Protein AF-0000000081779252 (afdb_homodimer)

Structure (mmCIF, N/CA/C/O backbone):
data_AF-0000000081779252-model_v1
#
loop_
_entity.id
_entity.type
_entity.pdbx_description
1 polymer 'ADP-ribosyl cyclase/cyclic ADP-ribose hydrolase 2-like'
#
loop_
_atom_site.group_PDB
_atom_site.id
_atom_site.type_symbol
_atom_site.label_atom_id
_atom_site.label_alt_id
_atom_site.label_comp_id
_atom_site.label_asym_id
_atom_site.label_entity_id
_atom_site.label_seq_id
_atom_site.pdbx_PDB_ins_code
_atom_site.Cartn_x
_atom_site.Cartn_y
_atom_site.Cartn_z
_atom_site.occupancy
_atom_site.B_iso_or_equiv
_atom_site.auth_seq_id
_atom_site.auth_comp_id
_atom_site.auth_asym_id
_atom_site.auth_atom_id
_atom_site.pdbx_PDB_model_num
ATOM 1 N N . MET A 1 1 ? 38.812 -9.805 -70.312 1 28.81 1 MET A N 1
ATOM 2 C CA . MET A 1 1 ? 37.594 -9.094 -69.875 1 28.81 1 MET A CA 1
ATOM 3 C C . MET A 1 1 ? 36.781 -9.953 -68.938 1 28.81 1 MET A C 1
ATOM 5 O O . MET A 1 1 ? 35.656 -9.578 -68.562 1 28.81 1 MET A O 1
ATOM 9 N N . LEU A 1 2 ? 37.031 -11.25 -68.812 1 37.03 2 LEU A N 1
ATOM 10 C CA . LEU A 1 2 ? 36.375 -12.312 -68.062 1 37.03 2 LEU A CA 1
ATOM 11 C C . LEU A 1 2 ? 36.5 -12.102 -66.562 1 37.03 2 LEU A C 1
ATOM 13 O O . LEU A 1 2 ? 35.844 -12.789 -65.75 1 37.03 2 LEU A O 1
ATOM 17 N N . SER A 1 3 ? 37.594 -11.438 -66.125 1 37.38 3 SER A N 1
ATOM 18 C CA . SER A 1 3 ? 38.062 -11.578 -64.75 1 37.38 3 SER A CA 1
ATOM 19 C C . SER A 1 3 ? 37.156 -10.836 -63.75 1 37.38 3 SER A C 1
ATOM 21 O O . SER A 1 3 ? 37.344 -10.898 -62.531 1 37.38 3 SER A O 1
ATOM 23 N N . GLN A 1 4 ? 36.531 -9.695 -64.125 1 42.28 4 GLN A N 1
ATOM 24 C CA . GLN A 1 4 ? 35.969 -8.75 -63.188 1 42.28 4 GLN A CA 1
ATOM 25 C C . GLN A 1 4 ? 34.719 -9.305 -62.531 1 42.28 4 GLN A C 1
ATOM 27 O O . GLN A 1 4 ? 34.156 -8.688 -61.625 1 42.28 4 GLN A O 1
ATOM 32 N N . SER A 1 5 ? 33.969 -10.18 -63.156 1 35.75 5 SER A N 1
ATOM 33 C CA . SER A 1 5 ? 32.594 -10.5 -62.75 1 35.75 5 SER A CA 1
ATOM 34 C C . SER A 1 5 ? 32.594 -11.32 -61.469 1 35.75 5 SER A C 1
ATOM 36 O O . SER A 1 5 ? 31.531 -11.602 -60.906 1 35.75 5 SER A O 1
ATOM 38 N N . ALA A 1 6 ? 33.594 -12.125 -61.156 1 41.97 6 ALA A N 1
ATOM 39 C CA . ALA A 1 6 ? 33.5 -13.055 -60.062 1 41.97 6 ALA A CA 1
ATOM 40 C C . ALA A 1 6 ? 33.5 -12.32 -58.719 1 41.97 6 ALA A C 1
ATOM 42 O O . ALA A 1 6 ? 33.156 -12.898 -57.688 1 41.97 6 ALA A O 1
ATOM 43 N N . LEU A 1 7 ? 34.125 -11.109 -58.625 1 37.84 7 LEU A N 1
ATOM 44 C CA . LEU A 1 7 ? 34.344 -10.461 -57.344 1 37.84 7 LEU A CA 1
ATOM 45 C C . LEU A 1 7 ? 33.031 -9.938 -56.781 1 37.84 7 LEU A C 1
ATOM 47 O O . LEU A 1 7 ? 32.938 -9.758 -55.562 1 37.84 7 LEU A O 1
ATOM 51 N N . SER A 1 8 ? 32.062 -9.508 -57.594 1 34.03 8 SER A N 1
ATOM 52 C CA . SER A 1 8 ? 30.984 -8.727 -57.031 1 34.03 8 SER A CA 1
ATOM 53 C C . SER A 1 8 ? 30.047 -9.602 -56.188 1 34.03 8 SER A C 1
ATOM 55 O O . SER A 1 8 ? 29.047 -9.125 -55.656 1 34.03 8 SER A O 1
ATOM 57 N N . MET A 1 9 ? 30.047 -10.914 -56.406 1 30 9 MET A N 1
ATOM 58 C CA . MET A 1 9 ? 29 -11.695 -55.75 1 30 9 MET A CA 1
ATOM 59 C C . MET A 1 9 ? 29.266 -11.781 -54.25 1 30 9 MET A C 1
ATOM 61 O O . MET A 1 9 ? 28.625 -12.562 -53.531 1 30 9 MET A O 1
ATOM 65 N N . LEU A 1 10 ? 30.5 -11.383 -53.781 1 34.12 10 LEU A N 1
ATOM 66 C CA . LEU A 1 10 ? 30.609 -11.508 -52.312 1 34.12 10 LEU A CA 1
ATOM 67 C C . LEU A 1 10 ? 29.609 -10.609 -51.594 1 34.12 10 LEU A C 1
ATOM 69 O O . LEU A 1 10 ? 29.891 -9.438 -51.375 1 34.12 10 LEU A O 1
ATOM 73 N N . LEU A 1 11 ? 28.453 -10.328 -52.125 1 31.31 11 LEU A N 1
ATOM 74 C CA . LEU A 1 11 ? 27.484 -9.547 -51.344 1 31.31 11 LEU A CA 1
ATOM 75 C C . LEU A 1 11 ? 27.438 -10.008 -49.906 1 31.31 11 LEU A C 1
ATOM 77 O O . LEU A 1 11 ? 27.406 -11.203 -49.625 1 31.31 11 LEU A O 1
ATOM 81 N N . ASP A 1 12 ? 27.797 -9.07 -48.938 1 29.91 12 ASP A N 1
ATOM 82 C CA . ASP A 1 12 ? 27.812 -9.008 -47.5 1 29.91 12 ASP A CA 1
ATOM 83 C C . ASP A 1 12 ? 26.531 -9.586 -46.906 1 29.91 12 ASP A C 1
ATOM 85 O O . ASP A 1 12 ? 25.453 -9.031 -47.125 1 29.91 12 ASP A O 1
ATOM 89 N N . LEU A 1 13 ? 26.328 -10.867 -46.812 1 31.41 13 LEU A N 1
ATOM 90 C CA . LEU A 1 13 ? 25.406 -11.422 -45.812 1 31.41 13 LEU A CA 1
ATOM 91 C C . LEU A 1 13 ? 25.625 -10.766 -44.469 1 31.41 13 LEU A C 1
ATOM 93 O O . LEU A 1 13 ? 26.562 -11.117 -43.75 1 31.41 13 LEU A O 1
ATOM 97 N N . LEU A 1 14 ? 25.641 -9.477 -44.344 1 32.25 14 LEU A N 1
ATOM 98 C CA . LEU A 1 14 ? 25.469 -8.961 -43 1 32.25 14 LEU A CA 1
ATOM 99 C C . LEU A 1 14 ? 24.375 -9.727 -42.25 1 32.25 14 LEU A C 1
ATOM 101 O O . LEU A 1 14 ? 23.188 -9.594 -42.562 1 32.25 14 LEU A O 1
ATOM 105 N N . VAL A 1 15 ? 24.609 -10.914 -41.875 1 33.28 15 VAL A N 1
ATOM 106 C CA . VAL A 1 15 ? 23.859 -11.508 -40.781 1 33.28 15 VAL A CA 1
ATOM 107 C C . VAL A 1 15 ? 23.578 -10.445 -39.719 1 33.28 15 VAL A C 1
ATOM 109 O O . VAL A 1 15 ? 24.516 -9.93 -39.094 1 33.28 15 VAL A O 1
ATOM 112 N N . SER A 1 16 ? 22.75 -9.484 -39.906 1 32.66 16 SER A N 1
ATOM 113 C CA . SER A 1 16 ? 22.172 -8.828 -38.75 1 32.66 16 SER A CA 1
ATOM 114 C C . SER A 1 16 ? 22.078 -9.789 -37.562 1 32.66 16 SER A C 1
ATOM 116 O O . SER A 1 16 ? 21.297 -10.734 -37.594 1 32.66 16 SER A O 1
ATOM 118 N N . ILE A 1 17 ? 23.156 -10.227 -37 1 36.62 17 ILE A N 1
ATOM 119 C CA . ILE A 1 17 ? 23.109 -10.719 -35.625 1 36.62 17 ILE A CA 1
ATOM 120 C C . ILE A 1 17 ? 21.984 -10.023 -34.875 1 36.62 17 ILE A C 1
ATOM 122 O O . ILE A 1 17 ? 22.016 -8.805 -34.688 1 36.62 17 ILE A O 1
ATOM 126 N N . SER A 1 18 ? 20.781 -10.258 -35.188 1 36.34 18 SER A N 1
ATOM 127 C CA . SER A 1 18 ? 19.641 -9.93 -34.344 1 36.34 18 SER A CA 1
ATOM 128 C C . SER A 1 18 ? 20.031 -9.891 -32.844 1 36.34 18 SER A C 1
ATOM 130 O O . SER A 1 18 ? 20.281 -10.938 -32.25 1 36.34 18 SER A O 1
ATOM 132 N N . LEU A 1 19 ? 21 -9.203 -32.406 1 40.78 19 LEU A N 1
ATOM 133 C CA . LEU A 1 19 ? 21.109 -8.852 -31 1 40.78 19 LEU A CA 1
ATOM 134 C C . LEU A 1 19 ? 19.75 -8.938 -30.312 1 40.78 19 LEU A C 1
ATOM 136 O O . LEU A 1 19 ? 18.766 -8.398 -30.812 1 40.78 19 LEU A O 1
ATOM 140 N N . GLY A 1 20 ? 19.469 -10.047 -29.656 1 47.38 20 GLY A N 1
ATOM 141 C CA . GLY A 1 20 ? 18.344 -10.516 -28.844 1 47.38 20 GLY A CA 1
ATOM 142 C C . GLY A 1 20 ? 17.609 -9.391 -28.141 1 47.38 20 GLY A C 1
ATOM 143 O O . GLY A 1 20 ? 17.844 -9.141 -26.953 1 47.38 20 GLY A O 1
ATOM 144 N N . GLN A 1 21 ? 17.406 -8.391 -28.75 1 58.53 21 GLN A N 1
ATOM 145 C CA . GLN A 1 21 ? 16.656 -7.281 -28.156 1 58.53 21 GLN A CA 1
ATOM 146 C C . GLN A 1 21 ? 15.305 -7.75 -27.625 1 58.53 21 GLN A C 1
ATOM 148 O O . GLN A 1 21 ? 14.516 -8.336 -28.375 1 58.53 21 GLN A O 1
ATOM 153 N N . HIS A 1 22 ? 15.383 -8.031 -26.391 1 65.06 22 HIS A N 1
ATOM 154 C CA . HIS A 1 22 ? 14.102 -8.352 -25.766 1 65.06 22 HIS A CA 1
ATOM 155 C C . HIS A 1 22 ? 13.109 -7.199 -25.922 1 65.06 22 HIS A C 1
ATOM 157 O O . HIS A 1 22 ? 13.516 -6.059 -26.172 1 65.06 22 HIS A O 1
ATOM 163 N N . THR A 1 23 ? 11.891 -7.512 -26.031 1 68.38 23 THR A N 1
ATOM 164 C CA . THR A 1 23 ? 10.82 -6.574 -26.375 1 68.38 23 THR A CA 1
ATOM 165 C C . THR A 1 23 ? 10.312 -5.867 -25.125 1 68.38 23 THR A C 1
ATOM 167 O O . THR A 1 23 ? 9.625 -4.848 -25.203 1 68.38 23 THR A O 1
ATOM 170 N N . GLY A 1 24 ? 10.781 -6.348 -24.047 1 76.06 24 GLY A N 1
ATOM 171 C CA . GLY A 1 24 ? 10.203 -5.73 -22.859 1 76.06 24 GLY A CA 1
ATOM 172 C C . GLY A 1 24 ? 11.086 -4.648 -22.266 1 76.06 24 GLY A C 1
ATOM 173 O O . GLY A 1 24 ? 12.211 -4.438 -22.719 1 76.06 24 GLY A O 1
ATOM 174 N N . LYS A 1 25 ? 10.539 -3.908 -21.281 1 86.69 25 LYS A N 1
ATOM 175 C CA . LYS A 1 25 ? 11.289 -2.898 -20.547 1 86.69 25 LYS A CA 1
ATOM 176 C C . LYS A 1 25 ? 12.453 -3.527 -19.781 1 86.69 25 LYS A C 1
ATOM 178 O O . LYS A 1 25 ? 12.414 -4.715 -19.453 1 86.69 25 LYS A O 1
ATOM 183 N N . GLY A 1 26 ? 13.523 -2.842 -19.625 1 94.19 26 GLY A N 1
ATOM 184 C CA . GLY A 1 26 ? 14.633 -3.309 -18.812 1 94.19 26 GLY A CA 1
ATOM 185 C C . GLY A 1 26 ? 14.281 -3.428 -17.344 1 94.19 26 GLY A C 1
ATOM 186 O O . GLY A 1 26 ? 13.164 -3.092 -16.938 1 94.19 26 GLY A O 1
ATOM 187 N N . SER A 1 27 ? 15.234 -3.949 -16.609 1 96.75 27 SER A N 1
ATOM 188 C CA . SER A 1 27 ? 15.047 -4.066 -15.172 1 96.75 27 SER A CA 1
ATOM 189 C C . SER A 1 27 ? 14.727 -2.715 -14.539 1 96.75 27 SER A C 1
ATOM 191 O O . SER A 1 27 ? 15.203 -1.679 -15.016 1 96.75 27 SER A O 1
ATOM 193 N N . THR A 1 28 ? 13.898 -2.727 -13.539 1 96.75 28 THR A N 1
ATOM 194 C CA . THR A 1 28 ? 13.562 -1.513 -12.805 1 96.75 28 THR A CA 1
ATOM 195 C C . THR A 1 28 ? 14.82 -0.836 -12.273 1 96.75 28 THR A C 1
ATOM 197 O O . THR A 1 28 ? 15.672 -1.486 -11.656 1 96.75 28 THR A O 1
ATOM 200 N N . LEU A 1 29 ? 14.938 0.462 -12.562 1 95.88 29 LEU A N 1
ATOM 201 C CA . LEU A 1 29 ? 16.078 1.207 -12.039 1 95.88 29 LEU A CA 1
ATOM 202 C C . LEU A 1 29 ? 16.062 1.228 -10.516 1 95.88 29 LEU A C 1
ATOM 204 O O . LEU A 1 29 ? 14.984 1.264 -9.898 1 95.88 29 LEU A O 1
ATOM 208 N N . ASN A 1 30 ? 17.266 1.217 -9.891 1 97.19 30 ASN A N 1
ATOM 209 C CA . ASN A 1 30 ? 17.422 1.214 -8.445 1 97.19 30 ASN A CA 1
ATOM 210 C C . ASN A 1 30 ? 16.797 -0.03 -7.812 1 97.19 30 ASN A C 1
ATOM 212 O O . ASN A 1 30 ? 16.25 0.033 -6.711 1 97.19 30 ASN A O 1
ATOM 216 N N . LEU A 1 31 ? 16.891 -1.114 -8.508 1 98.31 31 LEU A N 1
ATOM 217 C CA . LEU A 1 31 ? 16.266 -2.377 -8.133 1 98.31 31 LEU A CA 1
ATOM 218 C C . LEU A 1 31 ? 16.703 -2.814 -6.742 1 98.31 31 LEU A C 1
ATOM 220 O O . LEU A 1 31 ? 15.883 -3.215 -5.918 1 98.31 31 LEU A O 1
ATOM 224 N N . LYS A 1 32 ? 17.938 -2.705 -6.477 1 98.5 32 LYS A N 1
ATOM 225 C CA . LYS A 1 32 ? 18.469 -3.16 -5.195 1 98.5 32 LYS A CA 1
ATOM 226 C C . LYS A 1 32 ? 17.875 -2.363 -4.039 1 98.5 32 LYS A C 1
ATOM 228 O O . LYS A 1 32 ? 17.406 -2.943 -3.053 1 98.5 32 LYS A O 1
ATOM 233 N N . GLU A 1 33 ? 17.953 -1.078 -4.168 1 98.5 33 GLU A N 1
ATOM 234 C CA . GLU A 1 33 ? 17.438 -0.215 -3.109 1 98.5 33 GLU A CA 1
ATOM 235 C C . GLU A 1 33 ? 15.953 -0.485 -2.854 1 98.5 33 GLU A C 1
ATOM 237 O O . GLU A 1 33 ? 15.516 -0.51 -1.702 1 98.5 33 GLU A O 1
ATOM 242 N N . ILE A 1 34 ? 15.227 -0.746 -3.877 1 98.56 34 ILE A N 1
ATOM 243 C CA . ILE A 1 34 ? 13.789 -0.978 -3.748 1 98.56 34 ILE A CA 1
ATOM 244 C C . ILE A 1 34 ? 13.547 -2.328 -3.078 1 98.56 34 ILE A C 1
ATOM 246 O O . ILE A 1 34 ? 12.797 -2.416 -2.102 1 98.56 34 ILE A O 1
ATOM 250 N N . VAL A 1 35 ? 14.203 -3.342 -3.539 1 98.81 35 VAL A N 1
ATOM 251 C CA . VAL A 1 35 ? 13.977 -4.688 -3.027 1 98.81 35 VAL A CA 1
ATOM 252 C C . VAL A 1 35 ? 14.398 -4.762 -1.562 1 98.81 35 VAL A C 1
ATOM 254 O O . VAL A 1 35 ? 13.641 -5.254 -0.717 1 98.81 35 VAL A O 1
ATOM 257 N N . VAL A 1 36 ? 15.555 -4.25 -1.279 1 98.81 36 VAL A N 1
ATOM 258 C CA . VAL A 1 36 ? 16.062 -4.277 0.089 1 98.81 36 VAL A CA 1
ATOM 259 C C . VAL A 1 36 ? 15.195 -3.391 0.979 1 98.81 36 VAL A C 1
ATOM 261 O O . VAL A 1 36 ? 14.867 -3.766 2.107 1 98.81 36 VAL A O 1
ATOM 264 N N . GLY A 1 37 ? 14.828 -2.27 0.49 1 98.62 37 GLY A N 1
ATOM 265 C CA . GLY A 1 37 ? 13.945 -1.379 1.223 1 98.62 37 GLY A CA 1
ATOM 266 C C . GLY A 1 37 ? 12.594 -2.002 1.535 1 98.62 37 GLY A C 1
ATOM 267 O O . GLY A 1 37 ? 12.117 -1.923 2.668 1 98.62 37 GLY A O 1
ATOM 268 N N . ARG A 1 38 ? 12 -2.629 0.574 1 97.88 38 ARG A N 1
ATOM 269 C CA . ARG A 1 38 ? 10.719 -3.291 0.753 1 97.88 38 ARG A CA 1
ATOM 270 C C . ARG A 1 38 ? 10.828 -4.445 1.742 1 97.88 38 ARG A C 1
ATOM 272 O O . ARG A 1 38 ? 9.93 -4.664 2.555 1 97.88 38 ARG A O 1
ATOM 279 N N . CYS A 1 39 ? 11.898 -5.129 1.619 1 97.44 39 CYS A N 1
ATOM 280 C CA . CYS A 1 39 ? 12.148 -6.246 2.523 1 97.44 39 CYS A CA 1
ATOM 281 C C . CYS A 1 39 ? 12.164 -5.777 3.975 1 97.44 39 CYS A C 1
ATOM 283 O O . CYS A 1 39 ? 11.461 -6.336 4.816 1 97.44 39 CYS A O 1
ATOM 285 N N . TRP A 1 40 ? 12.852 -4.762 4.258 1 97.12 40 TRP A N 1
ATOM 286 C CA . TRP A 1 40 ? 12.914 -4.234 5.617 1 97.12 40 TRP A CA 1
ATOM 287 C C . TRP A 1 40 ? 11.609 -3.543 5.988 1 97.12 40 TRP A C 1
ATOM 289 O O . TRP A 1 40 ? 11.141 -3.648 7.129 1 97.12 40 TRP A O 1
ATOM 299 N N . ASP A 1 41 ? 11.086 -2.848 5.062 1 96.5 41 ASP A N 1
ATOM 300 C CA . ASP A 1 41 ? 9.812 -2.162 5.289 1 96.5 41 ASP A CA 1
ATOM 301 C C . ASP A 1 41 ? 8.742 -3.135 5.773 1 96.5 41 ASP A C 1
ATOM 303 O O . ASP A 1 41 ? 8.039 -2.855 6.742 1 96.5 41 ASP A O 1
ATOM 307 N N . TYR A 1 42 ? 8.734 -4.23 5.07 1 94.5 42 TYR A N 1
ATOM 308 C CA . TYR A 1 42 ? 7.742 -5.238 5.445 1 94.5 42 TYR A CA 1
ATOM 309 C C . TYR A 1 42 ? 7.965 -5.719 6.871 1 94.5 42 TYR A C 1
ATOM 311 O O . TYR A 1 42 ? 7.012 -5.848 7.645 1 94.5 42 TYR A O 1
ATOM 319 N N . GLN A 1 43 ? 9.125 -5.902 7.27 1 93.75 43 GLN A N 1
ATOM 320 C CA . GLN A 1 43 ? 9.453 -6.504 8.562 1 93.75 43 GLN A CA 1
ATOM 321 C C . GLN A 1 43 ? 9.32 -5.488 9.688 1 93.75 43 GLN A C 1
ATOM 323 O O . GLN A 1 43 ? 8.992 -5.848 10.82 1 93.75 43 GLN A O 1
ATOM 328 N N . ARG A 1 44 ? 9.508 -4.199 9.305 1 93.5 44 ARG A N 1
ATOM 329 C CA . ARG A 1 44 ? 9.578 -3.199 10.367 1 93.5 44 ARG A CA 1
ATOM 330 C C . ARG A 1 44 ? 8.266 -2.424 10.477 1 93.5 44 ARG A C 1
ATOM 332 O O . ARG A 1 44 ? 7.973 -1.838 11.516 1 93.5 44 ARG A O 1
ATOM 339 N N . VAL A 1 45 ? 7.539 -2.387 9.414 1 92.69 45 VAL A N 1
ATOM 340 C CA . VAL A 1 45 ? 6.395 -1.484 9.398 1 92.69 45 VAL A CA 1
ATOM 341 C C . VAL A 1 45 ? 5.133 -2.256 9.016 1 92.69 45 VAL A C 1
ATOM 343 O O . VAL A 1 45 ? 4.234 -2.439 9.844 1 92.69 45 VAL A O 1
ATOM 346 N N . ILE A 1 46 ? 5.148 -2.873 7.895 1 86.62 46 ILE A N 1
ATOM 347 C CA . ILE A 1 46 ? 3.955 -3.473 7.309 1 86.62 46 ILE A CA 1
ATOM 348 C C . ILE A 1 46 ? 3.576 -4.73 8.086 1 86.62 46 ILE A C 1
ATOM 350 O O . ILE A 1 46 ? 2.402 -4.953 8.391 1 86.62 46 ILE A O 1
ATOM 354 N N . GLY A 1 47 ? 4.57 -5.562 8.344 1 76 47 GLY A N 1
ATOM 355 C CA . GLY A 1 47 ? 4.344 -6.863 8.961 1 76 47 GLY A CA 1
ATOM 356 C C . GLY A 1 47 ? 4.168 -6.785 10.469 1 76 47 GLY A C 1
ATOM 357 O O . GLY A 1 47 ? 4.016 -7.809 11.133 1 76 47 GLY A O 1
ATOM 358 N N . MET A 1 48 ? 4.309 -5.645 10.945 1 68.25 48 MET A N 1
ATOM 359 C CA . MET A 1 48 ? 4.18 -5.496 12.391 1 68.25 48 MET A CA 1
ATOM 360 C C . MET A 1 48 ? 2.713 -5.426 12.805 1 68.25 48 MET A C 1
ATOM 362 O O . MET A 1 48 ? 2.396 -5.43 14 1 68.25 48 MET A O 1
ATOM 366 N N . GLU A 1 49 ? 2.012 -5.488 11.812 1 65.5 49 GLU A N 1
ATOM 367 C CA . GLU A 1 49 ? 0.593 -5.57 12.148 1 65.5 49 GLU A CA 1
ATOM 368 C C . GLU A 1 49 ? 0.256 -6.91 12.797 1 65.5 49 GLU A C 1
ATOM 370 O O . GLU A 1 49 ? 0.85 -7.938 12.453 1 65.5 49 GLU A O 1
ATOM 375 N N . PRO A 1 50 ? -0.488 -6.82 13.82 1 59.59 50 PRO A N 1
ATOM 376 C CA . PRO A 1 50 ? -0.864 -8.086 14.461 1 59.59 50 PRO A CA 1
ATOM 377 C C . PRO A 1 50 ? -1.332 -9.133 13.453 1 59.59 50 PRO A C 1
ATOM 379 O O . PRO A 1 50 ? -2.021 -8.805 12.484 1 59.59 50 PRO A O 1
ATOM 382 N N . GLY A 1 51 ? -0.723 -10.328 13.547 1 56.12 51 GLY A N 1
ATOM 383 C CA . GLY A 1 51 ? -1.164 -11.438 12.719 1 56.12 51 GLY A CA 1
ATOM 384 C C . GLY A 1 51 ? -0.266 -11.68 11.516 1 56.12 51 GLY A C 1
ATOM 385 O O . GLY A 1 51 ? -0.481 -12.625 10.758 1 56.12 51 GLY A O 1
ATOM 386 N N . ARG A 1 52 ? 0.563 -10.727 11.438 1 63.47 52 ARG A N 1
ATOM 387 C CA . ARG A 1 52 ? 1.433 -10.953 10.289 1 63.47 52 ARG A CA 1
ATOM 388 C C . ARG A 1 52 ? 2.652 -11.781 10.68 1 63.47 52 ARG A C 1
ATOM 390 O O . ARG A 1 52 ? 3.297 -11.508 11.695 1 63.47 52 ARG A O 1
ATOM 397 N N . PRO A 1 53 ? 2.768 -12.922 9.984 1 58.16 53 PRO A N 1
ATOM 398 C CA . PRO A 1 53 ? 3.84 -13.867 10.32 1 58.16 53 PRO A CA 1
ATOM 399 C C . PRO A 1 53 ? 5.23 -13.242 10.203 1 58.16 53 PRO A C 1
ATOM 401 O O . PRO A 1 53 ? 5.465 -12.422 9.312 1 58.16 53 PRO A O 1
ATOM 404 N N . HIS A 1 54 ? 5.977 -13.453 11.391 1 63.84 54 HIS A N 1
ATOM 405 C CA . HIS A 1 54 ? 7.258 -12.758 11.352 1 63.84 54 HIS A CA 1
ATOM 406 C C . HIS A 1 54 ? 8.422 -13.75 11.43 1 63.84 54 HIS A C 1
ATOM 408 O O . HIS A 1 54 ? 8.547 -14.484 12.414 1 63.84 54 HIS A O 1
ATOM 414 N N . ASN A 1 55 ? 8.867 -14.242 10.352 1 72.5 55 ASN A N 1
ATOM 415 C CA . ASN A 1 55 ? 10.227 -14.773 10.359 1 72.5 55 ASN A CA 1
ATOM 416 C C . ASN A 1 55 ? 11.234 -13.727 9.883 1 72.5 55 ASN A C 1
ATOM 418 O O . ASN A 1 55 ? 11.172 -13.273 8.742 1 72.5 55 ASN A O 1
ATOM 422 N N . PRO A 1 56 ? 12.078 -13.422 10.789 1 87.12 56 PRO A N 1
ATOM 423 C CA . PRO A 1 56 ? 13.023 -12.375 10.383 1 87.12 56 PRO A CA 1
ATOM 424 C C . PRO A 1 56 ? 13.922 -12.812 9.234 1 87.12 56 PRO A C 1
ATOM 426 O O . PRO A 1 56 ? 14.367 -13.969 9.195 1 87.12 56 PRO A O 1
ATOM 429 N N . VAL A 1 57 ? 14.047 -12.031 8.234 1 93.81 57 VAL A N 1
ATOM 430 C CA . VAL A 1 57 ? 14.914 -12.234 7.078 1 93.81 57 VAL A CA 1
ATOM 431 C C . VAL A 1 57 ? 15.953 -11.125 7.008 1 93.81 57 VAL A C 1
ATOM 433 O O . VAL A 1 57 ? 15.625 -9.945 7.176 1 93.81 57 VAL A O 1
ATOM 436 N N . ASP A 1 58 ? 17.188 -11.586 6.91 1 96.12 58 ASP A N 1
ATOM 437 C CA . ASP A 1 58 ? 18.219 -10.602 6.586 1 96.12 58 ASP A CA 1
ATOM 438 C C . ASP A 1 58 ? 18.094 -10.141 5.137 1 96.12 58 ASP A C 1
ATOM 440 O O . ASP A 1 58 ? 18.406 -10.898 4.215 1 96.12 58 ASP A O 1
ATOM 444 N N . CYS A 1 59 ? 17.844 -8.891 4.906 1 97.69 59 CYS A N 1
ATOM 445 C CA . CYS A 1 59 ? 17.453 -8.438 3.578 1 97.69 59 CY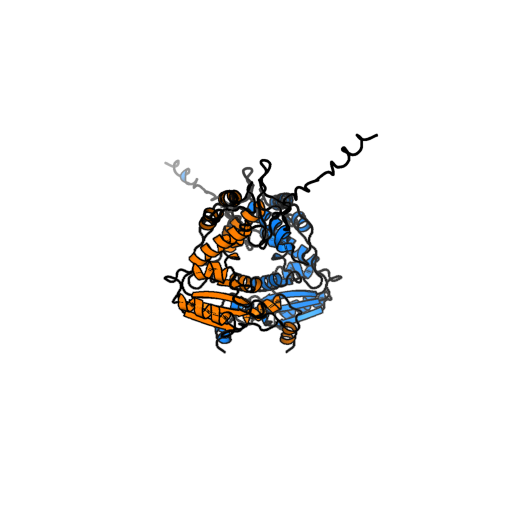S A CA 1
ATOM 446 C C . CYS A 1 59 ? 18.672 -8.273 2.676 1 97.69 59 CYS A C 1
ATOM 448 O O . CYS A 1 59 ? 18.547 -8.32 1.45 1 97.69 59 CYS A O 1
ATOM 450 N N . ALA A 1 60 ? 19.859 -8.062 3.244 1 97.94 60 ALA A N 1
ATOM 451 C CA . ALA A 1 60 ? 21.078 -8.062 2.43 1 97.94 60 ALA A CA 1
ATOM 452 C C . ALA A 1 60 ? 21.359 -9.453 1.877 1 97.94 60 ALA A C 1
ATOM 454 O O . ALA A 1 60 ? 21.719 -9.602 0.707 1 97.94 60 ALA A O 1
ATOM 455 N N . LYS A 1 61 ? 21.172 -10.391 2.725 1 97.94 61 LYS A N 1
ATOM 456 C CA . LYS A 1 61 ? 21.359 -11.773 2.289 1 97.94 61 LYS A CA 1
ATOM 457 C C . LYS A 1 61 ? 20.297 -12.172 1.272 1 97.94 61 LYS A C 1
ATOM 459 O O . LYS A 1 61 ? 20.594 -12.844 0.284 1 97.94 61 LYS A O 1
ATOM 464 N N . ALA A 1 62 ? 19.078 -11.797 1.492 1 98.12 62 ALA A N 1
ATOM 465 C CA . ALA A 1 62 ? 17.984 -12.109 0.574 1 98.12 62 ALA A CA 1
ATOM 466 C C . ALA A 1 62 ? 18.25 -11.523 -0.811 1 98.12 62 ALA A C 1
ATOM 468 O O . ALA A 1 62 ? 18 -12.18 -1.825 1 98.12 62 ALA A O 1
ATOM 469 N N . TRP A 1 63 ? 18.766 -10.32 -0.826 1 98.56 63 TRP A N 1
ATOM 470 C CA . TRP A 1 63 ? 19.109 -9.688 -2.098 1 98.56 63 TRP A CA 1
ATOM 471 C C . TRP A 1 63 ? 20.141 -10.508 -2.852 1 98.56 63 TRP A C 1
ATOM 473 O O . TRP A 1 63 ? 20.016 -10.727 -4.059 1 98.56 63 TRP A O 1
ATOM 483 N N . ALA A 1 64 ? 21.125 -10.922 -2.127 1 98.44 64 ALA A N 1
ATOM 484 C CA . ALA A 1 64 ? 22.188 -11.711 -2.752 1 98.44 64 ALA A CA 1
ATOM 485 C C . ALA A 1 64 ? 21.641 -13 -3.348 1 98.44 64 ALA A C 1
ATOM 487 O O . ALA A 1 64 ? 21.969 -13.367 -4.477 1 98.44 64 ALA A O 1
ATOM 488 N N . VAL A 1 65 ? 20.781 -13.641 -2.582 1 98.44 65 VAL A N 1
ATOM 489 C CA . VAL A 1 65 ? 20.188 -14.891 -3.043 1 98.44 65 VAL A CA 1
ATOM 490 C C . VAL A 1 65 ? 19.266 -14.617 -4.238 1 98.44 65 VAL A C 1
ATOM 492 O O . VAL A 1 65 ? 19.266 -15.375 -5.211 1 98.44 65 VAL A O 1
ATOM 495 N N . PHE A 1 66 ? 18.578 -13.555 -4.246 1 98.69 66 PHE A N 1
ATOM 496 C CA . PHE A 1 66 ? 17.656 -13.141 -5.309 1 98.69 66 PHE A CA 1
ATOM 497 C C . PHE A 1 66 ? 18.422 -12.891 -6.605 1 98.69 66 PHE A C 1
ATOM 499 O O . PHE A 1 66 ? 18.047 -13.406 -7.66 1 98.69 66 PHE A O 1
ATOM 506 N N . THR A 1 67 ? 19.438 -12.164 -6.523 1 98.12 67 THR A N 1
ATOM 507 C CA . THR A 1 67 ? 20.156 -11.766 -7.73 1 98.12 67 THR A CA 1
ATOM 508 C C . THR A 1 67 ? 20.953 -12.938 -8.281 1 98.12 67 THR A C 1
ATOM 510 O O . THR A 1 67 ? 21.156 -13.039 -9.5 1 98.12 67 THR A O 1
ATOM 513 N N . ASP A 1 68 ? 21.359 -13.766 -7.387 1 97.25 68 ASP A N 1
ATOM 514 C CA . ASP A 1 68 ? 22.094 -14.945 -7.84 1 97.25 68 ASP A CA 1
ATOM 515 C C . ASP A 1 68 ? 21.25 -15.773 -8.805 1 97.25 68 ASP A C 1
ATOM 517 O O . ASP A 1 68 ? 21.797 -16.5 -9.648 1 97.25 68 ASP A O 1
ATOM 521 N N . ALA A 1 69 ? 20 -15.625 -8.734 1 97.56 69 ALA A N 1
ATOM 522 C CA . ALA A 1 69 ? 19.094 -16.422 -9.547 1 97.56 69 ALA A CA 1
ATOM 523 C C . ALA A 1 69 ? 19.062 -15.93 -10.992 1 97.56 69 ALA A C 1
ATOM 525 O O . ALA A 1 69 ? 18.719 -16.688 -11.906 1 97.56 69 ALA A O 1
ATOM 526 N N . PHE A 1 70 ? 19.5 -14.672 -11.227 1 97.19 70 PHE A N 1
ATOM 527 C CA . PHE A 1 70 ? 19.25 -14.211 -12.586 1 97.19 70 PHE A CA 1
ATOM 528 C C . PHE A 1 70 ? 20.406 -13.359 -13.086 1 97.19 70 PHE A C 1
ATOM 530 O O . PHE A 1 70 ? 20.594 -13.195 -14.289 1 97.19 70 PHE A O 1
ATOM 537 N N . ALA A 1 71 ? 21.109 -12.711 -12.172 1 97 71 ALA A N 1
ATOM 538 C CA . ALA A 1 71 ? 22.188 -11.82 -12.609 1 97 71 ALA A CA 1
ATOM 539 C C . ALA A 1 71 ? 23.266 -12.594 -13.375 1 97 71 ALA A C 1
ATOM 541 O O . ALA A 1 71 ? 23.609 -13.711 -13 1 97 71 ALA A O 1
ATOM 542 N N . HIS A 1 72 ? 23.75 -11.953 -14.477 1 95.88 72 HIS A N 1
ATOM 543 C CA . HIS A 1 72 ? 24.812 -12.484 -15.328 1 95.88 72 HIS A CA 1
ATOM 544 C C . HIS A 1 72 ? 24.359 -13.727 -16.078 1 95.88 72 HIS A C 1
ATOM 546 O O . HIS A 1 72 ? 25.172 -14.516 -16.547 1 95.88 72 HIS A O 1
ATOM 552 N N . LYS A 1 73 ? 23.062 -13.93 -16.172 1 94.62 73 LYS A N 1
ATOM 553 C CA . LYS A 1 73 ? 22.531 -15.125 -16.828 1 94.62 73 LYS A CA 1
ATOM 554 C C . LYS A 1 73 ? 21.609 -14.75 -17.984 1 94.62 73 LYS A C 1
ATOM 556 O O . LYS A 1 73 ? 21.078 -13.633 -18.031 1 94.62 73 LYS A O 1
ATOM 561 N N . ASP A 1 74 ? 21.453 -15.688 -18.875 1 92.12 74 ASP A N 1
ATOM 562 C CA . ASP A 1 74 ? 20.516 -15.531 -19.969 1 92.12 74 ASP A CA 1
ATOM 563 C C . ASP A 1 74 ? 19.078 -15.477 -19.453 1 92.12 74 ASP A C 1
ATOM 565 O O . ASP A 1 74 ? 18.609 -16.422 -18.812 1 92.12 74 ASP A O 1
ATOM 569 N N . PRO A 1 75 ? 18.438 -14.406 -19.719 1 93.62 75 PRO A N 1
ATOM 570 C CA . PRO A 1 75 ? 17.109 -14.227 -19.141 1 93.62 75 PRO A CA 1
ATOM 571 C C . PRO A 1 75 ? 16.078 -15.172 -19.719 1 93.62 75 PRO A C 1
ATOM 573 O O . PRO A 1 75 ? 14.961 -15.266 -19.219 1 93.62 75 PRO A O 1
ATOM 576 N N . CYS A 1 76 ? 16.406 -15.922 -20.734 1 93 76 CYS A N 1
ATOM 577 C CA . CYS A 1 76 ? 15.461 -16.844 -21.359 1 93 76 CYS A CA 1
ATOM 578 C C . CYS A 1 76 ? 15.812 -18.297 -21.047 1 93 76 CYS A C 1
ATOM 580 O O . CYS A 1 76 ? 15.18 -19.219 -21.562 1 93 76 CYS A O 1
ATOM 582 N N . GLU A 1 77 ? 16.719 -18.484 -20.219 1 92.31 77 GLU A N 1
ATOM 583 C CA . GLU A 1 77 ? 17.141 -19.828 -19.844 1 92.31 77 GLU A CA 1
ATOM 584 C C . GLU A 1 77 ? 17.203 -20 -18.328 1 92.31 77 GLU A C 1
ATOM 586 O O . GLU A 1 77 ? 18.156 -20.578 -17.797 1 92.31 77 GLU A O 1
ATOM 591 N N . THR A 1 78 ? 16.281 -19.438 -17.703 1 94.62 78 THR A N 1
ATOM 592 C CA . THR A 1 78 ? 16.234 -19.516 -16.25 1 94.62 78 THR A CA 1
ATOM 593 C C . THR A 1 78 ? 15.805 -20.922 -15.797 1 94.62 78 THR A C 1
ATOM 595 O O . THR A 1 78 ? 14.742 -21.391 -16.188 1 94.62 78 THR A O 1
ATOM 598 N N . PRO A 1 79 ? 16.625 -21.547 -14.984 1 96.19 79 PRO A N 1
ATOM 599 C CA . PRO A 1 79 ? 16.188 -22.859 -14.477 1 96.19 79 PRO A CA 1
ATOM 600 C C . PRO A 1 79 ? 14.922 -22.781 -13.641 1 96.19 79 PRO A C 1
ATOM 602 O O . PRO A 1 79 ? 14.711 -21.797 -12.914 1 96.19 79 PRO A O 1
ATOM 605 N N . PRO A 1 80 ? 14.133 -23.875 -13.695 1 94.94 80 PRO A N 1
ATOM 606 C CA . PRO A 1 80 ? 12.852 -23.844 -12.992 1 94.94 80 PRO A CA 1
ATOM 607 C C . PRO A 1 80 ? 13.008 -23.656 -11.484 1 94.94 80 PRO A C 1
ATOM 609 O O . PRO A 1 80 ? 12.094 -23.156 -10.828 1 94.94 80 PRO A O 1
ATOM 612 N N . ASP A 1 81 ? 14.164 -24.016 -10.945 1 96.56 81 ASP A N 1
ATOM 613 C CA . ASP A 1 81 ? 14.336 -23.938 -9.5 1 96.56 81 ASP A CA 1
ATOM 614 C C . ASP A 1 81 ? 15.234 -22.766 -9.117 1 96.56 81 ASP A C 1
ATOM 616 O O . ASP A 1 81 ? 15.711 -22.672 -7.988 1 96.56 81 ASP A O 1
ATOM 620 N N . ALA A 1 82 ? 15.445 -21.844 -9.977 1 97.88 82 ALA A N 1
ATOM 621 C CA . ALA A 1 82 ? 16.375 -20.75 -9.773 1 97.88 82 ALA A CA 1
ATOM 622 C C . ALA A 1 82 ? 16.031 -19.938 -8.531 1 97.88 82 ALA A C 1
ATOM 624 O O . ALA A 1 82 ? 16.906 -19.453 -7.824 1 97.88 82 ALA A O 1
ATOM 625 N N . PHE A 1 83 ? 14.727 -19.844 -8.203 1 98.31 83 PHE A N 1
ATOM 626 C CA . PHE A 1 83 ? 14.305 -18.938 -7.141 1 98.31 83 PHE A CA 1
ATOM 627 C C . PHE A 1 83 ? 13.844 -19.719 -5.918 1 98.31 83 PHE A C 1
ATOM 629 O O . PHE A 1 83 ? 13.258 -19.156 -4.996 1 98.31 83 PHE A O 1
ATOM 636 N N . SER A 1 84 ? 14.094 -20.984 -5.891 1 97.69 84 SER A N 1
ATOM 637 C CA . SER A 1 84 ? 13.609 -21.812 -4.801 1 97.69 84 SER A CA 1
ATOM 638 C C . SER A 1 84 ? 14.172 -21.359 -3.459 1 97.69 84 SER A C 1
ATOM 640 O O . SER A 1 84 ? 13.445 -21.266 -2.473 1 97.69 84 SER A O 1
ATOM 642 N N . GLN A 1 85 ? 15.43 -21.109 -3.449 1 97.5 85 GLN A N 1
ATOM 643 C CA . GLN A 1 85 ? 16.062 -20.672 -2.205 1 97.5 85 GLN A CA 1
ATOM 644 C C . GLN A 1 85 ? 15.5 -19.344 -1.732 1 97.5 85 GLN A C 1
ATOM 646 O O . GLN A 1 85 ? 15.219 -19.156 -0.546 1 97.5 85 GLN A O 1
ATOM 651 N N . PHE A 1 86 ? 15.391 -18.453 -2.648 1 98.06 86 PHE A N 1
ATOM 652 C CA . PHE A 1 86 ? 14.844 -17.141 -2.318 1 98.06 86 PHE A CA 1
ATOM 653 C C . PHE A 1 86 ? 13.414 -17.281 -1.8 1 98.06 86 PHE A C 1
ATOM 655 O O . PHE A 1 86 ? 13.07 -16.703 -0.765 1 98.06 86 PHE A O 1
ATOM 662 N N . ALA A 1 87 ? 12.586 -18.031 -2.477 1 97.25 87 ALA A N 1
ATOM 663 C CA . ALA A 1 87 ? 11.195 -18.234 -2.078 1 97.25 87 ALA A CA 1
ATOM 664 C C . ALA A 1 87 ? 11.109 -18.844 -0.681 1 97.25 87 ALA A C 1
ATOM 666 O O . ALA A 1 87 ? 10.305 -18.406 0.144 1 97.25 87 ALA A O 1
ATOM 667 N N . HIS A 1 88 ? 11.922 -19.719 -0.425 1 93.81 88 HIS A N 1
ATOM 668 C CA . HIS A 1 88 ? 11.914 -20.375 0.876 1 93.81 88 HIS A CA 1
ATOM 669 C C . HIS A 1 88 ? 12.32 -19.406 1.985 1 93.81 88 HIS A C 1
ATOM 671 O O . HIS A 1 88 ? 11.719 -19.406 3.061 1 93.81 88 HIS A O 1
ATOM 677 N N . MET A 1 89 ? 13.281 -18.625 1.7 1 94.75 89 MET A N 1
ATOM 678 C CA . MET A 1 89 ? 13.773 -17.656 2.664 1 94.75 89 MET A CA 1
ATOM 679 C C . MET A 1 89 ? 12.695 -16.641 3.018 1 94.75 89 MET A C 1
ATOM 681 O O . MET A 1 89 ? 12.602 -16.188 4.164 1 94.75 89 MET A O 1
ATOM 685 N N . MET A 1 90 ? 11.914 -16.328 2.078 1 95 90 MET A N 1
ATOM 686 C CA . MET A 1 90 ? 10.984 -15.203 2.199 1 95 90 MET A CA 1
ATOM 687 C C . MET A 1 90 ? 9.594 -15.68 2.605 1 95 90 MET A C 1
ATOM 689 O O . MET A 1 90 ? 8.711 -14.867 2.863 1 95 90 MET A O 1
ATOM 693 N N . THR A 1 91 ? 9.422 -16.938 2.652 1 90.88 91 THR A N 1
ATOM 694 C CA . THR A 1 91 ? 8.094 -17.484 2.891 1 90.88 91 THR A CA 1
ATOM 695 C C . THR A 1 91 ? 7.707 -17.344 4.363 1 90.88 91 THR A C 1
ATOM 697 O O . THR A 1 91 ? 8.531 -17.578 5.246 1 90.88 91 THR A O 1
ATOM 700 N N . VAL A 1 92 ? 6.461 -16.969 4.52 1 85.38 92 VAL A N 1
ATOM 701 C CA . VAL A 1 92 ? 5.914 -16.812 5.863 1 85.38 92 VAL A CA 1
ATOM 702 C C . VAL A 1 92 ? 4.676 -17.688 6.023 1 85.38 92 VAL A C 1
ATOM 704 O O . VAL A 1 92 ? 4.059 -18.094 5.031 1 85.38 92 VAL A O 1
ATOM 707 N N . SER A 1 93 ? 4.41 -18.016 7.277 1 87 93 SER A N 1
ATOM 708 C CA . SER A 1 93 ? 3.174 -18.734 7.547 1 87 93 SER A CA 1
ATOM 709 C C . SER A 1 93 ? 1.955 -17.844 7.359 1 87 93 SER A C 1
ATOM 711 O O . SER A 1 93 ? 1.986 -16.656 7.707 1 87 93 SER A O 1
ATOM 713 N N . LEU A 1 94 ? 0.938 -18.469 6.844 1 90.88 94 LEU A N 1
ATOM 714 C CA . LEU A 1 94 ? -0.3 -17.734 6.609 1 90.88 94 LEU A CA 1
ATOM 715 C C . LEU A 1 94 ? -1.375 -18.156 7.609 1 90.88 94 LEU A C 1
ATOM 717 O O . LEU A 1 94 ? -1.386 -19.281 8.078 1 90.88 94 LEU A O 1
ATOM 721 N N . PRO A 1 95 ? -2.268 -17.25 7.953 1 91.44 95 PRO A N 1
ATOM 722 C CA . PRO A 1 95 ? -3.385 -17.641 8.82 1 91.44 95 PRO A CA 1
ATOM 723 C C . PRO A 1 95 ? -4.32 -18.641 8.164 1 91.44 95 PRO A C 1
ATOM 725 O O . PRO A 1 95 ? -4.488 -18.641 6.938 1 91.44 95 PRO A O 1
ATOM 728 N N . LYS A 1 96 ? -4.863 -19.484 9.055 1 95 96 LYS A N 1
ATOM 729 C CA . LYS A 1 96 ? -5.906 -20.375 8.562 1 95 96 LYS A CA 1
ATOM 730 C C . LYS A 1 96 ? -7.035 -19.594 7.898 1 95 96 LYS A C 1
ATOM 732 O O . LYS A 1 96 ? -7.457 -18.547 8.406 1 95 96 LYS A O 1
ATOM 737 N N . ASP A 1 97 ? -7.5 -20.016 6.734 1 95.94 97 ASP A N 1
ATOM 738 C CA . ASP A 1 97 ? -8.617 -19.438 5.992 1 95.94 97 ASP A CA 1
ATOM 739 C C . ASP A 1 97 ? -8.258 -18.078 5.414 1 95.94 97 ASP A C 1
ATOM 741 O O . ASP A 1 97 ? -9.141 -17.297 5.043 1 95.94 97 ASP A O 1
ATOM 745 N N . GLY A 1 98 ? -6.953 -17.797 5.359 1 94.56 98 GLY A N 1
ATOM 746 C CA . GLY A 1 98 ? -6.547 -16.438 5.023 1 94.56 98 GLY A CA 1
ATOM 747 C C . GLY A 1 98 ? -5.922 -16.328 3.645 1 94.56 98 GLY A C 1
ATOM 748 O O . GLY A 1 98 ? -5.547 -15.234 3.215 1 94.56 98 GLY A O 1
ATOM 749 N N . THR A 1 99 ? -5.816 -17.391 2.926 1 97.31 99 THR A N 1
ATOM 750 C CA . THR A 1 99 ? -5.121 -17.391 1.643 1 97.31 99 THR A CA 1
ATOM 751 C C . THR A 1 99 ? -6.066 -16.984 0.516 1 97.31 99 THR A C 1
ATOM 753 O O . THR A 1 99 ? -7.145 -17.547 0.366 1 97.31 99 THR A O 1
ATOM 756 N N . MET A 1 100 ? -5.586 -15.969 -0.255 1 98.31 100 MET A N 1
ATOM 757 C CA . MET A 1 100 ? -6.406 -15.43 -1.337 1 98.31 100 MET A CA 1
ATOM 758 C C . MET A 1 100 ? -5.664 -15.5 -2.668 1 98.31 100 MET A C 1
ATOM 760 O O . MET A 1 100 ? -4.559 -14.969 -2.791 1 98.31 100 MET A O 1
ATOM 764 N N . PHE A 1 101 ? -6.305 -16.109 -3.621 1 98.88 101 PHE A N 1
ATOM 765 C CA . PHE A 1 101 ? -5.805 -16.156 -4.992 1 98.88 101 PHE A CA 1
ATOM 766 C C . PHE A 1 101 ? -6.625 -15.234 -5.891 1 98.88 101 PHE A C 1
ATOM 768 O O . PHE A 1 101 ? -7.699 -14.773 -5.5 1 98.88 101 PHE A O 1
ATOM 775 N N . TRP A 1 102 ? -6.055 -14.961 -7.121 1 98.56 102 TRP A N 1
ATOM 776 C CA . TRP A 1 102 ? -6.812 -14.133 -8.055 1 98.56 102 TRP A CA 1
ATOM 777 C C . TRP A 1 102 ? -6.41 -14.422 -9.492 1 98.56 102 TRP A C 1
ATOM 779 O O . TRP A 1 102 ? -5.312 -14.922 -9.75 1 98.56 102 TRP A O 1
ATOM 789 N N . SER A 1 103 ? -7.332 -14.188 -10.391 1 97.81 103 SER A N 1
ATOM 790 C CA . SER A 1 103 ? -7.121 -14.211 -11.828 1 97.81 103 SER A CA 1
ATOM 791 C C . SER A 1 103 ? -7.91 -13.102 -12.523 1 97.81 103 SER A C 1
ATOM 793 O O . SER A 1 103 ? -9.141 -13.164 -12.586 1 97.81 103 SER A O 1
ATOM 795 N N . GLY A 1 104 ? -7.168 -12.109 -12.969 1 96.12 104 GLY A N 1
ATOM 796 C CA . GLY A 1 104 ? -7.809 -11.016 -13.688 1 96.12 104 GLY A CA 1
ATOM 797 C C . GLY A 1 104 ? -8.453 -9.992 -12.766 1 96.12 104 GLY A C 1
ATOM 798 O O . GLY A 1 104 ? -9.227 -9.148 -13.211 1 96.12 104 GLY A O 1
ATOM 799 N N . THR A 1 105 ? -8.172 -10.062 -11.484 1 97.19 105 THR A N 1
ATOM 800 C CA . THR A 1 105 ? -8.812 -9.188 -10.508 1 97.19 105 THR A CA 1
ATOM 801 C C . THR A 1 105 ? -7.789 -8.641 -9.523 1 97.19 105 THR A C 1
ATOM 803 O O . THR A 1 105 ? -8.102 -8.438 -8.344 1 97.19 105 THR A O 1
ATOM 806 N N . LYS A 1 106 ? -6.617 -8.469 -9.953 1 95.69 106 LYS A N 1
ATOM 807 C CA . LYS A 1 106 ? -5.477 -8.141 -9.109 1 95.69 106 LYS A CA 1
ATOM 808 C C . LYS A 1 106 ? -5.797 -6.977 -8.18 1 95.69 106 LYS A C 1
ATOM 810 O O . LYS A 1 106 ? -5.672 -7.094 -6.957 1 95.69 106 LYS A O 1
ATOM 815 N N . ASP A 1 107 ? -6.25 -5.91 -8.734 1 92.5 107 ASP A N 1
ATOM 816 C CA . ASP A 1 107 ? -6.422 -4.684 -7.961 1 92.5 107 ASP A CA 1
ATOM 817 C C . ASP A 1 107 ? -7.434 -4.879 -6.836 1 92.5 107 ASP A C 1
ATOM 819 O O . ASP A 1 107 ? -7.184 -4.484 -5.695 1 92.5 107 ASP A O 1
ATOM 823 N N . VAL A 1 108 ? -8.492 -5.496 -7.172 1 94.56 108 VAL A N 1
ATOM 824 C CA . VAL A 1 108 ? -9.547 -5.715 -6.18 1 94.56 108 VAL A CA 1
ATOM 825 C C . VAL A 1 108 ? -9.055 -6.691 -5.113 1 94.56 108 VAL A C 1
ATOM 827 O O . VAL A 1 108 ? -9.18 -6.426 -3.916 1 94.56 108 VAL A O 1
ATOM 830 N N . ALA A 1 109 ? -8.477 -7.789 -5.539 1 96.38 109 ALA A N 1
ATOM 831 C CA . ALA A 1 109 ? -8.008 -8.82 -4.617 1 96.38 109 ALA A CA 1
ATOM 832 C C . ALA A 1 109 ? -6.938 -8.266 -3.676 1 96.38 109 ALA A C 1
ATOM 834 O O . ALA A 1 109 ? -6.984 -8.508 -2.467 1 96.38 109 ALA A O 1
ATOM 835 N N . LEU A 1 110 ? -6.031 -7.539 -4.203 1 95.5 110 LEU A N 1
ATOM 836 C CA . LEU A 1 110 ? -4.965 -6.988 -3.375 1 95.5 110 LEU A CA 1
ATOM 837 C C . LEU A 1 110 ? -5.516 -5.965 -2.387 1 95.5 110 LEU A C 1
ATOM 839 O O . LEU A 1 110 ? -5.031 -5.863 -1.258 1 95.5 110 LEU A O 1
ATOM 843 N N . THR A 1 111 ? -6.469 -5.215 -2.854 1 94.06 111 THR A N 1
ATOM 844 C CA . THR A 1 111 ? -7.086 -4.238 -1.964 1 94.06 111 THR A CA 1
ATOM 845 C C . THR A 1 111 ? -7.762 -4.934 -0.786 1 94.06 111 THR A C 1
ATOM 847 O O . THR A 1 111 ? -7.543 -4.562 0.369 1 94.06 111 THR A O 1
ATOM 850 N N . ILE A 1 112 ? -8.484 -5.938 -1.075 1 93.62 112 ILE A N 1
ATOM 851 C CA . ILE A 1 112 ? -9.188 -6.668 -0.025 1 93.62 112 ILE A CA 1
ATOM 852 C C . ILE A 1 112 ? -8.172 -7.281 0.941 1 93.62 112 ILE A C 1
ATOM 854 O O . ILE A 1 112 ? -8.32 -7.168 2.16 1 93.62 112 ILE A O 1
ATOM 858 N N . SER A 1 113 ? -7.191 -7.859 0.404 1 93.12 113 SER A N 1
ATOM 859 C CA . SER A 1 113 ? -6.148 -8.469 1.217 1 93.12 113 SER A CA 1
ATOM 860 C C . SER A 1 113 ? -5.461 -7.438 2.104 1 93.12 113 SER A C 1
ATOM 862 O O . SER A 1 113 ? -5.234 -7.684 3.291 1 93.12 113 SER A O 1
ATOM 864 N N . SER A 1 114 ? -5.152 -6.324 1.562 1 91.06 114 SER A N 1
ATOM 865 C CA . SER A 1 114 ? -4.441 -5.285 2.301 1 91.06 114 SER A CA 1
ATOM 866 C C . SER A 1 114 ? -5.301 -4.711 3.418 1 91.06 114 SER A C 1
ATOM 868 O O . SER A 1 114 ? -4.793 -4.355 4.484 1 91.06 114 SER A O 1
ATOM 870 N N . LEU A 1 115 ? -6.559 -4.66 3.234 1 89.94 115 LEU A N 1
ATOM 871 C CA . LEU A 1 115 ? -7.461 -4.031 4.195 1 89.94 115 LEU A CA 1
ATOM 872 C C . LEU A 1 115 ? -7.863 -5.016 5.285 1 89.94 115 LEU A C 1
ATOM 874 O O . LEU A 1 115 ? -8.461 -4.625 6.293 1 89.94 115 LEU A O 1
ATOM 878 N N . SER A 1 116 ? -7.449 -6.211 5.145 1 86.06 116 SER A N 1
ATOM 879 C CA . SER A 1 116 ? -7.898 -7.246 6.07 1 86.06 116 SER A CA 1
ATOM 880 C C . SER A 1 116 ? -7.055 -7.258 7.34 1 86.06 116 SER A C 1
ATOM 882 O O . SER A 1 116 ? -7.332 -8.016 8.273 1 86.06 116 SER A O 1
ATOM 884 N N . HIS A 1 117 ? -6.086 -6.523 7.48 1 79.69 117 HIS A N 1
ATOM 885 C CA . HIS A 1 117 ? -5.223 -6.359 8.648 1 79.69 117 HIS A CA 1
ATOM 886 C C . HIS A 1 117 ? -4.656 -7.699 9.102 1 79.69 117 HIS A C 1
ATOM 888 O O . HIS A 1 117 ? -4.719 -8.039 10.289 1 79.69 117 HIS A O 1
ATOM 894 N N . GLY A 1 118 ? -4.305 -8.5 8.156 1 81.19 118 GLY A N 1
ATOM 895 C CA . GLY A 1 118 ? -3.551 -9.703 8.477 1 81.19 118 GLY A CA 1
ATOM 896 C C . GLY A 1 118 ? -4.414 -10.945 8.531 1 81.19 118 GLY A C 1
ATOM 897 O O . GLY A 1 118 ? -3.922 -12.039 8.852 1 81.19 118 GLY A O 1
ATOM 898 N N . SER A 1 119 ? -5.637 -10.812 8.195 1 87 119 SER A N 1
ATOM 899 C CA . SER A 1 119 ? -6.488 -12 8.188 1 87 119 SER A CA 1
ATOM 900 C C . SER A 1 119 ? -6.445 -12.703 6.836 1 87 119 SER A C 1
ATOM 902 O O . SER A 1 119 ? -6.684 -13.906 6.75 1 87 119 SER A O 1
ATOM 904 N N . ASN A 1 120 ? -6.203 -11.945 5.844 1 92 120 ASN A N 1
ATOM 905 C CA . ASN A 1 120 ? -6.145 -12.484 4.488 1 92 120 ASN A CA 1
ATOM 906 C C . ASN A 1 120 ? -4.902 -11.992 3.75 1 92 120 ASN A C 1
ATOM 908 O O . ASN A 1 120 ? -4.504 -10.836 3.887 1 92 120 ASN A O 1
ATOM 912 N N . PHE A 1 121 ? -4.398 -12.922 2.961 1 93.88 121 PHE A N 1
ATOM 913 C CA . PHE A 1 121 ? -3.193 -12.555 2.225 1 93.88 121 PHE A CA 1
ATOM 914 C C . PHE A 1 121 ? -3.295 -13 0.77 1 93.88 121 PHE A C 1
ATOM 916 O O . PHE A 1 121 ? -3.619 -14.148 0.486 1 93.88 121 PHE A O 1
ATOM 923 N N . SER A 1 122 ? -3.104 -12.055 -0.101 1 96.62 122 SER A N 1
ATOM 924 C CA . SER A 1 122 ? -2.629 -12.414 -1.435 1 96.62 122 SER A CA 1
ATOM 925 C C . SER A 1 122 ? -1.109 -12.539 -1.466 1 96.62 122 SER A C 1
ATOM 927 O O . SER A 1 122 ? -0.42 -12.016 -0.586 1 96.62 122 SER A O 1
ATOM 929 N N . LEU A 1 123 ? -0.66 -13.219 -2.441 1 97.06 123 LEU A N 1
ATOM 930 C CA . LEU A 1 123 ? 0.777 -13.445 -2.555 1 97.06 123 LEU A CA 1
ATOM 931 C C . LEU A 1 123 ? 1.54 -12.125 -2.498 1 97.06 123 LEU A C 1
ATOM 933 O O . LEU A 1 123 ? 2.521 -12 -1.761 1 97.06 123 LEU A O 1
ATOM 937 N N . GLU A 1 124 ? 1.054 -11.117 -3.178 1 96.62 124 GLU A N 1
ATOM 938 C CA . GLU A 1 124 ? 1.735 -9.836 -3.312 1 96.62 124 GLU A CA 1
ATOM 939 C C . GLU A 1 124 ? 1.772 -9.086 -1.981 1 96.62 124 GLU A C 1
ATOM 941 O O . GLU A 1 124 ? 2.553 -8.148 -1.812 1 96.62 124 GLU A O 1
ATOM 946 N N . ASN A 1 125 ? 0.903 -9.523 -1.083 1 93.88 125 ASN A N 1
ATOM 947 C CA . ASN A 1 125 ? 0.852 -8.859 0.215 1 93.88 125 ASN A CA 1
ATOM 948 C C . ASN A 1 125 ? 1.601 -9.656 1.281 1 93.88 125 ASN A C 1
ATOM 950 O O . ASN A 1 125 ? 1.531 -9.328 2.467 1 93.88 125 ASN A O 1
ATOM 954 N N . THR A 1 126 ? 2.26 -10.703 0.934 1 94.44 126 THR A N 1
ATOM 955 C CA . THR A 1 126 ? 3.227 -11.383 1.788 1 94.44 126 THR A CA 1
ATOM 956 C C . THR A 1 126 ? 4.613 -10.766 1.634 1 94.44 126 THR A C 1
ATOM 958 O O . THR A 1 126 ? 4.84 -9.953 0.735 1 94.44 126 THR A O 1
ATOM 961 N N . LEU A 1 127 ? 5.496 -11.211 2.527 1 95 127 LEU A N 1
ATOM 962 C CA . LEU A 1 127 ? 6.871 -10.727 2.436 1 95 127 LEU A CA 1
ATOM 963 C C . LEU A 1 127 ? 7.469 -11.055 1.07 1 95 127 LEU A C 1
ATOM 965 O O . LEU A 1 127 ? 8.086 -10.188 0.436 1 95 127 LEU A O 1
ATOM 969 N N . LEU A 1 128 ? 7.266 -12.266 0.567 1 96 128 LEU A N 1
ATOM 970 C CA . LEU A 1 128 ? 7.805 -12.734 -0.704 1 96 128 LEU A CA 1
ATOM 971 C C . LEU A 1 128 ? 7.309 -11.867 -1.859 1 96 128 LEU A C 1
ATOM 973 O O . LEU A 1 128 ? 8.109 -11.328 -2.627 1 96 128 LEU A O 1
ATOM 977 N N . GLY A 1 129 ? 6.039 -11.742 -1.932 1 96.31 129 GLY A N 1
ATOM 978 C CA . GLY A 1 129 ? 5.453 -11.008 -3.041 1 96.31 129 GLY A CA 1
ATOM 979 C C . GLY A 1 129 ? 5.672 -9.508 -2.941 1 96.31 129 GLY A C 1
ATOM 980 O O . GLY A 1 129 ? 5.988 -8.852 -3.938 1 96.31 129 GLY A O 1
ATOM 981 N N . TYR A 1 130 ? 5.516 -8.953 -1.763 1 95.31 130 TYR A N 1
ATOM 982 C CA . TYR A 1 130 ? 5.621 -7.516 -1.537 1 95.31 130 TYR A CA 1
ATOM 983 C C . TYR A 1 130 ? 6.984 -6.992 -1.969 1 95.31 130 TYR A C 1
ATOM 985 O O . TYR A 1 130 ? 7.09 -5.906 -2.539 1 95.31 130 TYR A O 1
ATOM 993 N N . THR A 1 131 ? 7.965 -7.727 -1.742 1 97.19 131 THR A N 1
ATOM 994 C CA . THR A 1 131 ? 9.352 -7.32 -1.947 1 97.19 131 THR A CA 1
ATOM 995 C C . THR A 1 131 ? 9.625 -7.07 -3.428 1 97.19 131 THR A C 1
ATOM 997 O O . THR A 1 131 ? 10.43 -6.203 -3.775 1 97.19 131 THR A O 1
ATOM 1000 N N . VAL A 1 132 ? 8.812 -7.727 -4.336 1 98.06 132 VAL A N 1
ATOM 1001 C CA . VAL A 1 132 ? 9.234 -7.645 -5.73 1 98.06 132 VAL A CA 1
ATOM 1002 C C . VAL A 1 132 ? 8.047 -7.242 -6.602 1 98.06 132 VAL A C 1
ATOM 1004 O O . VAL A 1 132 ? 8.188 -7.074 -7.816 1 98.06 132 VAL A O 1
ATOM 1007 N N . ASN A 1 133 ? 6.898 -7.078 -5.984 1 96.69 133 ASN A N 1
ATOM 1008 C CA . ASN A 1 133 ? 5.688 -6.789 -6.742 1 96.69 133 ASN A CA 1
ATOM 1009 C C . ASN A 1 133 ? 5.852 -5.547 -7.609 1 96.69 133 ASN A C 1
ATOM 1011 O O . ASN A 1 133 ? 6.301 -4.504 -7.129 1 96.69 133 ASN A O 1
ATOM 1015 N N . GLY A 1 134 ? 5.504 -5.723 -8.875 1 94.69 134 GLY A N 1
ATOM 1016 C CA . GLY A 1 134 ? 5.52 -4.582 -9.781 1 94.69 134 GLY A CA 1
ATOM 1017 C C . GLY A 1 134 ? 6.891 -4.297 -10.359 1 94.69 134 GLY A C 1
ATOM 1018 O O . GLY A 1 134 ? 7.051 -3.379 -11.164 1 94.69 134 GLY A O 1
ATOM 1019 N N . LEU A 1 135 ? 7.844 -5.066 -10.023 1 96.88 135 LEU A N 1
ATOM 1020 C CA . LEU A 1 135 ? 9.203 -4.852 -10.516 1 96.88 135 LEU A CA 1
ATOM 1021 C C . LEU A 1 135 ? 9.484 -5.738 -11.727 1 96.88 135 LEU A C 1
ATOM 1023 O O . LEU A 1 135 ? 8.867 -6.793 -11.883 1 96.88 135 LEU A O 1
ATOM 1027 N N . THR A 1 136 ? 10.328 -5.246 -12.555 1 96 136 THR A N 1
ATOM 1028 C CA . THR A 1 136 ? 10.898 -6.023 -13.648 1 96 136 THR A CA 1
ATOM 1029 C C . THR A 1 136 ? 12.391 -6.254 -13.422 1 96 136 THR A C 1
ATOM 1031 O O . THR A 1 136 ? 13.109 -5.352 -12.992 1 96 136 THR A O 1
ATOM 1034 N N . TRP A 1 137 ? 12.797 -7.449 -13.773 1 97.12 137 TRP A N 1
ATOM 1035 C CA . TRP A 1 137 ? 14.227 -7.734 -13.648 1 97.12 137 TRP A CA 1
ATOM 1036 C C . TRP A 1 137 ? 14.641 -8.852 -14.602 1 97.12 137 TRP A C 1
ATOM 1038 O O . TRP A 1 137 ? 13.828 -9.727 -14.93 1 97.12 137 TRP A O 1
ATOM 1048 N N . CYS A 1 138 ? 15.828 -8.773 -15.055 1 96.5 138 CYS A N 1
ATOM 1049 C CA . CYS A 1 138 ? 16.484 -9.859 -15.781 1 96.5 138 CYS A CA 1
ATOM 1050 C C . CYS A 1 138 ? 17.984 -9.656 -15.844 1 96.5 138 CYS A C 1
ATOM 1052 O O . CYS A 1 138 ? 18.484 -8.602 -15.453 1 96.5 138 CYS A O 1
ATOM 1054 N N . GLY A 1 139 ? 18.703 -10.789 -16.172 1 95.44 139 GLY A N 1
ATOM 1055 C CA . GLY A 1 139 ? 20.156 -10.734 -16.266 1 95.44 139 GLY A CA 1
ATOM 1056 C C . GLY A 1 139 ? 20.656 -10.477 -17.672 1 95.44 139 GLY A C 1
ATOM 1057 O O . GLY A 1 139 ? 19.859 -10.477 -18.625 1 95.44 139 GLY A O 1
ATOM 1058 N N . LYS A 1 140 ? 21.812 -10.125 -17.766 1 91.19 140 LYS A N 1
ATOM 1059 C CA . LYS A 1 140 ? 22.562 -10.094 -19.016 1 91.19 140 LYS A CA 1
ATOM 1060 C C . LYS A 1 140 ? 23.938 -10.758 -18.859 1 91.19 140 LYS A C 1
ATOM 1062 O O . LYS A 1 140 ? 24.578 -10.625 -17.812 1 91.19 140 LYS A O 1
ATOM 1067 N N . GLU A 1 141 ? 24.172 -11.422 -19.984 1 85.69 141 GLU A N 1
ATOM 1068 C CA . GLU A 1 141 ? 25.438 -12.164 -19.969 1 85.69 141 GLU A CA 1
ATOM 1069 C C . GLU A 1 141 ? 26.625 -11.219 -20.094 1 85.69 141 GLU A C 1
ATOM 1071 O O . GLU A 1 141 ? 27.094 -10.945 -21.203 1 85.69 141 GLU A O 1
ATOM 1076 N N . THR A 1 142 ? 27 -10.531 -19.156 1 80.88 142 THR A N 1
ATOM 1077 C CA . THR A 1 142 ? 28.188 -9.695 -19.125 1 80.88 142 THR A CA 1
ATOM 1078 C C . THR A 1 142 ? 29.016 -9.969 -17.875 1 80.88 142 THR A C 1
ATOM 1080 O O . THR A 1 142 ? 28.453 -10.336 -16.828 1 80.88 142 THR A O 1
ATOM 1083 N N . VAL A 1 143 ? 30.266 -9.914 -18.109 1 73.38 143 VAL A N 1
ATOM 1084 C CA . VAL A 1 143 ? 31.172 -10.148 -16.984 1 73.38 143 VAL A CA 1
ATOM 1085 C C . VAL A 1 143 ? 31.328 -8.859 -16.188 1 73.38 143 VAL A C 1
ATOM 1087 O O . VAL A 1 143 ? 31.641 -8.898 -14.992 1 73.38 143 VAL A O 1
ATOM 1090 N N . ASN A 1 144 ? 30.984 -7.809 -16.844 1 80.75 144 ASN A N 1
ATOM 1091 C CA . ASN A 1 144 ? 31.172 -6.527 -16.172 1 80.75 144 ASN A CA 1
ATOM 1092 C C . ASN A 1 144 ? 29.875 -6.004 -15.57 1 80.75 144 ASN A C 1
ATOM 1094 O O . ASN A 1 144 ? 28.797 -6.293 -16.078 1 80.75 144 ASN A O 1
ATOM 1098 N N . GLY A 1 145 ? 30.047 -5.359 -14.328 1 87.56 145 GLY A N 1
ATOM 1099 C CA . GLY A 1 145 ? 28.891 -4.742 -13.711 1 87.56 145 GLY A CA 1
ATOM 1100 C C . GLY A 1 145 ? 28.141 -5.672 -12.766 1 87.56 145 GLY A C 1
ATOM 1101 O O . GLY A 1 145 ? 28.719 -6.66 -12.289 1 87.56 145 GLY A O 1
ATOM 1102 N N . ASP A 1 146 ? 26.859 -5.387 -12.508 1 93.12 146 ASP A N 1
ATOM 1103 C CA . ASP A 1 146 ? 26.109 -6.16 -11.523 1 93.12 146 ASP A CA 1
ATOM 1104 C C . ASP A 1 146 ? 25.359 -7.305 -12.188 1 93.12 146 ASP A C 1
ATOM 1106 O O . ASP A 1 146 ? 24.703 -8.094 -11.508 1 93.12 146 ASP A O 1
ATOM 1110 N N . GLY A 1 147 ? 25.5 -7.367 -13.586 1 96.31 147 GLY A N 1
ATOM 1111 C CA . GLY A 1 147 ? 24.906 -8.477 -14.32 1 96.31 147 GLY A CA 1
ATOM 1112 C C . GLY A 1 147 ? 23.422 -8.312 -14.539 1 96.31 147 GLY A C 1
ATOM 1113 O O . GLY A 1 147 ? 22.75 -9.242 -14.992 1 96.31 147 GLY A O 1
ATOM 1114 N N . ILE A 1 148 ? 22.844 -7.195 -14.164 1 97.12 148 ILE A N 1
ATOM 1115 C CA . ILE A 1 148 ? 21.422 -6.902 -14.336 1 97.12 148 ILE A CA 1
ATOM 1116 C C . ILE A 1 148 ? 21.203 -6.129 -15.633 1 97.12 148 ILE A C 1
ATOM 1118 O O . ILE A 1 148 ? 21.953 -5.207 -15.945 1 97.12 148 ILE A O 1
ATOM 1122 N N . ASN A 1 149 ? 20.281 -6.516 -16.438 1 95.56 149 ASN A N 1
ATOM 1123 C CA . ASN A 1 149 ? 19.984 -5.867 -17.703 1 95.56 149 ASN A CA 1
ATOM 1124 C C . ASN A 1 149 ? 18.969 -4.742 -17.547 1 95.56 149 ASN A C 1
ATOM 1126 O O . ASN A 1 149 ? 17.766 -4.992 -17.469 1 95.56 149 ASN A O 1
ATOM 1130 N N . TYR A 1 150 ? 19.422 -3.551 -17.562 1 94.69 150 TYR A N 1
ATOM 1131 C CA . TYR A 1 150 ? 18.531 -2.408 -17.375 1 94.69 150 TYR A CA 1
ATOM 1132 C C . TYR A 1 150 ? 18.031 -1.888 -18.719 1 94.69 150 TYR A C 1
ATOM 1134 O O . TYR A 1 150 ? 17.203 -0.973 -18.75 1 94.69 150 TYR A O 1
ATOM 1142 N N . ASP A 1 151 ? 18.406 -2.512 -19.781 1 92.75 151 ASP A N 1
ATOM 1143 C CA . ASP A 1 151 ? 18.031 -2.035 -21.109 1 92.75 151 ASP A CA 1
ATOM 1144 C C . ASP A 1 151 ? 16.766 -2.742 -21.609 1 92.75 151 ASP A C 1
ATOM 1146 O O . ASP A 1 151 ? 15.852 -2.098 -22.109 1 92.75 151 ASP A O 1
ATOM 1150 N N . ASN A 1 152 ? 16.797 -4.086 -21.531 1 91.88 152 ASN A N 1
ATOM 1151 C CA . ASN A 1 152 ? 15.648 -4.848 -22.016 1 91.88 152 ASN A CA 1
ATOM 1152 C C . ASN A 1 152 ? 15.539 -6.203 -21.328 1 91.88 152 ASN A C 1
ATOM 1154 O O . ASN A 1 152 ? 16.547 -6.855 -21.078 1 91.88 152 ASN A O 1
ATOM 1158 N N . CYS A 1 153 ? 14.352 -6.57 -21.062 1 93.81 153 CYS A N 1
ATOM 1159 C CA . CYS A 1 153 ? 14.008 -7.883 -20.531 1 93.81 153 CYS A CA 1
ATOM 1160 C C . CYS A 1 153 ? 12.938 -8.555 -21.375 1 93.81 153 CYS A C 1
ATOM 1162 O O . CYS A 1 153 ? 12.133 -7.875 -22.031 1 93.81 153 CYS A O 1
ATOM 1164 N N . PRO A 1 154 ? 13.023 -9.906 -21.422 1 90.62 154 PRO A N 1
ATOM 1165 C CA . PRO A 1 154 ? 11.883 -10.562 -22.062 1 90.62 154 PRO A CA 1
ATOM 1166 C C . PRO A 1 154 ? 10.562 -10.273 -21.359 1 90.62 154 PRO A C 1
ATOM 1168 O O . PRO A 1 154 ? 10.523 -10.172 -20.125 1 90.62 154 PRO A O 1
ATOM 1171 N N . SER A 1 155 ? 9.578 -10.094 -22.172 1 84 155 SER A N 1
ATOM 1172 C CA . SER A 1 155 ? 8.258 -9.938 -21.578 1 84 155 SER A CA 1
ATOM 1173 C C . SER A 1 155 ? 7.754 -11.258 -20.984 1 84 155 SER A C 1
ATOM 1175 O O . SER A 1 155 ? 8.258 -12.328 -21.344 1 84 155 SER A O 1
ATOM 1177 N N . PHE A 1 156 ? 6.812 -11.086 -20.172 1 77.81 156 PHE A N 1
ATOM 1178 C CA . PHE A 1 156 ? 6.23 -12.242 -19.5 1 77.81 156 PHE A CA 1
ATOM 1179 C C . PHE A 1 156 ? 5.676 -13.234 -20.516 1 77.81 156 PHE A C 1
ATOM 1181 O O . PHE A 1 156 ? 5.812 -14.453 -20.344 1 77.81 156 PHE A O 1
ATOM 1188 N N . ASP A 1 157 ? 5.152 -12.727 -21.578 1 74.5 157 ASP A N 1
ATOM 1189 C CA . ASP A 1 157 ? 4.477 -13.555 -22.562 1 74.5 157 ASP A CA 1
ATOM 1190 C C . ASP A 1 157 ? 5.297 -13.656 -23.859 1 74.5 157 ASP A C 1
ATOM 1192 O O . ASP A 1 157 ? 4.746 -13.898 -24.922 1 74.5 157 ASP A O 1
ATOM 1196 N N . ASP A 1 158 ? 6.535 -13.5 -23.641 1 80.38 158 ASP A N 1
ATOM 1197 C CA . ASP A 1 158 ? 7.379 -13.602 -24.828 1 80.38 158 ASP A CA 1
ATOM 1198 C C . ASP A 1 158 ? 7.391 -15.031 -25.375 1 80.38 158 ASP A C 1
ATOM 1200 O O . ASP A 1 158 ? 7.887 -15.945 -24.719 1 80.38 158 ASP A O 1
ATOM 1204 N N . PRO A 1 159 ? 6.844 -15.234 -26.484 1 79.12 159 PRO A N 1
ATOM 1205 C CA . PRO A 1 159 ? 6.758 -16.594 -27.031 1 79.12 159 PRO A CA 1
ATOM 1206 C C . PRO A 1 159 ? 8.125 -17.188 -27.359 1 79.12 159 PRO A C 1
ATOM 1208 O O . PRO A 1 159 ? 8.266 -18.406 -27.484 1 79.12 159 PRO A O 1
ATOM 1211 N N . ASN A 1 160 ? 9.078 -16.312 -27.516 1 82.31 160 ASN A N 1
ATOM 1212 C CA . ASN A 1 160 ? 10.414 -16.766 -27.891 1 82.31 160 ASN A CA 1
ATOM 1213 C C . ASN A 1 160 ? 11.266 -17.062 -26.656 1 82.31 160 ASN A C 1
ATOM 1215 O O . ASN A 1 160 ? 12.422 -17.484 -26.766 1 82.31 160 ASN A O 1
ATOM 1219 N N . CYS A 1 161 ? 10.688 -16.891 -25.547 1 87.69 161 CYS A N 1
ATOM 1220 C CA . CYS A 1 161 ? 11.375 -17.109 -24.281 1 87.69 161 CYS A CA 1
ATOM 1221 C C . CYS A 1 161 ? 10.562 -18 -23.359 1 87.69 161 CYS A C 1
ATOM 1223 O O . CYS A 1 161 ? 9.742 -17.516 -22.578 1 87.69 161 CYS A O 1
ATOM 1225 N N . ARG A 1 162 ? 10.781 -19.219 -23.406 1 76.44 162 ARG A N 1
ATOM 1226 C CA . ARG A 1 162 ? 9.93 -20.188 -22.734 1 76.44 162 ARG A CA 1
ATOM 1227 C C . ARG A 1 162 ? 10.18 -20.188 -21.234 1 76.44 162 ARG A C 1
ATOM 1229 O O . ARG A 1 162 ? 9.305 -20.562 -20.453 1 76.44 162 ARG A O 1
ATOM 1236 N N . SER A 1 163 ? 11.359 -19.812 -20.812 1 86.88 163 SER A N 1
ATOM 1237 C CA . SER A 1 163 ? 11.695 -19.812 -19.391 1 86.88 163 SER A CA 1
ATOM 1238 C C . SER A 1 163 ? 12.227 -18.453 -18.953 1 86.88 163 SER A C 1
ATOM 1240 O O . SER A 1 163 ? 13.383 -18.344 -18.531 1 86.88 163 SER A O 1
ATOM 1242 N N . SER A 1 164 ? 11.305 -17.547 -19.109 1 91.12 164 SER A N 1
ATOM 1243 C CA . SER A 1 164 ? 11.703 -16.188 -18.734 1 91.12 164 SER A CA 1
ATOM 1244 C C . SER A 1 164 ? 11.875 -16.062 -17.219 1 91.12 164 SER A C 1
ATOM 1246 O O . SER A 1 164 ? 11.234 -16.797 -16.453 1 91.12 164 SER A O 1
ATOM 1248 N N . VAL A 1 165 ? 12.688 -15.195 -16.828 1 94.38 165 VAL A N 1
ATOM 1249 C CA . VAL A 1 165 ? 13.016 -14.969 -15.422 1 94.38 165 VAL A CA 1
ATOM 1250 C C . VAL A 1 165 ? 11.742 -14.656 -14.641 1 94.38 165 VAL A C 1
ATOM 1252 O O . VAL A 1 165 ? 11.508 -15.227 -13.57 1 94.38 165 VAL A O 1
ATOM 1255 N N . SER A 1 166 ? 10.914 -13.836 -15.164 1 92.88 166 SER A N 1
ATOM 1256 C CA . SER A 1 166 ? 9.68 -13.445 -14.492 1 92.88 166 SER A CA 1
ATOM 1257 C C . SER A 1 166 ? 8.727 -14.633 -14.352 1 92.88 166 SER A C 1
ATOM 1259 O O . SER A 1 166 ? 8.133 -14.836 -13.289 1 92.88 166 SER A O 1
ATOM 1261 N N . SER A 1 167 ? 8.594 -15.398 -15.406 1 93.06 167 SER A N 1
ATOM 1262 C CA . SER A 1 167 ? 7.707 -16.562 -15.367 1 93.06 167 SER A CA 1
ATOM 1263 C C . SER A 1 167 ? 8.18 -17.578 -14.344 1 93.06 167 SER A C 1
ATOM 1265 O O . SER A 1 167 ? 7.371 -18.141 -13.586 1 93.06 167 SER A O 1
ATOM 1267 N N . VAL A 1 168 ? 9.438 -17.812 -14.328 1 95.44 168 VAL A N 1
ATOM 1268 C CA . VAL A 1 168 ? 10 -18.797 -13.391 1 95.44 168 VAL A CA 1
ATOM 1269 C C . VAL A 1 168 ? 9.797 -18.312 -11.961 1 95.44 168 VAL A C 1
ATOM 1271 O O . VAL A 1 168 ? 9.406 -19.078 -11.086 1 95.44 168 VAL A O 1
ATOM 1274 N N . PHE A 1 169 ? 10.039 -17.094 -11.711 1 97.19 169 PHE A N 1
ATOM 1275 C CA . PHE A 1 169 ? 9.875 -16.547 -10.367 1 97.19 169 PHE A CA 1
ATOM 1276 C C . PHE A 1 169 ? 8.43 -16.703 -9.891 1 97.19 169 PHE A C 1
ATOM 1278 O O . PHE A 1 169 ? 8.18 -17.25 -8.82 1 97.19 169 PHE A O 1
ATOM 1285 N N . TRP A 1 170 ? 7.531 -16.234 -10.672 1 96.56 170 TRP A N 1
ATOM 1286 C CA . TRP A 1 170 ? 6.137 -16.188 -10.234 1 96.56 170 TRP A CA 1
ATOM 1287 C C . TRP A 1 170 ? 5.543 -17.594 -10.156 1 96.56 170 TRP A C 1
ATOM 1289 O O . TRP A 1 170 ? 4.641 -17.844 -9.359 1 96.56 170 TRP A O 1
ATOM 1299 N N . THR A 1 171 ? 6.051 -18.453 -10.953 1 96.31 171 THR A N 1
ATOM 1300 C CA . THR A 1 171 ? 5.652 -19.844 -10.805 1 96.31 171 THR A CA 1
ATOM 1301 C C . THR A 1 171 ? 6.066 -20.375 -9.43 1 96.31 171 THR A C 1
ATOM 1303 O O . THR A 1 171 ? 5.242 -20.953 -8.711 1 96.31 171 THR A O 1
ATOM 1306 N N . GLU A 1 172 ? 7.32 -20.141 -9.094 1 97.69 172 GLU A N 1
ATOM 1307 C CA . GLU A 1 172 ? 7.832 -20.609 -7.809 1 97.69 172 GLU A CA 1
ATOM 1308 C C . GLU A 1 172 ? 7.117 -19.906 -6.652 1 97.69 172 GLU A C 1
ATOM 1310 O O . GLU A 1 172 ? 6.762 -20.547 -5.66 1 97.69 172 GLU A O 1
ATOM 1315 N N . ALA A 1 173 ? 6.945 -18.641 -6.773 1 98 173 ALA A N 1
ATOM 1316 C CA . ALA A 1 173 ? 6.273 -17.859 -5.73 1 98 173 ALA A CA 1
ATOM 1317 C C . ALA A 1 173 ? 4.836 -18.328 -5.535 1 98 173 ALA A C 1
ATOM 1319 O O . ALA A 1 173 ? 4.387 -18.516 -4.402 1 98 173 ALA A O 1
ATOM 1320 N N . SER A 1 174 ? 4.137 -18.547 -6.625 1 97.81 174 SER A N 1
ATOM 1321 C CA . SER A 1 174 ? 2.752 -19 -6.57 1 97.81 174 SER A CA 1
ATOM 1322 C C . SER A 1 174 ? 2.65 -20.391 -5.953 1 97.81 174 SER A C 1
ATOM 1324 O O . SER A 1 174 ? 1.75 -20.656 -5.156 1 97.81 174 SER A O 1
ATOM 1326 N N . LYS A 1 175 ? 3.535 -21.219 -6.387 1 98.06 175 LYS A N 1
ATOM 1327 C CA . LYS A 1 175 ? 3.574 -22.578 -5.836 1 98.06 175 LYS A CA 1
ATOM 1328 C C . LYS A 1 175 ? 3.793 -22.547 -4.328 1 98.06 175 LYS A C 1
ATOM 1330 O O . LYS A 1 175 ? 3.037 -23.172 -3.574 1 98.06 175 LYS A O 1
ATOM 1335 N N . THR A 1 176 ? 4.809 -21.859 -3.922 1 97.06 176 THR A N 1
ATOM 1336 C CA . THR A 1 176 ? 5.164 -21.766 -2.512 1 97.06 176 THR A CA 1
ATOM 1337 C C . THR A 1 176 ? 4.016 -21.156 -1.704 1 97.06 176 THR A C 1
ATOM 1339 O O . THR A 1 176 ? 3.719 -21.625 -0.6 1 97.06 176 THR A O 1
ATOM 1342 N N . PHE A 1 177 ? 3.4 -20.219 -2.227 1 97.25 177 PHE A N 1
ATOM 1343 C CA . PHE A 1 177 ? 2.266 -19.562 -1.592 1 97.25 177 PHE A CA 1
ATOM 1344 C C . PHE A 1 177 ? 1.105 -20.531 -1.409 1 97.25 177 PHE A C 1
ATOM 1346 O O . PHE A 1 177 ? 0.534 -20.625 -0.321 1 97.25 177 PHE A O 1
ATOM 1353 N N . ALA A 1 178 ? 0.795 -21.219 -2.436 1 98.38 178 ALA A N 1
ATOM 1354 C CA . ALA A 1 178 ? -0.302 -22.188 -2.395 1 98.38 178 ALA A CA 1
ATOM 1355 C C . ALA A 1 178 ? -0.044 -23.266 -1.35 1 98.38 178 ALA A C 1
ATOM 1357 O O . ALA A 1 178 ? -0.96 -23.688 -0.636 1 98.38 178 ALA A O 1
ATOM 1358 N N . MET A 1 179 ? 1.154 -23.625 -1.247 1 97.44 179 MET A N 1
ATOM 1359 C CA . MET A 1 179 ? 1.525 -24.703 -0.351 1 97.44 179 MET A CA 1
ATOM 1360 C C . MET A 1 179 ? 1.37 -24.297 1.108 1 97.44 179 MET A C 1
ATOM 1362 O O . MET A 1 179 ? 1.343 -25.141 2.002 1 97.44 179 MET A O 1
ATOM 1366 N N . GLN A 1 180 ? 1.253 -23.016 1.37 1 95.62 180 GLN A N 1
ATOM 1367 C CA . GLN A 1 180 ? 1.125 -22.531 2.74 1 95.62 180 GLN A CA 1
ATOM 1368 C C . GLN A 1 180 ? -0.338 -22.469 3.168 1 95.62 180 GLN A C 1
ATOM 1370 O O . GLN A 1 180 ? -0.638 -22.281 4.348 1 95.62 180 GLN A O 1
ATOM 1375 N N . ALA A 1 181 ? -1.215 -22.641 2.275 1 97.81 181 ALA A N 1
ATOM 1376 C CA . ALA A 1 181 ? -2.637 -22.453 2.551 1 97.81 181 ALA A CA 1
ATOM 1377 C C . ALA A 1 181 ? -3.158 -23.531 3.492 1 97.81 181 ALA A C 1
ATOM 1379 O O . ALA A 1 181 ? -2.764 -24.703 3.391 1 97.81 181 ALA A O 1
ATOM 1380 N N . THR A 1 182 ? -3.98 -23.125 4.434 1 98 182 THR A N 1
ATOM 1381 C CA . THR A 1 182 ? -4.699 -24.047 5.312 1 98 182 THR A CA 1
ATOM 1382 C C . THR A 1 182 ? -6.156 -23.609 5.473 1 98 182 THR A C 1
ATOM 1384 O O . THR A 1 182 ? -6.473 -22.422 5.336 1 98 182 THR A O 1
ATOM 1387 N N . GLY A 1 183 ? -7.043 -24.609 5.684 1 98.38 183 GLY A N 1
ATOM 1388 C CA . GLY A 1 183 ? -8.461 -24.297 5.816 1 98.38 183 GLY A CA 1
ATOM 1389 C C . GLY A 1 183 ? -9.133 -23.984 4.492 1 98.38 183 GLY A C 1
ATOM 1390 O O . GLY A 1 183 ? -9.008 -24.75 3.537 1 98.38 183 GLY A O 1
ATOM 1391 N N . SER A 1 184 ? -9.828 -22.938 4.48 1 98.5 184 SER A N 1
ATOM 1392 C CA . SER A 1 184 ? -10.469 -22.5 3.244 1 98.5 184 SER A CA 1
ATOM 1393 C C . SER A 1 184 ? -9.633 -21.453 2.525 1 98.5 184 SER A C 1
ATOM 1395 O O . SER A 1 184 ? -8.922 -20.672 3.164 1 98.5 184 SER A O 1
ATOM 1397 N N . VAL A 1 185 ? -9.742 -21.469 1.262 1 98.69 185 VAL A N 1
ATOM 1398 C CA . VAL A 1 185 ? -9.062 -20.438 0.479 1 98.69 185 VAL A CA 1
ATOM 1399 C C . VAL A 1 185 ? -10.07 -19.703 -0.395 1 98.69 185 VAL A C 1
ATOM 1401 O O . VAL A 1 185 ? -11.141 -20.234 -0.698 1 98.69 185 VAL A O 1
ATOM 1404 N N . ASP A 1 186 ? -9.727 -18.484 -0.709 1 98.56 186 ASP A N 1
ATOM 1405 C CA . ASP A 1 186 ? -10.539 -17.688 -1.63 1 98.56 186 ASP A CA 1
ATOM 1406 C C . ASP A 1 186 ? -9.852 -17.547 -2.986 1 98.56 186 ASP A C 1
ATOM 1408 O O . ASP A 1 186 ? -8.625 -17.438 -3.059 1 98.56 186 ASP A O 1
ATOM 1412 N N . VAL A 1 187 ? -10.648 -17.531 -4.023 1 98.88 187 VAL A N 1
ATOM 1413 C CA . VAL A 1 187 ? -10.141 -17.203 -5.348 1 98.88 187 VAL A CA 1
ATOM 1414 C C . VAL A 1 187 ? -11.055 -16.172 -6.008 1 98.88 187 VAL A C 1
ATOM 1416 O O . VAL A 1 187 ? -12.266 -16.406 -6.125 1 98.88 187 VAL A O 1
ATOM 1419 N N . PHE A 1 188 ? -10.445 -15.039 -6.383 1 98.69 188 PHE A N 1
ATOM 1420 C CA . PHE A 1 188 ? -11.148 -13.953 -7.047 1 98.69 188 PHE A CA 1
ATOM 1421 C C . PHE A 1 188 ? -10.945 -14.008 -8.555 1 98.69 188 PHE A C 1
ATOM 1423 O O . PHE A 1 188 ? -9.828 -13.844 -9.047 1 98.69 188 PHE A O 1
ATOM 1430 N N . LEU A 1 189 ? -12.039 -14.18 -9.266 1 98.81 189 LEU A N 1
ATOM 1431 C CA . LEU A 1 189 ? -11.961 -14.391 -10.703 1 98.81 189 LEU A CA 1
ATOM 1432 C C . LEU A 1 189 ? -12.719 -13.297 -11.453 1 98.81 189 LEU A C 1
ATOM 1434 O O . LEU A 1 189 ? -13.734 -12.797 -10.969 1 98.81 189 LEU A O 1
ATOM 1438 N N . ASN A 1 190 ? -12.234 -12.977 -12.633 1 98.5 190 ASN A N 1
ATOM 1439 C CA . ASN A 1 190 ? -12.875 -11.945 -13.445 1 98.5 190 ASN A CA 1
ATOM 1440 C C . ASN A 1 190 ? -13.945 -12.531 -14.359 1 98.5 190 ASN A C 1
ATOM 1442 O O . ASN A 1 190 ? -13.625 -13.094 -15.406 1 98.5 190 ASN A O 1
ATOM 1446 N N . GLY A 1 191 ? -15.109 -12.32 -14.047 1 98.5 191 GLY A N 1
ATOM 1447 C CA . GLY A 1 191 ? -16.219 -12.859 -14.805 1 98.5 191 GLY A CA 1
ATOM 1448 C C . GLY A 1 191 ? -16.469 -12.117 -16.109 1 98.5 191 GLY A C 1
ATOM 1449 O O . GLY A 1 191 ? -17.281 -12.547 -16.922 1 98.5 191 GLY A O 1
ATOM 1450 N N . SER A 1 192 ? -15.758 -11.031 -16.312 1 97.69 192 SER A N 1
ATOM 1451 C CA . SER A 1 192 ? -15.922 -10.242 -17.531 1 97.69 192 SER A CA 1
ATOM 1452 C C . SER A 1 192 ? -14.812 -10.547 -18.531 1 97.69 192 SER A C 1
ATOM 1454 O O . SER A 1 192 ? -14.805 -10.008 -19.641 1 97.69 192 SER A O 1
ATOM 1456 N N . ASP A 1 193 ? -13.867 -11.398 -18.156 1 97.25 193 ASP A N 1
ATOM 1457 C CA . ASP A 1 193 ? -12.781 -11.766 -19.062 1 97.25 193 ASP A CA 1
ATOM 1458 C C . ASP A 1 193 ? -13.312 -12.57 -20.25 1 97.25 193 ASP A C 1
ATOM 1460 O O . ASP A 1 193 ? -13.891 -13.648 -20.062 1 97.25 193 ASP A O 1
ATOM 1464 N N . PRO A 1 194 ? -13.031 -12.047 -21.5 1 95.69 194 PRO A N 1
ATOM 1465 C CA . PRO A 1 194 ? -13.555 -12.766 -22.672 1 95.69 194 PRO A CA 1
ATOM 1466 C C . PRO A 1 194 ? -12.969 -14.164 -22.812 1 95.69 194 PRO A C 1
ATOM 1468 O O . PRO A 1 194 ? -13.555 -15.016 -23.484 1 95.69 194 PRO A O 1
ATOM 1471 N N . ARG A 1 195 ? -11.953 -14.523 -22.234 1 95.75 195 ARG A N 1
ATOM 1472 C CA . ARG A 1 195 ? -11.32 -15.836 -22.312 1 95.75 195 ARG A CA 1
ATOM 1473 C C . ARG A 1 195 ? -11.898 -16.781 -21.281 1 95.75 195 ARG A C 1
ATOM 1475 O O . ARG A 1 195 ? -11.57 -17.984 -21.266 1 95.75 195 ARG A O 1
ATOM 1482 N N . GLY A 1 196 ? -12.781 -16.141 -20.359 1 97.75 196 GLY A N 1
ATOM 1483 C CA . GLY A 1 196 ? -13.336 -16.875 -19.234 1 97.75 196 GLY A CA 1
ATOM 1484 C C . GLY A 1 196 ? -12.734 -16.484 -17.906 1 97.75 196 GLY A C 1
ATOM 1485 O O . GLY A 1 196 ? -11.562 -16.094 -17.844 1 97.75 196 GLY A O 1
ATOM 1486 N N . ALA A 1 197 ? -13.57 -16.688 -16.859 1 98.31 197 ALA A N 1
ATOM 1487 C CA . ALA A 1 197 ? -13.117 -16.312 -15.523 1 98.31 197 ALA A CA 1
ATOM 1488 C C . ALA A 1 197 ? -12.016 -17.25 -15.039 1 98.31 197 ALA A C 1
ATOM 1490 O O . ALA A 1 197 ? -11.031 -16.797 -14.445 1 98.31 197 ALA A O 1
ATOM 1491 N N . PHE A 1 198 ? -12.25 -18.516 -15.281 1 98.56 198 PHE A N 1
ATOM 1492 C CA . PHE A 1 198 ? -11.234 -19.516 -14.977 1 98.56 198 PHE A CA 1
ATOM 1493 C C . PHE A 1 198 ? -10.438 -19.875 -16.234 1 98.56 198 PHE A C 1
ATOM 1495 O O . PHE A 1 198 ? -10.836 -20.766 -17 1 98.56 198 PHE A O 1
ATOM 1502 N N . ARG A 1 199 ? -9.328 -19.219 -16.312 1 96.56 199 ARG A N 1
ATOM 1503 C CA . ARG A 1 199 ? -8.469 -19.469 -17.453 1 96.56 199 ARG A CA 1
ATOM 1504 C C . ARG A 1 199 ? -7.566 -20.672 -17.219 1 96.56 199 ARG A C 1
ATOM 1506 O O . ARG A 1 199 ? -6.832 -20.719 -16.219 1 96.56 199 ARG A O 1
ATOM 1513 N N . GLU A 1 200 ? -7.527 -21.5 -18.156 1 93.38 200 GLU A N 1
ATOM 1514 C CA . GLU A 1 200 ? -6.828 -22.766 -17.984 1 93.38 200 GLU A CA 1
ATOM 1515 C C . GLU A 1 200 ? -5.316 -22.578 -17.969 1 93.38 200 GLU A C 1
ATOM 1517 O O . GLU A 1 200 ? -4.582 -23.422 -17.438 1 93.38 200 GLU A O 1
ATOM 1522 N N . ASN A 1 201 ? -4.902 -21.484 -18.5 1 92.25 201 ASN A N 1
ATOM 1523 C CA . ASN A 1 201 ? -3.467 -21.234 -18.547 1 92.25 201 ASN A CA 1
ATOM 1524 C C . ASN A 1 201 ? -3.045 -20.234 -17.469 1 92.25 201 ASN A C 1
ATOM 1526 O O . ASN A 1 201 ? -1.912 -19.75 -17.469 1 92.25 201 ASN A O 1
ATOM 1530 N N . SER A 1 202 ? -3.959 -19.906 -16.547 1 95.5 202 SER A N 1
ATOM 1531 C CA . SER A 1 202 ? -3.65 -18.984 -15.461 1 95.5 202 SER A CA 1
ATOM 1532 C C . SER A 1 202 ? -2.752 -19.641 -14.414 1 95.5 202 SER A C 1
ATOM 1534 O O . SER A 1 202 ? -2.635 -20.875 -14.375 1 95.5 202 SER A O 1
ATOM 1536 N N . PHE A 1 203 ? -2.125 -18.797 -13.617 1 96.56 203 PHE A N 1
ATOM 1537 C CA . PHE A 1 203 ? -1.331 -19.312 -12.508 1 96.56 203 PHE A CA 1
ATOM 1538 C C . PHE A 1 203 ? -2.201 -20.109 -11.547 1 96.56 203 PHE A C 1
ATOM 1540 O O . PHE A 1 203 ? -1.763 -21.125 -11 1 96.56 203 PHE A O 1
ATOM 1547 N N . PHE A 1 204 ? -3.414 -19.656 -11.344 1 98.56 204 PHE A N 1
ATOM 1548 C CA . PHE A 1 204 ? -4.277 -20.391 -10.422 1 98.56 204 PHE A CA 1
ATOM 1549 C C . PHE A 1 204 ? -4.539 -21.797 -10.938 1 98.56 204 PHE A C 1
ATOM 1551 O O . PHE A 1 204 ? -4.414 -22.766 -10.188 1 98.56 204 PHE A O 1
ATOM 1558 N N . ALA A 1 205 ? -4.832 -21.875 -12.188 1 98.19 205 ALA A N 1
ATOM 1559 C CA . ALA A 1 205 ? -5.219 -23.156 -12.766 1 98.19 205 ALA A CA 1
ATOM 1560 C C . ALA A 1 205 ? -4.023 -24.094 -12.852 1 98.19 205 ALA A C 1
ATOM 1562 O O . ALA A 1 205 ? -4.156 -25.297 -12.625 1 98.19 205 ALA A O 1
ATOM 1563 N N . THR A 1 206 ? -2.881 -23.562 -13.172 1 97.38 206 THR A N 1
ATOM 1564 C CA . THR A 1 206 ? -1.772 -24.422 -13.562 1 97.38 206 THR A CA 1
ATOM 1565 C C . THR A 1 206 ? -0.801 -24.625 -12.398 1 97.38 206 THR A C 1
ATOM 1567 O O . THR A 1 206 ? -0.049 -25.594 -12.367 1 97.38 206 THR A O 1
ATOM 1570 N N . VAL A 1 207 ? -0.833 -23.734 -11.477 1 98.25 207 VAL A N 1
ATOM 1571 C CA . VAL A 1 207 ? 0.197 -23.781 -10.445 1 98.25 207 VAL A CA 1
ATOM 1572 C C . VAL A 1 207 ? -0.455 -23.828 -9.07 1 98.25 207 VAL A C 1
ATOM 1574 O O . VAL A 1 207 ? -0.212 -24.766 -8.289 1 98.25 207 VAL A O 1
ATOM 1577 N N . GLU A 1 208 ? -1.308 -22.938 -8.734 1 98.75 208 GLU A N 1
ATOM 1578 C CA . GLU A 1 208 ? -1.783 -22.75 -7.363 1 98.75 208 GLU A CA 1
ATOM 1579 C C . GLU A 1 208 ? -2.768 -23.844 -6.961 1 98.75 208 GLU A C 1
ATOM 1581 O O . GLU A 1 208 ? -2.551 -24.547 -5.977 1 98.75 208 GLU A O 1
ATOM 1586 N N . LEU A 1 209 ? -3.736 -24.031 -7.758 1 98.75 209 LEU A N 1
ATOM 1587 C CA . LEU A 1 209 ? -4.75 -25.031 -7.43 1 98.75 209 LEU A CA 1
ATOM 1588 C C . LEU A 1 209 ? -4.133 -26.422 -7.309 1 98.75 209 LEU A C 1
ATOM 1590 O O . LEU A 1 209 ? -4.348 -27.109 -6.312 1 98.75 209 LEU A O 1
ATOM 1594 N N . PRO A 1 210 ? -3.293 -26.828 -8.242 1 98.44 210 PRO A N 1
ATOM 1595 C CA . PRO A 1 210 ? -2.717 -28.172 -8.156 1 98.44 210 PRO A CA 1
ATOM 1596 C C . PRO A 1 210 ? -1.791 -28.328 -6.953 1 98.44 210 PRO A C 1
ATOM 1598 O O . PRO A 1 210 ? -1.511 -29.453 -6.535 1 98.44 210 PRO A O 1
ATOM 1601 N N . ASN A 1 211 ? -1.323 -27.281 -6.402 1 98.38 211 ASN A N 1
ATOM 1602 C CA . ASN A 1 211 ? -0.331 -27.406 -5.34 1 98.38 211 ASN A CA 1
ATOM 1603 C C . ASN A 1 211 ? -0.94 -27.125 -3.967 1 98.38 211 ASN A C 1
ATOM 1605 O O . ASN A 1 211 ? -0.225 -27.062 -2.965 1 98.38 211 ASN A O 1
ATOM 1609 N N . LEU A 1 212 ? -2.23 -26.906 -3.871 1 98.69 212 LEU A N 1
ATOM 1610 C CA . LEU A 1 212 ? -2.898 -26.922 -2.574 1 98.69 212 LEU A CA 1
ATOM 1611 C C . LEU A 1 212 ? -2.77 -28.281 -1.902 1 98.69 212 LEU A C 1
ATOM 1613 O O . LEU A 1 212 ? -2.973 -29.312 -2.543 1 98.69 212 LEU A O 1
ATOM 1617 N N . ASN A 1 213 ? -2.328 -28.25 -0.68 1 98.06 213 ASN A N 1
ATOM 1618 C CA . ASN A 1 213 ? -2.316 -29.484 0.099 1 98.06 213 ASN A CA 1
ATOM 1619 C C . ASN A 1 213 ? -3.717 -29.859 0.564 1 98.06 213 ASN A C 1
ATOM 1621 O O . ASN A 1 213 ? -4.219 -29.328 1.548 1 98.06 213 ASN A O 1
ATOM 1625 N N . THR A 1 214 ? -4.266 -30.859 -0.054 1 97.94 214 THR A N 1
ATOM 1626 C CA . THR A 1 214 ? -5.664 -31.203 0.169 1 97.94 214 THR A CA 1
ATOM 1627 C C . THR A 1 214 ? -5.859 -31.781 1.562 1 97.94 214 THR A C 1
ATOM 1629 O O . THR A 1 214 ? -6.992 -31.922 2.033 1 97.94 214 THR A O 1
ATOM 1632 N N . ALA A 1 215 ? -4.812 -32.125 2.223 1 98.06 215 ALA A N 1
ATOM 1633 C CA . ALA A 1 215 ? -4.906 -32.562 3.619 1 98.06 215 ALA A CA 1
ATOM 1634 C C . ALA A 1 215 ? -5.133 -31.344 4.535 1 98.06 215 ALA A C 1
ATOM 1636 O O . ALA A 1 215 ? -5.605 -31.5 5.664 1 98.06 215 ALA A O 1
ATOM 1637 N N . LEU A 1 216 ? -4.777 -30.234 4.066 1 98.25 216 LEU A N 1
ATOM 1638 C CA . LEU A 1 216 ? -4.812 -29.031 4.91 1 98.25 216 LEU A CA 1
ATOM 1639 C C . LEU A 1 216 ? -5.871 -28.062 4.414 1 98.25 216 LEU A C 1
ATOM 1641 O O . LEU A 1 216 ? -6.328 -27.203 5.172 1 98.25 216 LEU A O 1
ATOM 1645 N N . VAL A 1 217 ? -6.168 -28.094 3.156 1 98.69 217 VAL A N 1
ATOM 1646 C CA . VAL A 1 217 ? -7.172 -27.234 2.547 1 98.69 217 VAL A CA 1
ATOM 1647 C C . VAL A 1 217 ? -8.414 -28.047 2.191 1 98.69 217 VAL A C 1
ATOM 1649 O O . VAL A 1 217 ? -8.336 -29.016 1.417 1 98.69 217 VAL A O 1
ATOM 1652 N N . ASN A 1 218 ? -9.555 -27.562 2.703 1 98.31 218 ASN A N 1
ATOM 1653 C CA . ASN A 1 218 ? -10.734 -28.406 2.502 1 98.31 218 ASN A CA 1
ATOM 1654 C C . ASN A 1 218 ? -11.805 -27.672 1.692 1 98.31 218 ASN A C 1
ATOM 1656 O O . ASN A 1 218 ? -12.781 -28.297 1.255 1 98.31 218 ASN A O 1
ATOM 1660 N N . ARG A 1 219 ? -11.594 -26.375 1.451 1 98.75 219 ARG A N 1
ATOM 1661 C CA . ARG A 1 219 ? -12.641 -25.625 0.765 1 98.75 219 ARG A CA 1
ATOM 1662 C C . ARG A 1 219 ? -12.047 -24.5 -0.076 1 98.75 219 ARG A C 1
ATOM 1664 O O . ARG A 1 219 ? -11.109 -23.828 0.353 1 98.75 219 ARG A O 1
ATOM 1671 N N . VAL A 1 220 ? -12.672 -24.281 -1.229 1 98.81 220 VAL A N 1
ATOM 1672 C CA . VAL A 1 220 ? -12.352 -23.156 -2.09 1 98.81 220 VAL A CA 1
ATOM 1673 C C . VAL A 1 220 ? -13.578 -22.266 -2.246 1 98.81 220 VAL A C 1
ATOM 1675 O O . VAL A 1 220 ? -14.625 -22.703 -2.729 1 98.81 220 VAL A O 1
ATOM 1678 N N . ASN A 1 221 ? -13.461 -21.031 -1.782 1 98.81 221 ASN A N 1
ATOM 1679 C CA . ASN A 1 221 ? -14.5 -20.031 -2.012 1 98.81 221 ASN A CA 1
ATOM 1680 C C . ASN A 1 221 ? -14.242 -19.234 -3.293 1 98.81 221 ASN A C 1
ATOM 1682 O O . ASN A 1 221 ? -13.273 -18.484 -3.379 1 98.81 221 ASN A O 1
ATOM 1686 N N . ILE A 1 222 ? -15.133 -19.453 -4.227 1 98.81 222 ILE A N 1
ATOM 1687 C CA . ILE A 1 222 ? -15.016 -18.812 -5.531 1 98.81 222 ILE A CA 1
ATOM 1688 C C . ILE A 1 222 ? -15.758 -17.469 -5.52 1 98.81 222 ILE A C 1
ATOM 1690 O O . ILE A 1 222 ? -16.953 -17.422 -5.211 1 98.81 222 ILE A O 1
ATOM 1694 N N . ILE A 1 223 ? -15.055 -16.391 -5.812 1 98.56 223 ILE A N 1
ATOM 1695 C CA . ILE A 1 223 ? -15.648 -15.07 -5.922 1 98.56 223 ILE A CA 1
ATOM 1696 C C . ILE A 1 223 ? -15.516 -14.562 -7.355 1 98.56 223 ILE A C 1
ATOM 1698 O O . ILE A 1 223 ? -14.406 -14.312 -7.836 1 98.56 223 ILE A O 1
ATOM 1702 N N . VAL A 1 224 ? -16.609 -14.398 -8.008 1 98.62 224 VAL A N 1
ATOM 1703 C CA . VAL A 1 224 ? -16.625 -13.93 -9.391 1 98.62 224 VAL A CA 1
ATOM 1704 C C . VAL A 1 224 ? -16.969 -12.438 -9.422 1 98.62 224 VAL A C 1
ATOM 1706 O O . VAL A 1 224 ? -18.031 -12.031 -8.961 1 98.62 224 VAL A O 1
ATOM 1709 N N . ILE A 1 225 ? -16.031 -11.664 -9.984 1 97.81 225 ILE A N 1
ATOM 1710 C CA . ILE A 1 225 ? -16.156 -10.211 -10.023 1 97.81 225 ILE A CA 1
ATOM 1711 C C . ILE A 1 225 ? -16.328 -9.75 -11.469 1 97.81 225 ILE A C 1
ATOM 1713 O O . ILE A 1 225 ? -15.562 -10.156 -12.344 1 97.81 225 ILE A O 1
ATOM 1717 N N . HIS A 1 226 ? -17.281 -8.906 -11.688 1 96.19 226 HIS A N 1
ATOM 1718 C CA . HIS A 1 226 ? -17.484 -8.352 -13.023 1 96.19 226 HIS A CA 1
ATOM 1719 C C . HIS A 1 226 ? -17.031 -6.887 -13.078 1 96.19 226 HIS A C 1
ATOM 1721 O O . HIS A 1 226 ? -17.203 -6.148 -12.109 1 96.19 226 HIS A O 1
ATOM 1727 N N . ASN A 1 227 ? -16.422 -6.547 -14.258 1 91.94 227 ASN A N 1
ATOM 1728 C CA . ASN A 1 227 ? -16.109 -5.141 -14.484 1 91.94 227 ASN A CA 1
ATOM 1729 C C . ASN A 1 227 ? -17.359 -4.273 -14.445 1 91.94 227 ASN A C 1
ATOM 1731 O O . ASN A 1 227 ? -18.406 -4.676 -14.938 1 91.94 227 ASN A O 1
ATOM 1735 N N . LEU A 1 228 ? -17 -3.051 -13.969 1 86.12 228 LEU A N 1
ATOM 1736 C CA . LEU A 1 228 ? -18.109 -2.109 -14.016 1 86.12 228 LEU A CA 1
ATOM 1737 C C . LEU A 1 228 ? -18.547 -1.848 -15.453 1 86.12 228 LEU A C 1
ATOM 1739 O O . LEU A 1 228 ? -17.719 -1.523 -16.312 1 86.12 228 LEU A O 1
ATOM 1743 N N . TYR A 1 229 ? -19.609 -2.221 -15.836 1 78.88 229 TYR A N 1
ATOM 1744 C CA . TYR A 1 229 ? -20.203 -2.041 -17.156 1 78.88 229 TYR A CA 1
ATOM 1745 C C . TYR A 1 229 ? -19.562 -2.992 -18.172 1 78.88 229 TYR A C 1
ATOM 1747 O O . TYR A 1 229 ? -19.625 -2.754 -19.375 1 78.88 229 TYR A O 1
ATOM 1755 N N . GLY A 1 230 ? -18.812 -3.838 -17.719 1 85.44 230 GLY A N 1
ATOM 1756 C CA . GLY A 1 230 ? -18.25 -4.824 -18.625 1 85.44 230 GLY A CA 1
ATOM 1757 C C . GLY A 1 230 ? -19.203 -5.973 -18.922 1 85.44 230 GLY A C 1
ATOM 1758 O O . GLY A 1 230 ? -20.25 -6.098 -18.281 1 85.44 230 GLY A O 1
ATOM 1759 N N . PRO A 1 231 ? -18.859 -6.684 -19.859 1 93.62 231 PRO A N 1
ATOM 1760 C CA . PRO A 1 231 ? -19.703 -7.832 -20.188 1 93.62 231 PRO A CA 1
ATOM 1761 C C . PRO A 1 231 ? -19.703 -8.891 -19.094 1 93.62 231 PRO A C 1
ATOM 1763 O O . PRO A 1 231 ? -18.719 -9.031 -18.344 1 93.62 231 PRO A O 1
ATOM 1766 N N . VAL A 1 232 ? -20.812 -9.523 -18.984 1 96.62 232 VAL A N 1
ATOM 1767 C CA . VAL A 1 232 ? -20.938 -10.68 -18.109 1 96.62 232 VAL A CA 1
ATOM 1768 C C . VAL A 1 232 ? -20.688 -11.961 -18.906 1 96.62 232 VAL A C 1
ATOM 1770 O O . VAL A 1 232 ? -21.547 -12.391 -19.672 1 96.62 232 VAL A O 1
ATOM 1773 N N . ILE A 1 233 ? -19.547 -12.508 -18.719 1 97.81 233 ILE A N 1
ATOM 1774 C CA . ILE A 1 233 ? -19.141 -13.672 -19.484 1 97.81 233 ILE A CA 1
ATOM 1775 C C . ILE A 1 233 ? -19.359 -14.938 -18.672 1 97.81 233 ILE A C 1
ATOM 1777 O O . ILE A 1 233 ? -20.016 -15.875 -19.141 1 97.81 233 ILE A O 1
ATOM 1781 N N . ASP A 1 234 ? -18.828 -14.977 -17.453 1 98.06 234 ASP A N 1
ATOM 1782 C CA . ASP A 1 234 ? -19.016 -16.094 -16.531 1 98.06 234 ASP A CA 1
ATOM 1783 C C . ASP A 1 234 ? -19.656 -15.633 -15.234 1 98.06 234 ASP A C 1
ATOM 1785 O O . ASP A 1 234 ? -19.391 -14.531 -14.75 1 98.06 234 ASP A O 1
ATOM 1789 N N . THR A 1 235 ? -20.531 -16.406 -14.742 1 98.25 235 THR A N 1
ATOM 1790 C CA . THR A 1 235 ? -21.109 -16.281 -13.406 1 98.25 235 THR A CA 1
ATOM 1791 C C . THR A 1 235 ? -21.047 -17.609 -12.664 1 98.25 235 THR A C 1
ATOM 1793 O O . THR A 1 235 ? -20.672 -18.641 -13.25 1 98.25 235 THR A O 1
ATOM 1796 N N . CYS A 1 236 ? -21.344 -17.562 -11.422 1 98.06 236 CYS A N 1
ATOM 1797 C CA . CYS A 1 236 ? -21.422 -18.828 -10.695 1 98.06 236 CYS A CA 1
ATOM 1798 C C . CYS A 1 236 ? -22.375 -19.797 -11.391 1 98.06 236 CYS A C 1
ATOM 1800 O O . CYS A 1 236 ? -23.484 -19.422 -11.781 1 98.06 236 CYS A O 1
ATOM 1802 N N . GLY A 1 237 ? -21.844 -21 -11.625 1 95.31 237 GLY A N 1
ATOM 1803 C CA . GLY A 1 237 ? -22.656 -22.062 -12.203 1 95.31 237 GLY A CA 1
ATOM 1804 C C . GLY A 1 237 ? -22.656 -22.031 -13.727 1 95.31 237 GLY A C 1
ATOM 1805 O O . GLY A 1 237 ? -23.422 -22.766 -14.352 1 95.31 237 GLY A O 1
ATOM 1806 N N . THR A 1 238 ? -21.781 -21.203 -14.25 1 97.5 238 THR A N 1
ATOM 1807 C CA . THR A 1 238 ? -21.766 -21.156 -15.711 1 97.5 238 THR A CA 1
ATOM 1808 C C . THR A 1 238 ? -20.344 -21.156 -16.234 1 97.5 238 THR A C 1
ATOM 1810 O O . THR A 1 238 ? -19.391 -20.891 -15.477 1 97.5 238 THR A O 1
ATOM 1813 N N . GLY A 1 239 ? -20.203 -21.578 -17.516 1 97.38 239 GLY A N 1
ATOM 1814 C CA . GLY A 1 239 ? -18.969 -21.422 -18.266 1 97.38 239 GLY A CA 1
ATOM 1815 C C . GLY A 1 239 ? -17.781 -22.078 -17.609 1 97.38 239 GLY A C 1
ATOM 1816 O O . GLY A 1 239 ? -17.844 -23.266 -17.25 1 97.38 239 GLY A O 1
ATOM 1817 N N . THR A 1 240 ? -16.734 -21.266 -17.547 1 98.56 240 THR A N 1
ATOM 1818 C CA . THR A 1 240 ? -15.477 -21.828 -17.062 1 98.56 240 THR A CA 1
ATOM 1819 C C . THR A 1 240 ? -15.508 -22.031 -15.555 1 98.56 240 THR A C 1
ATOM 1821 O O . THR A 1 240 ? -14.672 -22.734 -15 1 98.56 240 THR A O 1
ATOM 1824 N N . ILE A 1 241 ? -16.453 -21.469 -14.891 1 98.69 241 ILE A N 1
ATOM 1825 C CA . ILE A 1 241 ? -16.609 -21.688 -13.453 1 98.69 241 ILE A CA 1
ATOM 1826 C C . ILE A 1 241 ? -16.984 -23.141 -13.188 1 98.69 241 ILE A C 1
ATOM 1828 O O . ILE A 1 241 ? -16.547 -23.719 -12.188 1 98.69 241 ILE A O 1
ATOM 1832 N N . LEU A 1 242 ? -17.766 -23.656 -14.102 1 98.31 242 LEU A N 1
ATOM 1833 C CA . LEU A 1 242 ? -1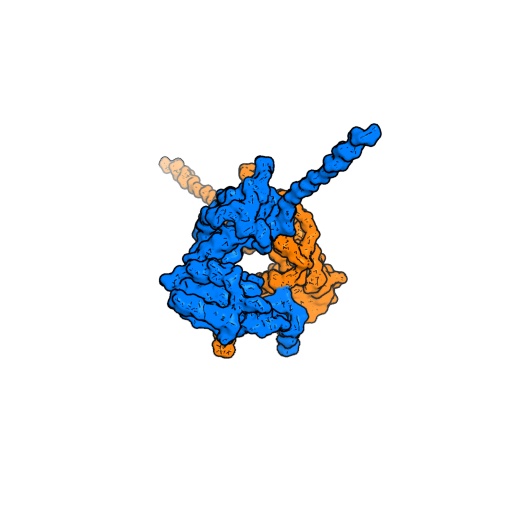8.141 -25.062 -13.961 1 98.31 242 LEU A CA 1
ATOM 1834 C C . LEU A 1 242 ? -16.906 -25.953 -14.039 1 98.31 242 LEU A C 1
ATOM 1836 O O . LEU A 1 242 ? -16.812 -26.938 -13.305 1 98.31 242 LEU A O 1
ATOM 1840 N N . THR A 1 243 ? -16.062 -25.578 -14.93 1 98.38 243 THR A N 1
ATOM 1841 C CA . THR A 1 243 ? -14.812 -26.312 -15.047 1 98.38 243 THR A CA 1
ATOM 1842 C C . THR A 1 243 ? -14.016 -26.25 -13.75 1 98.38 243 THR A C 1
ATOM 1844 O O . THR A 1 243 ? -13.5 -27.266 -13.281 1 98.38 243 THR A O 1
ATOM 1847 N N . LEU A 1 244 ? -13.922 -25.094 -13.156 1 98.75 244 LEU A N 1
ATOM 1848 C CA . LEU A 1 244 ? -13.219 -24.906 -11.891 1 98.75 244 LEU A CA 1
ATOM 1849 C C . LEU A 1 244 ? -13.875 -25.719 -10.781 1 98.75 244 LEU A C 1
ATOM 1851 O O . LEU A 1 244 ? -13.188 -26.406 -10.023 1 98.75 244 LEU A O 1
ATOM 1855 N N . GLN A 1 245 ? -15.148 -25.688 -10.688 1 98.44 245 GLN A N 1
ATOM 1856 C CA . GLN A 1 245 ? -15.883 -26.438 -9.688 1 98.44 245 GLN A CA 1
ATOM 1857 C C . GLN A 1 245 ? -15.555 -27.938 -9.773 1 98.44 245 GLN A C 1
ATOM 1859 O O . GLN A 1 245 ? -15.273 -28.578 -8.766 1 98.44 245 GLN A O 1
ATOM 1864 N N . SER A 1 246 ? -15.562 -28.375 -10.961 1 98.19 246 SER A N 1
ATOM 1865 C CA . SER A 1 246 ? -15.266 -29.781 -11.18 1 98.19 246 SER A CA 1
ATOM 1866 C C . SER A 1 246 ? -13.844 -30.125 -10.75 1 98.19 246 SER A C 1
ATOM 1868 O O . SER A 1 246 ? -13.617 -31.156 -10.109 1 98.19 246 SER A O 1
ATOM 1870 N N . ARG A 1 247 ? -12.914 -29.266 -11.078 1 98.44 247 ARG A N 1
ATOM 1871 C CA . ARG A 1 247 ? -11.523 -29.5 -10.711 1 98.44 247 ARG A CA 1
ATOM 1872 C C . ARG A 1 247 ? -11.352 -29.516 -9.195 1 98.44 247 ARG A C 1
ATOM 1874 O O . ARG A 1 247 ? -10.555 -30.281 -8.656 1 98.44 247 ARG A O 1
ATOM 1881 N N . ILE A 1 248 ? -12.055 -28.656 -8.5 1 98.69 248 ILE A N 1
ATOM 1882 C CA . ILE A 1 248 ? -12.008 -28.594 -7.039 1 98.69 248 ILE A CA 1
ATOM 1883 C C . ILE A 1 248 ? -12.562 -29.891 -6.453 1 98.69 248 ILE A C 1
ATOM 1885 O O . ILE A 1 248 ? -11.945 -30.5 -5.582 1 98.69 248 ILE A O 1
ATOM 1889 N N . GLU A 1 249 ? -13.648 -30.359 -6.984 1 98.31 249 GLU A N 1
ATOM 1890 C CA . GLU A 1 249 ? -14.305 -31.578 -6.508 1 98.31 249 GLU A CA 1
ATOM 1891 C C . GLU A 1 249 ? -13.445 -32.812 -6.781 1 98.31 249 GLU A C 1
ATOM 1893 O O . GLU A 1 249 ? -13.367 -33.719 -5.945 1 98.31 249 GLU A O 1
ATOM 1898 N N . ASP A 1 250 ? -12.898 -32.781 -7.898 1 98.19 250 ASP A N 1
ATOM 1899 C CA . ASP A 1 250 ? -12.039 -33.906 -8.273 1 98.19 250 ASP A CA 1
ATOM 1900 C C . ASP A 1 250 ? -10.883 -34.062 -7.285 1 98.19 250 ASP A C 1
ATOM 1902 O O . ASP A 1 250 ? -10.344 -35.156 -7.129 1 98.19 250 ASP A O 1
ATOM 1906 N N . ARG A 1 251 ? -10.516 -33.062 -6.656 1 98.25 251 ARG A N 1
ATOM 1907 C CA . ARG A 1 251 ? -9.406 -33.094 -5.703 1 98.25 251 ARG A CA 1
ATOM 1908 C C . ARG A 1 251 ? -9.914 -33.312 -4.285 1 98.25 251 ARG A C 1
ATOM 1910 O O . ARG A 1 251 ? -9.133 -33.312 -3.332 1 98.25 251 ARG A O 1
ATOM 1917 N N . GLY A 1 252 ? -11.234 -33.375 -4.164 1 98.06 252 GLY A N 1
ATOM 1918 C CA . GLY A 1 252 ? -11.82 -33.781 -2.895 1 98.06 252 GLY A CA 1
ATOM 1919 C C . GLY A 1 252 ? -12.133 -32.594 -1.995 1 98.06 252 GLY A C 1
ATOM 1920 O O . GLY A 1 252 ? -12.305 -32.75 -0.786 1 98.06 252 GLY A O 1
ATOM 1921 N N . MET A 1 253 ? -12.188 -31.422 -2.504 1 98.62 253 MET A N 1
ATOM 1922 C CA . MET A 1 253 ? -12.469 -30.219 -1.722 1 98.62 253 MET A CA 1
ATOM 1923 C C . MET A 1 253 ? -13.891 -29.734 -1.976 1 98.62 253 MET A C 1
ATOM 1925 O O . MET A 1 253 ? -14.461 -29.984 -3.043 1 98.62 253 MET A O 1
ATOM 1929 N N . ASP A 1 254 ? -14.391 -29.016 -0.965 1 98.5 254 ASP A N 1
ATOM 1930 C CA . ASP A 1 254 ? -15.664 -28.328 -1.12 1 98.5 254 ASP A CA 1
ATOM 1931 C C . ASP A 1 254 ? -15.477 -26.969 -1.789 1 98.5 254 ASP A C 1
ATOM 1933 O O . ASP A 1 254 ? -14.359 -26.469 -1.887 1 98.5 254 ASP A O 1
ATOM 1937 N N . TRP A 1 255 ? -16.625 -26.438 -2.271 1 98.44 255 TRP A N 1
ATOM 1938 C CA . TRP A 1 255 ? -16.531 -25.109 -2.859 1 98.44 255 TRP A CA 1
ATOM 1939 C C . TRP A 1 255 ? -17.797 -24.312 -2.609 1 98.44 255 TRP A C 1
ATOM 1941 O O . TRP A 1 255 ? -18.844 -24.875 -2.289 1 98.44 255 TRP A O 1
ATOM 1951 N N . SER A 1 256 ? -17.688 -23 -2.602 1 98.56 256 SER A N 1
ATOM 1952 C CA . SER A 1 256 ? -18.766 -22.031 -2.693 1 98.56 256 SER A CA 1
ATOM 1953 C C . SER A 1 256 ? -18.516 -21.016 -3.803 1 98.56 256 SER A C 1
ATOM 1955 O O . SER A 1 256 ? -17.391 -20.906 -4.301 1 98.56 256 SER A O 1
ATOM 1957 N N . CYS A 1 257 ? -19.578 -20.359 -4.246 1 98.5 257 CYS A N 1
ATOM 1958 C CA . CYS A 1 257 ? -19.422 -19.375 -5.309 1 98.5 257 CYS A CA 1
ATOM 1959 C C . CYS A 1 257 ? -20.328 -18.172 -5.078 1 98.5 257 CYS A C 1
ATOM 1961 O O . CYS A 1 257 ? -21.516 -18.328 -4.762 1 98.5 257 CYS A O 1
ATOM 1963 N N . ASP A 1 258 ? -19.781 -16.984 -5.141 1 97.88 258 ASP A N 1
ATOM 1964 C CA . ASP A 1 258 ? -20.531 -15.734 -4.992 1 97.88 258 ASP A CA 1
ATOM 1965 C C . ASP A 1 258 ? -20.203 -14.773 -6.125 1 97.88 258 ASP A C 1
ATOM 1967 O O . ASP A 1 258 ? -19.031 -14.578 -6.473 1 97.88 258 ASP A O 1
ATOM 1971 N N . ASP A 1 259 ? -21.25 -14.172 -6.66 1 97.25 259 ASP A N 1
ATOM 1972 C CA . ASP A 1 259 ? -21.078 -13.156 -7.691 1 97.25 259 ASP A CA 1
ATOM 1973 C C . ASP A 1 259 ? -21.094 -11.75 -7.086 1 97.25 259 ASP A C 1
ATOM 1975 O O . ASP A 1 259 ? -21.984 -11.422 -6.301 1 97.25 259 ASP A O 1
ATOM 1979 N N . ASP A 1 260 ? -20.125 -10.938 -7.387 1 94.12 260 ASP A N 1
ATOM 1980 C CA . ASP A 1 260 ? -20.078 -9.492 -7.188 1 94.12 260 ASP A CA 1
ATOM 1981 C C . ASP A 1 260 ? -20.438 -9.125 -5.75 1 94.12 260 ASP A C 1
ATOM 1983 O O . ASP A 1 260 ? -21.328 -8.305 -5.516 1 94.12 260 ASP A O 1
ATOM 1987 N N . PRO A 1 261 ? -19.703 -9.711 -4.816 1 91.19 261 PRO A N 1
ATOM 1988 C CA . PRO A 1 261 ? -19.922 -9.188 -3.469 1 91.19 261 PRO A CA 1
ATOM 1989 C C . PRO A 1 261 ? -19.828 -7.66 -3.41 1 91.19 261 PRO A C 1
ATOM 1991 O O . PRO A 1 261 ? -19.062 -7.059 -4.164 1 91.19 261 PRO A O 1
ATOM 1994 N N . GLU A 1 262 ? -20.516 -7.008 -2.549 1 85.38 262 GLU A N 1
ATOM 1995 C CA . GLU A 1 262 ? -20.672 -5.559 -2.49 1 85.38 262 GLU A CA 1
ATOM 1996 C C . GLU A 1 262 ? -19.328 -4.852 -2.393 1 85.38 262 GLU A C 1
ATOM 1998 O O . GLU A 1 262 ? -19.109 -3.818 -3.031 1 85.38 262 GLU A O 1
ATOM 2003 N N . GLU A 1 263 ? -18.469 -5.418 -1.637 1 88.56 263 GLU A N 1
ATOM 2004 C CA . GLU A 1 263 ? -17.188 -4.777 -1.413 1 88.56 263 GLU A CA 1
ATOM 2005 C C . GLU A 1 263 ? -16.391 -4.672 -2.711 1 88.56 263 GLU A C 1
ATOM 2007 O O . GLU A 1 263 ? -15.633 -3.715 -2.91 1 88.56 263 GLU A O 1
ATOM 2012 N N . THR A 1 264 ? -16.562 -5.582 -3.6 1 91.88 264 THR A N 1
ATOM 2013 C CA . THR A 1 264 ? -15.805 -5.566 -4.844 1 91.88 264 THR A CA 1
ATOM 2014 C C . THR A 1 264 ? -16.297 -4.453 -5.766 1 91.88 264 THR A C 1
ATOM 2016 O O . THR A 1 264 ? -15.508 -3.814 -6.457 1 91.88 264 THR A O 1
ATOM 2019 N N . LYS A 1 265 ? -17.547 -4.172 -5.711 1 87.81 265 LYS A N 1
ATOM 2020 C CA . LYS A 1 265 ? -18.109 -3.078 -6.496 1 87.81 265 LYS A CA 1
ATOM 2021 C C . LYS A 1 265 ? -17.625 -1.725 -5.988 1 87.81 265 LYS A C 1
ATOM 2023 O O . LYS A 1 265 ? -17.266 -0.852 -6.777 1 87.81 265 LYS A O 1
ATOM 2028 N N . ILE A 1 266 ? -17.641 -1.676 -4.762 1 86.44 266 ILE A N 1
ATOM 2029 C CA . ILE A 1 266 ? -17.234 -0.413 -4.148 1 86.44 266 ILE A CA 1
ATOM 2030 C C . ILE A 1 266 ? -15.766 -0.131 -4.438 1 86.44 266 ILE A C 1
ATOM 2032 O O . ILE A 1 266 ? -15.398 1.001 -4.762 1 86.44 266 ILE A O 1
ATOM 2036 N N . ILE A 1 267 ? -14.977 -1.147 -4.32 1 90.69 267 ILE A N 1
ATOM 2037 C CA . ILE A 1 267 ? -13.555 -0.99 -4.617 1 90.69 267 ILE A CA 1
ATOM 2038 C C . ILE A 1 267 ? -13.375 -0.542 -6.066 1 90.69 267 ILE A C 1
ATOM 2040 O O . ILE A 1 267 ? -12.602 0.372 -6.348 1 90.69 267 ILE A O 1
ATOM 2044 N N . GLN A 1 268 ? -14.133 -1.101 -6.957 1 90.88 268 GLN A N 1
ATOM 2045 C CA . GLN A 1 268 ? -14.047 -0.703 -8.359 1 90.88 268 GLN A CA 1
ATOM 2046 C C . GLN A 1 268 ? -14.508 0.741 -8.547 1 90.88 268 GLN A C 1
ATOM 2048 O O . GLN A 1 268 ? -13.922 1.482 -9.344 1 90.88 268 GLN A O 1
ATOM 2053 N N . CYS A 1 269 ? -15.461 1.121 -7.793 1 87.12 269 CYS A N 1
ATOM 2054 C CA . CYS A 1 269 ? -15.977 2.482 -7.895 1 87.12 269 CYS A CA 1
ATOM 2055 C C . CYS A 1 269 ? -14.969 3.488 -7.344 1 87.12 269 CYS A C 1
ATOM 2057 O O . CYS A 1 269 ? -14.883 4.613 -7.84 1 87.12 269 CYS A O 1
ATOM 2059 N N . LEU A 1 270 ? -14.266 3.088 -6.359 1 84.88 270 LEU A N 1
ATOM 2060 C CA . LEU A 1 270 ? -13.227 3.963 -5.828 1 84.88 270 LEU A CA 1
ATOM 2061 C C . LEU A 1 270 ? -12.078 4.102 -6.82 1 84.88 270 LEU A C 1
ATOM 2063 O O . LEU A 1 270 ? -11.453 5.16 -6.914 1 84.88 270 LEU A O 1
ATOM 2067 N N . GLN A 1 271 ? -11.875 3.127 -7.539 1 84.38 271 GLN A N 1
ATOM 2068 C CA . GLN A 1 271 ? -10.812 3.129 -8.539 1 84.38 271 GLN A CA 1
ATOM 2069 C C . GLN A 1 271 ? -11.227 3.918 -9.781 1 84.38 271 GLN A C 1
ATOM 2071 O O . GLN A 1 271 ? -10.391 4.57 -10.414 1 84.38 271 GLN A O 1
ATOM 2076 N N . TYR A 1 272 ? -12.508 3.83 -10.023 1 80.56 272 TYR A N 1
ATOM 2077 C CA . TYR A 1 272 ? -13.055 4.531 -11.18 1 80.56 272 TYR A CA 1
ATOM 2078 C C . TYR A 1 272 ? -14.281 5.352 -10.781 1 80.56 272 TYR A C 1
ATOM 2080 O O . TYR A 1 272 ? -15.398 5.039 -11.195 1 80.56 272 TYR A O 1
ATOM 2088 N N . PRO A 1 273 ? -14.047 6.434 -10.094 1 70.62 273 PRO A N 1
ATOM 2089 C CA . PRO A 1 273 ? -15.164 7.164 -9.477 1 70.62 273 PRO A CA 1
ATOM 2090 C C . PRO A 1 273 ? -16.094 7.793 -10.508 1 70.62 273 PRO A C 1
ATOM 2092 O O . PRO A 1 273 ? -17.266 8.047 -10.211 1 70.62 273 PRO A O 1
ATOM 2095 N N . HIS A 1 274 ? -15.688 8.047 -11.625 1 68.44 274 HIS A N 1
ATOM 2096 C CA . HIS A 1 274 ? -16.516 8.758 -12.602 1 68.44 274 HIS A CA 1
ATOM 2097 C C . HIS A 1 274 ? -17.25 7.785 -13.516 1 68.44 274 HIS A C 1
ATOM 2099 O O . HIS A 1 274 ? -17.875 8.195 -14.5 1 68.44 274 HIS A O 1
ATOM 2105 N N . SER A 1 275 ? -17.188 6.637 -13.078 1 66.62 275 SER A N 1
ATOM 2106 C CA . SER A 1 275 ? -17.984 5.676 -13.836 1 66.62 275 SER A CA 1
ATOM 2107 C C . SER A 1 275 ? -19.484 5.848 -13.555 1 66.62 275 SER A C 1
ATOM 2109 O O . SER A 1 275 ? -19.859 6.266 -12.461 1 66.62 275 SER A O 1
ATOM 2111 N N . TYR A 1 276 ? -20.25 5.742 -14.57 1 60.25 276 TYR A N 1
ATOM 2112 C CA . TYR A 1 276 ? -21.688 5.953 -14.5 1 60.25 276 TYR A CA 1
ATOM 2113 C C . TYR A 1 276 ? -22.297 5.188 -13.328 1 60.25 276 TYR A C 1
ATOM 2115 O O . TYR A 1 276 ? -23.125 5.73 -12.586 1 60.25 276 TYR A O 1
ATOM 2123 N N . GLU A 1 277 ? -21.906 3.955 -13.109 1 61.59 277 GLU A N 1
ATOM 2124 C CA . GLU A 1 277 ? -22.438 3.1 -12.055 1 61.59 277 GLU A CA 1
ATOM 2125 C C . GLU A 1 277 ? -22.109 3.654 -10.672 1 61.59 277 GLU A C 1
ATOM 2127 O O . GLU A 1 277 ? -22.859 3.457 -9.719 1 61.59 277 GLU A O 1
ATOM 2132 N N . CYS A 1 278 ? -21.078 4.25 -10.625 1 69.75 278 CYS A N 1
ATOM 2133 C CA . CYS A 1 278 ? -20.641 4.766 -9.336 1 69.75 278 CYS A CA 1
ATOM 2134 C C . CYS A 1 278 ? -21.312 6.098 -9.023 1 69.75 278 CYS A C 1
ATOM 2136 O O . CYS A 1 278 ? -21.516 6.434 -7.852 1 69.75 278 CYS A O 1
ATOM 2138 N N . GLU A 1 279 ? -21.609 6.891 -10.031 1 60.31 279 GLU A N 1
ATOM 2139 C CA . GLU A 1 279 ? -22.297 8.172 -9.875 1 60.31 279 GLU A CA 1
ATOM 2140 C C . GLU A 1 279 ? -23.75 7.965 -9.453 1 60.31 279 GLU A C 1
ATOM 2142 O O . GLU A 1 279 ? -24.281 8.75 -8.672 1 60.31 279 GLU A O 1
ATOM 2147 N N . LEU A 1 280 ? -24.359 7.051 -10.109 1 47.66 280 LEU A N 1
ATOM 2148 C CA . LEU A 1 280 ? -25.766 6.84 -9.812 1 47.66 280 LEU A CA 1
ATOM 2149 C C . LEU A 1 280 ? -25.969 6.414 -8.359 1 47.66 280 LEU A C 1
ATOM 2151 O O . LEU A 1 280 ? -26.984 6.738 -7.742 1 47.66 280 LEU A O 1
ATOM 2155 N N . GLY A 1 281 ? -25.172 5.715 -7.852 1 44.75 281 GLY A N 1
ATOM 2156 C CA . GLY A 1 281 ? -25.344 5.371 -6.449 1 44.75 281 GLY A CA 1
ATOM 2157 C C . GLY A 1 281 ? -25.172 6.559 -5.52 1 44.75 281 GLY A C 1
ATOM 2158 O O . GLY A 1 281 ? -25.672 6.555 -4.395 1 44.75 281 GLY A O 1
ATOM 2159 N N . ASN A 1 282 ? -24.312 7.457 -5.828 1 43.56 282 ASN A N 1
ATOM 2160 C CA . ASN A 1 282 ? -24.109 8.656 -5.031 1 43.56 282 ASN A CA 1
ATOM 2161 C C . ASN A 1 282 ? -25.281 9.625 -5.16 1 43.56 282 ASN A C 1
ATOM 2163 O O . ASN A 1 282 ? -25.391 10.586 -4.395 1 43.56 282 ASN A O 1
ATOM 2167 N N . GLN A 1 283 ? -26.047 9.633 -6.203 1 36.5 283 GLN A N 1
ATOM 2168 C CA . GLN A 1 283 ? -27.172 10.547 -6.414 1 36.5 283 GLN A CA 1
ATOM 2169 C C . GLN A 1 283 ? -28.438 10.031 -5.742 1 36.5 283 GLN A C 1
ATOM 2171 O O . GLN A 1 283 ? -29.406 10.773 -5.586 1 36.5 283 GLN A O 1
ATOM 2176 N N . ASN A 1 284 ? -28.578 8.672 -5.531 1 31.77 284 ASN A N 1
ATOM 2177 C CA . ASN A 1 284 ? -29.844 8.328 -4.914 1 31.77 284 ASN A CA 1
ATOM 2178 C C . ASN A 1 284 ? -29.75 8.336 -3.391 1 31.77 284 ASN A C 1
ATOM 2180 O O . ASN A 1 284 ? -28.781 7.844 -2.822 1 31.77 284 ASN A O 1
ATOM 2184 N N . MET B 1 1 ? 34.188 12.43 72.812 1 29.23 1 MET B N 1
ATOM 2185 C CA . MET B 1 1 ? 33.094 11.594 72.312 1 29.23 1 MET B CA 1
ATOM 2186 C C . MET B 1 1 ? 32.219 12.367 71.312 1 29.23 1 MET B C 1
ATOM 2188 O O . MET B 1 1 ? 31.156 11.898 70.938 1 29.23 1 MET B O 1
ATOM 2192 N N . LEU B 1 2 ? 32.438 13.664 71.125 1 33.94 2 LEU B N 1
ATOM 2193 C CA . LEU B 1 2 ? 31.75 14.688 70.312 1 33.94 2 LEU B CA 1
ATOM 2194 C C . LEU B 1 2 ? 31.781 14.367 68.812 1 33.94 2 LEU B C 1
ATOM 2196 O O . LEU B 1 2 ? 30.859 14.711 68.125 1 33.94 2 LEU B O 1
ATOM 2200 N N . SER B 1 3 ? 32.969 13.969 68.25 1 34.31 3 SER B N 1
ATOM 2201 C CA . SER B 1 3 ? 33.375 14.305 66.875 1 34.31 3 SER B CA 1
ATOM 2202 C C . SER B 1 3 ? 32.688 13.375 65.875 1 34.31 3 SER B C 1
ATOM 2204 O O . SER B 1 3 ? 32.969 13.445 64.688 1 34.31 3 SER B O 1
ATOM 2206 N N . GLN B 1 4 ? 32.25 12.164 66.25 1 40.22 4 GLN B N 1
ATOM 2207 C CA . GLN B 1 4 ? 31.938 11.164 65.25 1 40.22 4 GLN B CA 1
ATOM 2208 C C . GLN B 1 4 ? 30.641 11.523 64.562 1 40.22 4 GLN B C 1
ATOM 2210 O O . GLN B 1 4 ? 30.203 10.805 63.625 1 40.22 4 GLN B O 1
ATOM 2215 N N . SER B 1 5 ? 29.75 12.32 65.125 1 34.62 5 SER B N 1
ATOM 2216 C CA . SER B 1 5 ? 28.391 12.516 64.625 1 34.62 5 SER B CA 1
ATOM 2217 C C . SER B 1 5 ? 28.391 13.234 63.281 1 34.62 5 SER B C 1
ATOM 2219 O O . SER B 1 5 ? 27.328 13.453 62.688 1 34.62 5 SER B O 1
ATOM 2221 N N . ALA B 1 6 ? 29.391 14.062 62.969 1 39.72 6 ALA B N 1
ATOM 2222 C CA . ALA B 1 6 ? 29.297 14.953 61.812 1 39.72 6 ALA B CA 1
ATOM 2223 C C . ALA B 1 6 ? 29.359 14.172 60.5 1 39.72 6 ALA B C 1
ATOM 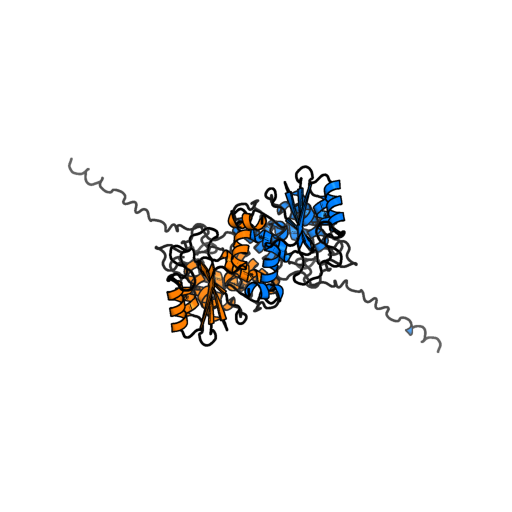2225 O O . ALA B 1 6 ? 29.078 14.719 59.438 1 39.72 6 ALA B O 1
ATOM 2226 N N . LEU B 1 7 ? 30.016 12.984 60.531 1 37.28 7 LEU B N 1
ATOM 2227 C CA . LEU B 1 7 ? 30.375 12.336 59.25 1 37.28 7 LEU B CA 1
ATOM 2228 C C . LEU B 1 7 ? 29.141 11.75 58.594 1 37.28 7 LEU B C 1
ATOM 2230 O O . LEU B 1 7 ? 29.125 11.57 57.375 1 37.28 7 LEU B O 1
ATOM 2234 N N . SER B 1 8 ? 28.141 11.273 59.344 1 34.16 8 SER B N 1
ATOM 2235 C CA . SER B 1 8 ? 27.172 10.398 58.719 1 34.16 8 SER B CA 1
ATOM 2236 C C . SER B 1 8 ? 26.234 11.172 57.781 1 34.16 8 SER B C 1
ATOM 2238 O O . SER B 1 8 ? 25.297 10.609 57.219 1 34.16 8 SER B O 1
ATOM 2240 N N . MET B 1 9 ? 26.125 12.492 57.938 1 29.41 9 MET B N 1
ATOM 2241 C CA . MET B 1 9 ? 25.078 13.172 57.188 1 29.41 9 MET B CA 1
ATOM 2242 C C . MET B 1 9 ? 25.406 13.203 55.688 1 29.41 9 MET B C 1
ATOM 2244 O O . MET B 1 9 ? 24.828 14 54.938 1 29.41 9 MET B O 1
ATOM 2248 N N . LEU B 1 10 ? 26.641 12.766 55.281 1 34.56 10 LEU B N 1
ATOM 2249 C CA . LEU B 1 10 ? 26.797 12.898 53.844 1 34.56 10 LEU B CA 1
ATOM 2250 C C . LEU B 1 10 ? 25.812 12 53.094 1 34.56 10 LEU B C 1
ATOM 2252 O O . LEU B 1 10 ? 26.047 10.797 52.938 1 34.56 10 LEU B O 1
ATOM 2256 N N . LEU B 1 11 ? 24.578 11.852 53.5 1 31.86 11 LEU B N 1
ATOM 2257 C CA . LEU B 1 11 ? 23.609 11.117 52.688 1 31.86 11 LEU B CA 1
ATOM 2258 C C . LEU B 1 11 ? 23.75 11.484 51.188 1 31.86 11 LEU B C 1
ATOM 2260 O O . LEU B 1 11 ? 23.797 12.664 50.844 1 31.86 11 LEU B O 1
ATOM 2264 N N . ASP B 1 12 ? 24.25 10.516 50.375 1 30.38 12 ASP B N 1
ATOM 2265 C CA . ASP B 1 12 ? 24.406 10.422 48.906 1 30.38 12 ASP B CA 1
ATOM 2266 C C . ASP B 1 12 ? 23.172 10.953 48.188 1 30.38 12 ASP B C 1
ATOM 2268 O O . ASP B 1 12 ? 22.078 10.391 48.312 1 30.38 12 ASP B O 1
ATOM 2272 N N . LEU B 1 13 ? 22.953 12.25 48 1 31.69 13 LEU B N 1
ATOM 2273 C CA . LEU B 1 13 ? 22.141 12.773 46.938 1 31.69 13 LEU B CA 1
ATOM 2274 C C . LEU B 1 13 ? 22.453 12.07 45.625 1 31.69 13 LEU B C 1
ATOM 2276 O O . LEU B 1 13 ? 23.422 12.422 44.938 1 31.69 13 LEU B O 1
ATOM 2280 N N . LEU B 1 14 ? 22.484 10.797 45.531 1 32.69 14 LEU B N 1
ATOM 2281 C CA . LEU B 1 14 ? 22.406 10.25 44.188 1 32.69 14 LEU B CA 1
ATOM 2282 C C . LEU B 1 14 ? 21.328 10.977 43.375 1 32.69 14 LEU B C 1
ATOM 2284 O O . LEU B 1 14 ? 20.141 10.805 43.625 1 32.69 14 LEU B O 1
ATOM 2288 N N . VAL B 1 15 ? 21.578 12.188 43 1 33.53 15 VAL B N 1
ATOM 2289 C CA . VAL B 1 15 ? 20.875 12.742 41.844 1 33.53 15 VAL B CA 1
ATOM 2290 C C . VAL B 1 15 ? 20.719 11.664 40.75 1 33.53 15 VAL B C 1
ATOM 2292 O O . VAL B 1 15 ? 21.703 11.18 40.188 1 33.53 15 VAL B O 1
ATOM 2295 N N . SER B 1 16 ? 19.891 10.688 40.906 1 33.03 16 SER B N 1
ATOM 2296 C CA . SER B 1 16 ? 19.422 10.016 39.688 1 33.03 16 SER B CA 1
ATOM 2297 C C . SER B 1 16 ? 19.391 10.969 38.5 1 33.03 16 SER B C 1
ATOM 2299 O O . SER B 1 16 ? 18.594 11.906 38.469 1 33.03 16 SER B O 1
ATOM 2301 N N . ILE B 1 17 ? 20.516 11.414 38 1 36.44 17 ILE B N 1
ATOM 2302 C CA . ILE B 1 17 ? 20.547 11.891 36.625 1 36.44 17 ILE B CA 1
ATOM 2303 C C . ILE B 1 17 ? 19.484 11.18 35.812 1 36.44 17 ILE B C 1
ATOM 2305 O O . ILE B 1 17 ? 19.562 9.961 35.625 1 36.44 17 ILE B O 1
ATOM 2309 N N . SER B 1 18 ? 18.25 11.398 36.031 1 36.78 18 SER B N 1
ATOM 2310 C CA . SER B 1 18 ? 17.188 11.062 35.094 1 36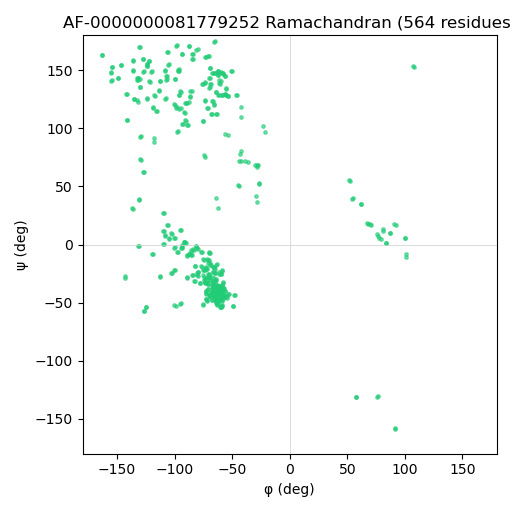.78 18 SER B CA 1
ATOM 2311 C C . SER B 1 18 ? 17.703 11.055 33.656 1 36.78 18 SER B C 1
ATOM 2313 O O . SER B 1 18 ? 17.953 12.117 33.094 1 36.78 18 SER B O 1
ATOM 2315 N N . LEU B 1 19 ? 18.703 10.398 33.281 1 40.78 19 LEU B N 1
ATOM 2316 C CA . LEU B 1 19 ? 18.953 10.07 31.891 1 40.78 19 LEU B CA 1
ATOM 2317 C C . LEU B 1 19 ? 17.656 10.102 31.094 1 40.78 19 LEU B C 1
ATOM 2319 O O . LEU B 1 19 ? 16.641 9.586 31.531 1 40.78 19 LEU B O 1
ATOM 2323 N N . GLY B 1 20 ? 17.438 11.18 30.328 1 47.78 20 GLY B N 1
ATOM 2324 C CA . GLY B 1 20 ? 16.438 11.594 29.375 1 47.78 20 GLY B CA 1
ATOM 2325 C C . GLY B 1 20 ? 15.773 10.43 28.656 1 47.78 20 GLY B C 1
ATOM 2326 O O . GLY B 1 20 ? 16.094 10.156 27.5 1 47.78 20 GLY B O 1
ATOM 2327 N N . GLN B 1 21 ? 15.57 9.422 29.266 1 59.03 21 GLN B N 1
ATOM 2328 C CA . GLN B 1 21 ? 14.93 8.273 28.641 1 59.03 21 GLN B CA 1
ATOM 2329 C C . GLN B 1 21 ? 13.57 8.648 28.047 1 59.03 21 GLN B C 1
ATOM 2331 O O . GLN B 1 21 ? 12.703 9.164 28.75 1 59.03 21 GLN B O 1
ATOM 2336 N N . HIS B 1 22 ? 13.688 8.922 26.828 1 65.06 22 HIS B N 1
ATOM 2337 C CA . HIS B 1 22 ? 12.422 9.156 26.141 1 65.06 22 HIS B CA 1
ATOM 2338 C C . HIS B 1 22 ? 11.5 7.949 26.25 1 65.06 22 HIS B C 1
ATOM 2340 O O . HIS B 1 22 ? 11.961 6.84 26.531 1 65.06 22 HIS B O 1
ATOM 2346 N N . THR B 1 23 ? 10.258 8.18 26.312 1 68.94 23 THR B N 1
ATOM 2347 C CA . THR B 1 23 ? 9.234 7.176 26.609 1 68.94 23 THR B CA 1
ATOM 2348 C C . THR B 1 23 ? 8.828 6.438 25.328 1 68.94 23 THR B C 1
ATOM 2350 O O . THR B 1 23 ? 8.195 5.379 25.406 1 68.94 23 THR B O 1
ATOM 2353 N N . GLY B 1 24 ? 9.305 6.941 24.281 1 76.69 24 GLY B N 1
ATOM 2354 C CA . GLY B 1 24 ? 8.82 6.289 23.078 1 76.69 24 GLY B CA 1
ATOM 2355 C C . GLY B 1 24 ? 9.797 5.258 22.531 1 76.69 24 GLY B C 1
ATOM 2356 O O . GLY B 1 24 ? 10.906 5.113 23.031 1 76.69 24 GLY B O 1
ATOM 2357 N N . LYS B 1 25 ? 9.328 4.5 21.516 1 87.06 25 LYS B N 1
ATOM 2358 C CA . LYS B 1 25 ? 10.172 3.535 20.812 1 87.06 25 LYS B CA 1
ATOM 2359 C C . LYS B 1 25 ? 11.328 4.23 20.109 1 87.06 25 LYS B C 1
ATOM 2361 O O . LYS B 1 25 ? 11.234 5.414 19.766 1 87.06 25 LYS B O 1
ATOM 2366 N N . GLY B 1 26 ? 12.453 3.6 19.984 1 94.25 26 GLY B N 1
ATOM 2367 C CA . GLY B 1 26 ? 13.57 4.129 19.219 1 94.25 26 GLY B CA 1
ATOM 2368 C C . GLY B 1 26 ? 13.273 4.23 17.734 1 94.25 26 GLY B C 1
ATOM 2369 O O . GLY B 1 26 ? 12.195 3.828 17.281 1 94.25 26 GLY B O 1
ATOM 2370 N N . SER B 1 27 ? 14.219 4.809 17.047 1 96.75 27 SER B N 1
ATOM 2371 C CA . SER B 1 27 ? 14.086 4.918 15.594 1 96.75 27 SER B CA 1
ATOM 2372 C C . SER B 1 27 ? 13.883 3.551 14.953 1 96.75 27 SER B C 1
ATOM 2374 O O . SER B 1 27 ? 14.391 2.545 15.453 1 96.75 27 SER B O 1
ATOM 2376 N N . THR B 1 28 ? 13.094 3.525 13.914 1 96.88 28 THR B N 1
ATOM 2377 C CA . THR B 1 28 ? 12.859 2.295 13.164 1 96.88 28 THR B CA 1
ATOM 2378 C C . THR B 1 28 ? 14.18 1.696 12.688 1 96.88 28 THR B C 1
ATOM 2380 O O . THR B 1 28 ? 15.016 2.396 12.117 1 96.88 28 THR B O 1
ATOM 2383 N N . LEU B 1 29 ? 14.359 0.41 12.984 1 96 29 LEU B N 1
ATOM 2384 C CA . LEU B 1 29 ? 15.562 -0.266 12.516 1 96 29 LEU B CA 1
ATOM 2385 C C . LEU B 1 29 ? 15.617 -0.284 10.992 1 96 29 LEU B C 1
ATOM 2387 O O . LEU B 1 29 ? 14.586 -0.383 10.336 1 96 29 LEU B O 1
ATOM 2391 N N . ASN B 1 30 ? 16.844 -0.198 10.43 1 97.19 30 ASN B N 1
ATOM 2392 C CA . ASN B 1 30 ? 17.062 -0.184 8.992 1 97.19 30 ASN B CA 1
ATOM 2393 C C . ASN B 1 30 ? 16.406 1.021 8.336 1 97.19 30 ASN B C 1
ATOM 2395 O O . ASN B 1 30 ? 15.922 0.929 7.203 1 97.19 30 ASN B O 1
ATOM 2399 N N . LEU B 1 31 ? 16.406 2.111 9.031 1 98.31 31 LEU B N 1
ATOM 2400 C CA . LEU B 1 31 ? 15.719 3.334 8.625 1 98.31 31 LEU B CA 1
ATOM 2401 C C . LEU B 1 31 ? 16.203 3.799 7.254 1 98.31 31 LEU B C 1
ATOM 2403 O O . LEU B 1 31 ? 15.398 4.152 6.395 1 98.31 31 LEU B O 1
ATOM 2407 N N . LYS B 1 32 ? 17.453 3.758 7.047 1 98.5 32 LYS B N 1
ATOM 2408 C CA . LYS B 1 32 ? 18 4.242 5.789 1 98.5 32 LYS B CA 1
ATOM 2409 C C . LYS B 1 32 ? 17.5 3.414 4.609 1 98.5 32 LYS B C 1
ATOM 2411 O O . LYS B 1 32 ? 17.062 3.967 3.6 1 98.5 32 LYS B O 1
ATOM 2416 N N . GLU B 1 33 ? 17.656 2.135 4.73 1 98.5 33 GLU B N 1
ATOM 2417 C CA . GLU B 1 33 ? 17.234 1.245 3.654 1 98.5 33 GLU B CA 1
ATOM 2418 C C . GLU B 1 33 ? 15.758 1.431 3.33 1 98.5 33 GLU B C 1
ATOM 2420 O O . GLU B 1 33 ? 15.367 1.434 2.16 1 98.5 33 GLU B O 1
ATOM 2425 N N . ILE B 1 34 ? 14.969 1.651 4.32 1 98.56 34 ILE B N 1
ATOM 2426 C CA . ILE B 1 34 ? 13.523 1.803 4.125 1 98.56 34 ILE B CA 1
ATOM 2427 C C . ILE B 1 34 ? 13.234 3.139 3.443 1 98.56 34 ILE B C 1
ATOM 2429 O O . ILE B 1 34 ? 12.531 3.186 2.434 1 98.56 34 ILE B O 1
ATOM 2433 N N . VAL B 1 35 ? 13.82 4.172 3.945 1 98.81 35 VAL B N 1
ATOM 2434 C CA . VAL B 1 35 ? 13.539 5.508 3.424 1 98.81 35 VAL B CA 1
ATOM 2435 C C . VAL B 1 35 ? 14.023 5.609 1.978 1 98.81 35 VAL B C 1
ATOM 2437 O O . VAL B 1 35 ? 13.281 6.059 1.101 1 98.81 35 VAL B O 1
ATOM 2440 N N . VAL B 1 36 ? 15.211 5.164 1.735 1 98.81 36 VAL B N 1
ATOM 2441 C CA . VAL B 1 36 ? 15.773 5.223 0.391 1 98.81 36 VAL B CA 1
ATOM 2442 C C . VAL B 1 36 ? 15 4.289 -0.536 1 98.81 36 VAL B C 1
ATOM 2444 O O . VAL B 1 36 ? 14.703 4.645 -1.678 1 98.81 36 VAL B O 1
ATOM 2447 N N . GLY B 1 37 ? 14.688 3.141 -0.049 1 98.56 37 GLY B N 1
ATOM 2448 C CA . GLY B 1 37 ? 13.883 2.203 -0.818 1 98.56 37 GLY B CA 1
ATOM 2449 C C . GLY B 1 37 ? 12.516 2.748 -1.188 1 98.56 37 GLY B C 1
ATOM 2450 O O . GLY B 1 37 ? 12.094 2.648 -2.34 1 98.56 37 GLY B O 1
ATOM 2451 N N . ARG B 1 38 ? 11.852 3.338 -0.25 1 97.94 38 ARG B N 1
ATOM 2452 C CA . ARG B 1 38 ? 10.531 3.926 -0.487 1 97.94 38 ARG B CA 1
ATOM 2453 C C . ARG B 1 38 ? 10.625 5.09 -1.471 1 97.94 38 ARG B C 1
ATOM 2455 O O . ARG B 1 38 ? 9.742 5.258 -2.318 1 97.94 38 ARG B O 1
ATOM 2462 N N . CYS B 1 39 ? 11.648 5.824 -1.314 1 97.44 39 CYS B N 1
ATOM 2463 C CA . CYS B 1 39 ? 11.875 6.957 -2.209 1 97.44 39 CYS B CA 1
ATOM 2464 C C . CYS B 1 39 ? 11.977 6.496 -3.656 1 97.44 39 CYS B C 1
ATOM 2466 O O . CYS B 1 39 ? 11.281 7.012 -4.531 1 97.44 39 CYS B O 1
ATOM 2468 N N . TRP B 1 40 ? 12.742 5.523 -3.908 1 97.12 40 TRP B N 1
ATOM 2469 C CA . TRP B 1 40 ? 12.891 5.004 -5.262 1 97.12 40 TRP B CA 1
ATOM 2470 C C . TRP B 1 40 ? 11.641 4.238 -5.691 1 97.12 40 TRP B C 1
ATOM 2472 O O . TRP B 1 40 ? 11.227 4.309 -6.852 1 97.12 40 TRP B O 1
ATOM 2482 N N . ASP B 1 41 ? 11.109 3.508 -4.773 1 96.31 41 ASP B N 1
ATOM 2483 C CA . ASP B 1 41 ? 9.898 2.752 -5.051 1 96.31 41 ASP B CA 1
ATOM 2484 C C . ASP B 1 41 ? 8.797 3.662 -5.586 1 96.31 41 ASP B C 1
ATOM 2486 O O . ASP B 1 41 ? 8.148 3.342 -6.586 1 96.31 41 ASP B O 1
ATOM 2490 N N . TYR B 1 42 ? 8.695 4.773 -4.91 1 94.44 42 TYR B N 1
ATOM 2491 C CA . TYR B 1 42 ? 7.672 5.723 -5.328 1 94.44 42 TYR B CA 1
ATOM 2492 C C . TYR B 1 42 ? 7.934 6.215 -6.746 1 94.44 42 TYR B C 1
ATOM 2494 O O . TYR B 1 42 ? 7.012 6.297 -7.562 1 94.44 42 TYR B O 1
ATOM 2502 N N . GLN B 1 43 ? 9.094 6.453 -7.086 1 93.69 43 GLN B N 1
ATOM 2503 C CA . GLN B 1 43 ? 9.453 7.074 -8.359 1 93.69 43 GLN B CA 1
ATOM 2504 C C . GLN B 1 43 ? 9.438 6.051 -9.492 1 93.69 43 GLN B C 1
ATOM 2506 O O . GLN B 1 43 ? 9.148 6.395 -10.641 1 93.69 43 GLN B O 1
ATOM 2511 N N . ARG B 1 44 ? 9.664 4.777 -9.102 1 93.44 44 ARG B N 1
ATOM 2512 C CA . ARG B 1 44 ? 9.844 3.781 -10.148 1 93.44 44 ARG B CA 1
ATOM 2513 C C . ARG B 1 44 ? 8.586 2.932 -10.312 1 93.44 44 ARG B C 1
ATOM 2515 O O . ARG B 1 44 ? 8.375 2.326 -11.367 1 93.44 44 ARG B O 1
ATOM 2522 N N . VAL B 1 45 ? 7.816 2.85 -9.281 1 92.69 45 VAL B N 1
ATOM 2523 C CA . VAL B 1 45 ? 6.723 1.885 -9.32 1 92.69 45 VAL B CA 1
ATOM 2524 C C . VAL B 1 45 ? 5.406 2.584 -8.992 1 92.69 45 VAL B C 1
ATOM 2526 O O . VAL B 1 45 ? 4.535 2.717 -9.859 1 92.69 45 VAL B O 1
ATOM 2529 N N . ILE B 1 46 ? 5.336 3.195 -7.879 1 86.5 46 ILE B N 1
ATOM 2530 C CA . ILE B 1 46 ? 4.086 3.73 -7.348 1 86.5 46 ILE B CA 1
ATOM 2531 C C . ILE B 1 46 ? 3.676 4.969 -8.141 1 86.5 46 ILE B C 1
ATOM 2533 O O . ILE B 1 46 ? 2.506 5.121 -8.5 1 86.5 46 ILE B O 1
ATOM 2537 N N . GLY B 1 47 ? 4.621 5.855 -8.359 1 75.81 47 GLY B N 1
ATOM 2538 C CA . GLY B 1 47 ? 4.355 7.137 -8.992 1 75.81 47 GLY B CA 1
ATOM 2539 C C . GLY B 1 47 ? 4.246 7.043 -10.5 1 75.81 47 GLY B C 1
ATOM 2540 O O . GLY B 1 47 ? 4.055 8.055 -11.18 1 75.81 47 GLY B O 1
ATOM 2541 N N . MET B 1 48 ? 4.469 5.91 -10.969 1 68 48 MET B N 1
ATOM 2542 C CA . MET B 1 48 ? 4.414 5.742 -12.414 1 68 48 MET B CA 1
ATOM 2543 C C . MET B 1 48 ? 2.973 5.582 -12.891 1 68 48 MET B C 1
ATOM 2545 O O . MET B 1 48 ? 2.711 5.543 -14.094 1 68 48 MET B O 1
ATOM 2549 N N . GLU B 1 49 ? 2.234 5.617 -11.93 1 66.06 49 GLU B N 1
ATOM 2550 C CA . GLU B 1 49 ? 0.832 5.609 -12.328 1 66.06 49 GLU B CA 1
ATOM 2551 C C . GLU B 1 49 ? 0.438 6.926 -12.992 1 66.06 49 GLU B C 1
ATOM 2553 O O . GLU B 1 49 ? 0.945 7.988 -12.625 1 66.06 49 GLU B O 1
ATOM 2558 N N . PRO B 1 50 ? -0.242 6.785 -14.062 1 59.22 50 PRO B N 1
ATOM 2559 C CA . PRO B 1 50 ? -0.672 8.023 -14.719 1 59.22 50 PRO B CA 1
ATOM 2560 C C . PRO B 1 50 ? -1.255 9.039 -13.742 1 59.22 50 PRO B C 1
ATOM 2562 O O . PRO B 1 50 ? -1.964 8.664 -12.805 1 59.22 50 PRO B O 1
ATOM 2565 N N . GLY B 1 51 ? -0.721 10.273 -13.828 1 56.09 51 GLY B N 1
ATOM 2566 C CA . GLY B 1 51 ? -1.27 11.352 -13.016 1 56.09 51 GLY B CA 1
ATOM 2567 C C . GLY B 1 51 ? -0.438 11.656 -11.781 1 56.09 51 GLY B C 1
ATOM 2568 O O . GLY B 1 51 ? -0.726 12.602 -11.055 1 56.09 51 GLY B O 1
ATOM 2569 N N . ARG B 1 52 ? 0.429 10.727 -11.656 1 63.34 52 ARG B N 1
ATOM 2570 C CA . ARG B 1 52 ? 1.23 11.016 -10.469 1 63.34 52 ARG B CA 1
ATOM 2571 C C . ARG B 1 52 ? 2.412 11.914 -10.805 1 63.34 52 ARG B C 1
ATOM 2573 O O . ARG B 1 52 ? 3.119 11.68 -11.789 1 63.34 52 ARG B O 1
ATOM 2580 N N . PRO B 1 53 ? 2.414 13.055 -10.086 1 58.22 53 PRO B N 1
ATOM 2581 C CA . PRO B 1 53 ? 3.451 14.047 -10.375 1 58.22 53 PRO B CA 1
ATOM 2582 C C . PRO B 1 53 ? 4.863 13.492 -10.188 1 58.22 53 PRO B C 1
ATOM 2584 O O . PRO B 1 53 ? 5.102 12.68 -9.297 1 58.22 53 PRO B O 1
ATOM 2587 N N . HIS B 1 54 ? 5.652 13.75 -11.352 1 65.19 54 HIS B N 1
ATOM 2588 C CA . HIS B 1 54 ? 6.977 13.148 -11.234 1 65.19 54 HIS B CA 1
ATOM 2589 C C . HIS B 1 54 ? 8.07 14.203 -11.273 1 65.19 54 HIS B C 1
ATOM 2591 O O . HIS B 1 54 ? 8.172 14.961 -12.242 1 65.19 54 HIS B O 1
ATOM 2597 N N . ASN B 1 55 ? 8.477 14.695 -10.156 1 72.62 55 ASN B N 1
ATOM 2598 C CA . ASN B 1 55 ? 9.797 15.312 -10.102 1 72.62 55 ASN B CA 1
ATOM 2599 C C . ASN B 1 55 ? 10.852 14.336 -9.594 1 72.62 55 ASN B C 1
ATOM 2601 O O . ASN B 1 55 ? 10.773 13.867 -8.461 1 72.62 55 ASN B O 1
ATOM 2605 N N . PRO B 1 56 ? 11.742 14.094 -10.484 1 87.25 56 PRO B N 1
ATOM 2606 C CA . PRO B 1 56 ? 12.734 13.117 -10.039 1 87.25 56 PRO B CA 1
ATOM 2607 C C . PRO B 1 56 ? 13.562 13.609 -8.852 1 87.25 56 PRO B C 1
ATOM 2609 O O . PRO B 1 56 ? 13.93 14.789 -8.797 1 87.25 56 PRO B O 1
ATOM 2612 N N . VAL B 1 57 ? 13.695 12.836 -7.855 1 93.88 57 VAL B N 1
ATOM 2613 C CA . VAL B 1 57 ? 14.492 13.102 -6.664 1 93.88 57 VAL B CA 1
ATOM 2614 C C . VAL B 1 57 ? 15.594 12.055 -6.539 1 93.88 57 VAL B C 1
ATOM 2616 O O . VAL B 1 57 ? 15.344 10.859 -6.719 1 93.88 57 VAL B O 1
ATOM 2619 N N . ASP B 1 58 ? 16.797 12.586 -6.375 1 96.12 58 ASP B N 1
ATOM 2620 C CA . ASP B 1 58 ? 17.859 11.664 -6.004 1 96.12 58 ASP B CA 1
ATOM 2621 C C . ASP B 1 58 ? 17.703 11.203 -4.559 1 96.12 58 ASP B C 1
ATOM 2623 O O . ASP B 1 58 ? 17.922 11.977 -3.623 1 96.12 58 ASP B O 1
ATOM 2627 N N . CYS B 1 59 ? 17.5 9.922 -4.348 1 97.69 59 CYS B N 1
ATOM 2628 C CA . CYS B 1 59 ? 17.078 9.445 -3.035 1 97.69 59 CYS B CA 1
ATOM 2629 C C . CYS B 1 59 ? 18.266 9.352 -2.08 1 97.69 59 CYS B C 1
ATOM 2631 O O . CYS B 1 59 ? 18.078 9.375 -0.86 1 97.69 59 CYS B O 1
ATOM 2633 N N . ALA B 1 60 ? 19.484 9.219 -2.586 1 97.88 60 ALA B N 1
ATOM 2634 C CA . ALA B 1 60 ? 20.656 9.289 -1.719 1 97.88 60 ALA B CA 1
ATOM 2635 C C . ALA B 1 60 ? 20.844 10.695 -1.155 1 97.88 60 ALA B C 1
ATOM 2637 O O . ALA B 1 60 ? 21.141 10.867 0.03 1 97.88 60 ALA B O 1
ATOM 2638 N N . LYS B 1 61 ? 20.641 11.633 -2.016 1 97.88 61 LYS B N 1
ATOM 2639 C CA . LYS B 1 61 ? 20.719 13.016 -1.574 1 97.88 61 LYS B CA 1
ATOM 2640 C C . LYS B 1 61 ? 19.594 13.359 -0.608 1 97.88 61 LYS B C 1
ATOM 2642 O O . LYS B 1 61 ? 19.812 14.047 0.391 1 97.88 61 LYS B O 1
ATOM 2647 N N . ALA B 1 62 ? 18.422 12.906 -0.879 1 98.12 62 ALA B N 1
ATOM 2648 C CA . ALA B 1 62 ? 17.266 13.156 -0.013 1 98.12 62 ALA B CA 1
ATOM 2649 C C . ALA B 1 62 ? 17.5 12.586 1.384 1 98.12 62 ALA B C 1
ATOM 2651 O O . ALA B 1 62 ? 17.156 13.227 2.385 1 98.12 62 ALA B O 1
ATOM 2652 N N . TRP B 1 63 ? 18.078 11.406 1.422 1 98.56 63 TRP B N 1
ATOM 2653 C CA . TRP B 1 63 ? 18.391 10.797 2.709 1 98.56 63 TRP B CA 1
ATOM 2654 C C . TRP B 1 63 ? 19.359 11.672 3.51 1 98.56 63 TRP B C 1
ATOM 2656 O O . TRP B 1 63 ? 19.156 11.875 4.711 1 98.56 63 TRP B O 1
ATOM 2666 N N . ALA B 1 64 ? 20.344 12.156 2.832 1 98.38 64 ALA B N 1
ATOM 2667 C CA . ALA B 1 64 ? 21.328 13 3.506 1 98.38 64 ALA B CA 1
ATOM 2668 C C . ALA B 1 64 ? 20.672 14.25 4.074 1 98.38 64 ALA B C 1
ATOM 2670 O O . ALA B 1 64 ? 20.922 14.633 5.219 1 98.38 64 ALA B O 1
ATOM 2671 N N . VAL B 1 65 ? 19.812 14.844 3.273 1 98.44 65 VAL B N 1
ATOM 2672 C CA . VAL B 1 65 ? 19.125 16.047 3.705 1 98.44 65 VAL B CA 1
ATOM 2673 C C . VAL B 1 65 ? 18.172 15.727 4.855 1 98.44 65 VAL B C 1
ATOM 2675 O O . VAL B 1 65 ? 18.078 16.484 5.824 1 98.44 65 VAL B O 1
ATOM 2678 N N . PHE B 1 66 ? 17.547 14.625 4.828 1 98.69 66 PHE B N 1
ATOM 2679 C CA . PHE B 1 66 ? 16.609 14.156 5.848 1 98.69 66 PHE B CA 1
ATOM 2680 C C . PHE B 1 66 ? 17.328 13.945 7.18 1 98.69 66 PHE B C 1
ATOM 2682 O O . PHE B 1 66 ? 16.875 14.438 8.211 1 98.69 66 PHE B O 1
ATOM 2689 N N . THR B 1 67 ? 18.375 13.266 7.137 1 98.12 67 THR B N 1
ATOM 2690 C CA . THR B 1 67 ? 19.062 12.914 8.375 1 98.12 67 THR B CA 1
ATOM 2691 C C . THR B 1 67 ? 19.781 14.133 8.969 1 98.12 67 THR B C 1
ATOM 2693 O O . THR B 1 67 ? 19.922 14.242 10.188 1 98.12 67 THR B O 1
ATOM 2696 N N . ASP B 1 68 ? 20.172 14.992 8.086 1 97.19 68 ASP B N 1
ATOM 2697 C CA . ASP B 1 68 ? 20.812 16.203 8.57 1 97.19 68 ASP B CA 1
ATOM 2698 C C . ASP B 1 68 ? 19.875 16.984 9.5 1 97.19 68 ASP B C 1
ATOM 2700 O O . ASP B 1 68 ? 20.344 17.734 10.367 1 97.19 68 ASP B O 1
ATOM 2704 N N . ALA B 1 69 ? 18.656 16.766 9.383 1 97.56 69 ALA B N 1
ATOM 2705 C CA . ALA B 1 69 ? 17.656 17.5 10.148 1 97.56 69 ALA B CA 1
ATOM 2706 C C . ALA B 1 69 ? 17.578 17 11.594 1 97.56 69 ALA B C 1
ATOM 2708 O O . ALA B 1 69 ? 17.172 17.734 12.492 1 97.56 69 ALA B O 1
ATOM 2709 N N . PHE B 1 70 ? 18.094 15.781 11.852 1 97.19 70 PHE B N 1
ATOM 2710 C CA . PHE B 1 70 ? 17.812 15.297 13.195 1 97.19 70 PHE B CA 1
ATOM 2711 C C . PHE B 1 70 ? 19 14.516 13.75 1 97.19 70 PHE B C 1
ATOM 2713 O O . PHE B 1 70 ? 19.141 14.359 14.961 1 97.19 70 PHE B O 1
ATOM 2720 N N . ALA B 1 71 ? 19.781 13.898 12.875 1 97 71 ALA B N 1
ATOM 2721 C CA . ALA B 1 71 ? 20.891 13.078 13.359 1 97 71 ALA B CA 1
ATOM 2722 C C . ALA B 1 71 ? 21.875 13.906 14.172 1 97 71 ALA B C 1
ATOM 2724 O O . ALA B 1 71 ? 22.188 15.047 13.812 1 97 71 ALA B O 1
ATOM 2725 N N . HIS B 1 72 ? 22.344 13.305 15.297 1 95.88 72 HIS B N 1
ATOM 2726 C CA . HIS B 1 72 ? 23.328 13.898 16.188 1 95.88 72 HIS B CA 1
ATOM 2727 C C . HIS B 1 72 ? 22.766 15.109 16.922 1 95.88 72 HIS B C 1
ATOM 2729 O O . HIS B 1 72 ? 23.516 15.953 17.406 1 95.88 72 HIS B O 1
ATOM 2735 N N . LYS B 1 73 ? 21.469 15.234 16.953 1 94.75 73 LYS B N 1
ATOM 2736 C CA . LYS B 1 73 ? 20.828 16.391 17.578 1 94.75 73 LYS B CA 1
ATOM 2737 C C . LYS B 1 73 ? 19.875 15.961 18.688 1 94.75 73 LYS B C 1
ATOM 2739 O O . LYS B 1 73 ? 19.438 14.812 18.719 1 94.75 73 LYS B O 1
ATOM 2744 N N . ASP B 1 74 ? 19.625 16.891 19.562 1 92.12 74 ASP B N 1
ATOM 2745 C CA . ASP B 1 74 ? 18.641 16.672 20.625 1 92.12 74 ASP B CA 1
ATOM 2746 C C . ASP B 1 74 ? 17.234 16.531 20.031 1 92.12 74 ASP B C 1
ATOM 2748 O O . ASP B 1 74 ? 16.75 17.453 19.375 1 92.12 74 ASP B O 1
ATOM 2752 N N . PRO B 1 75 ? 16.656 15.43 20.281 1 93.69 75 PRO B N 1
ATOM 2753 C CA . PRO B 1 75 ? 15.359 15.18 19.625 1 93.69 75 PRO B CA 1
ATOM 2754 C C . PRO B 1 75 ? 14.25 16.078 20.172 1 93.69 75 PRO B C 1
ATOM 2756 O O . PRO B 1 75 ? 13.148 16.109 19.609 1 93.69 75 PRO B O 1
ATOM 2759 N N . CYS B 1 76 ? 14.484 16.844 21.203 1 93.06 76 CYS B N 1
ATOM 2760 C CA . CYS B 1 76 ? 13.461 17.703 21.781 1 93.06 76 CYS B CA 1
ATOM 2761 C C . CYS B 1 76 ? 13.75 19.172 21.484 1 93.06 76 CYS B C 1
ATOM 2763 O O . CYS B 1 76 ? 13.039 20.062 21.953 1 93.06 76 CYS B O 1
ATOM 2765 N N . GLU B 1 77 ? 14.688 19.406 20.688 1 92.38 77 GLU B N 1
ATOM 2766 C CA . GLU B 1 77 ? 15.055 20.781 20.328 1 92.38 77 GLU B CA 1
ATOM 2767 C C . GLU B 1 77 ? 15.172 20.953 18.828 1 92.38 77 GLU B C 1
ATOM 2769 O O . GLU B 1 77 ? 16.109 21.594 18.328 1 92.38 77 GLU B O 1
ATOM 2774 N N . THR B 1 78 ? 14.305 20.328 18.156 1 94.75 78 THR B N 1
ATOM 2775 C CA . THR B 1 78 ? 14.328 20.406 16.703 1 94.75 78 THR B CA 1
ATOM 2776 C C . THR B 1 78 ? 13.828 21.781 16.234 1 94.75 78 THR B C 1
ATOM 2778 O O . THR B 1 78 ? 12.727 22.203 16.578 1 94.75 78 THR B O 1
ATOM 2781 N N . PRO B 1 79 ? 14.648 22.469 15.445 1 96.25 79 PRO B N 1
ATOM 2782 C CA . PRO B 1 79 ? 14.172 23.75 14.922 1 96.25 79 PRO B CA 1
ATOM 2783 C C . PRO B 1 79 ? 12.945 23.594 14.031 1 96.25 79 PRO B C 1
ATOM 2785 O O . PRO B 1 79 ? 12.82 22.609 13.297 1 96.25 79 PRO B O 1
ATOM 2788 N N . PRO B 1 80 ? 12.109 24.641 14.047 1 95 80 PRO B N 1
ATOM 2789 C CA . PRO B 1 80 ? 10.859 24.547 13.281 1 95 80 PRO B CA 1
ATOM 2790 C C . PRO B 1 80 ? 11.102 24.359 11.789 1 95 80 PRO B C 1
ATOM 2792 O O . PRO B 1 80 ? 10.25 23.812 11.086 1 95 80 PRO B O 1
ATOM 2795 N N . ASP B 1 81 ? 12.258 24.797 11.297 1 96.5 81 ASP B N 1
ATOM 2796 C CA . ASP B 1 81 ? 12.5 24.734 9.859 1 96.5 81 ASP B CA 1
ATOM 2797 C C . ASP B 1 81 ? 13.477 23.609 9.523 1 96.5 81 ASP B C 1
ATOM 2799 O O . ASP B 1 81 ? 14.016 23.547 8.414 1 96.5 81 ASP B O 1
ATOM 2803 N N . ALA B 1 82 ? 13.695 22.719 10.383 1 97.94 82 ALA B N 1
ATOM 2804 C CA . ALA B 1 82 ? 14.703 21.672 10.234 1 97.94 82 ALA B CA 1
ATOM 2805 C C . ALA B 1 82 ? 14.453 20.844 8.969 1 97.94 82 ALA B C 1
ATOM 2807 O O . ALA B 1 82 ? 15.398 20.406 8.312 1 97.94 82 ALA B O 1
ATOM 2808 N N . PHE B 1 83 ? 13.18 20.656 8.586 1 98.38 83 PHE B N 1
ATOM 2809 C CA . PHE B 1 83 ? 12.852 19.734 7.508 1 98.38 83 PHE B CA 1
ATOM 2810 C C . PHE B 1 83 ? 12.398 20.5 6.266 1 98.38 83 PHE B C 1
ATOM 2812 O O . PHE B 1 83 ? 11.883 19.906 5.32 1 98.38 83 PHE B O 1
ATOM 2819 N N . SER B 1 84 ? 12.578 21.781 6.242 1 97.69 84 SER B N 1
ATOM 2820 C CA . SER B 1 84 ? 12.086 22.594 5.133 1 97.69 84 SER B CA 1
ATOM 2821 C C . SER B 1 84 ? 12.734 22.172 3.818 1 97.69 84 SER B C 1
ATOM 2823 O O . SER B 1 84 ? 12.055 22.047 2.799 1 97.69 84 SER B O 1
ATOM 2825 N N . GLN B 1 85 ? 14.016 21.969 3.859 1 97.5 85 GLN B N 1
ATOM 2826 C CA . GLN B 1 85 ? 14.719 21.594 2.643 1 97.5 85 GLN B CA 1
ATOM 2827 C C . GLN B 1 85 ? 14.258 20.219 2.15 1 97.5 85 GLN B C 1
ATOM 2829 O O . GLN B 1 85 ? 14.047 20.031 0.952 1 97.5 85 GLN B O 1
ATOM 2834 N N . PHE B 1 86 ? 14.156 19.328 3.064 1 98.06 86 PHE B N 1
ATOM 2835 C CA . PHE B 1 86 ? 13.695 17.984 2.711 1 98.06 86 PHE B CA 1
ATOM 2836 C C . PHE B 1 86 ? 12.289 18.031 2.131 1 98.06 86 PHE B C 1
ATOM 2838 O O . PHE B 1 86 ? 12.023 17.453 1.082 1 98.06 86 PHE B O 1
ATOM 2845 N N . ALA B 1 87 ? 11.398 18.75 2.773 1 97.31 87 ALA B N 1
ATOM 2846 C CA . ALA B 1 87 ? 10.016 18.859 2.314 1 97.31 87 ALA B CA 1
ATOM 2847 C C . ALA B 1 87 ? 9.953 19.469 0.916 1 97.31 87 ALA B C 1
ATOM 2849 O O . ALA B 1 87 ? 9.211 19 0.056 1 97.31 87 ALA B O 1
ATOM 2850 N N . HIS B 1 88 ? 10.742 20.391 0.686 1 93.75 88 HIS B N 1
ATOM 2851 C CA . HIS B 1 88 ? 10.75 21.062 -0.615 1 93.75 88 HIS B CA 1
ATOM 2852 C C . HIS B 1 88 ? 11.258 20.109 -1.704 1 93.75 88 HIS B C 1
ATOM 2854 O O . HIS B 1 88 ? 10.703 20.078 -2.803 1 93.75 88 HIS B O 1
ATOM 2860 N N . MET B 1 89 ? 12.242 19.391 -1.364 1 94.69 89 MET B N 1
ATOM 2861 C CA . MET B 1 89 ? 12.836 18.453 -2.307 1 94.69 89 MET B CA 1
ATOM 2862 C C . MET B 1 89 ? 11.828 17.375 -2.705 1 94.69 89 MET B C 1
ATOM 2864 O O . MET B 1 89 ? 11.82 16.922 -3.854 1 94.69 89 MET B O 1
ATOM 2868 N N . MET B 1 90 ? 11.023 17.016 -1.808 1 95 90 MET B N 1
ATOM 2869 C CA . MET B 1 90 ? 10.172 15.836 -1.969 1 95 90 MET B CA 1
ATOM 2870 C C . MET B 1 90 ? 8.773 16.234 -2.438 1 95 90 MET B C 1
ATOM 2872 O O . MET B 1 90 ? 7.945 15.367 -2.727 1 95 90 MET B O 1
ATOM 2876 N N . THR B 1 91 ? 8.531 17.469 -2.494 1 90.81 91 THR B N 1
ATOM 2877 C CA . THR B 1 91 ? 7.188 17.938 -2.797 1 90.81 91 THR B CA 1
ATOM 2878 C C . THR B 1 91 ? 6.879 17.781 -4.281 1 90.81 91 THR B C 1
ATOM 2880 O O . THR B 1 91 ? 7.73 18.062 -5.133 1 90.81 91 THR B O 1
ATOM 2883 N N . VAL B 1 92 ? 5.664 17.328 -4.5 1 85.19 92 VAL B N 1
ATOM 2884 C CA . VAL B 1 92 ? 5.188 17.141 -5.867 1 85.19 92 VAL B CA 1
ATOM 2885 C C . VAL B 1 92 ? 3.904 17.938 -6.082 1 85.19 92 VAL B C 1
ATOM 2887 O O . VAL B 1 92 ? 3.221 18.297 -5.117 1 85.19 92 VAL B O 1
ATOM 2890 N N . SER B 1 93 ? 3.68 18.266 -7.336 1 87.06 93 SER B N 1
ATOM 2891 C CA . SER B 1 93 ? 2.416 18.906 -7.66 1 87.06 93 SER B CA 1
ATOM 2892 C C . SER B 1 93 ? 1.244 17.938 -7.52 1 87.06 93 SER B C 1
ATOM 2894 O O . SER B 1 93 ? 1.359 16.766 -7.867 1 87.06 93 SER B O 1
ATOM 2896 N N . LEU B 1 94 ? 0.174 18.516 -7.055 1 90.94 94 LEU B N 1
ATOM 2897 C CA . LEU B 1 94 ? -1.029 17.703 -6.867 1 90.94 94 LEU B CA 1
ATOM 2898 C C . LEU B 1 94 ? -2.082 18.062 -7.918 1 90.94 94 LEU B C 1
ATOM 2900 O O . LEU B 1 94 ? -2.133 19.188 -8.398 1 90.94 94 LEU B O 1
ATOM 2904 N N . PRO B 1 95 ? -2.908 17.109 -8.289 1 91.5 95 PRO B N 1
ATOM 2905 C CA . PRO B 1 95 ? -4.008 17.422 -9.203 1 91.5 95 PRO B CA 1
ATOM 2906 C C . PRO B 1 95 ? -5.023 18.391 -8.594 1 91.5 95 PRO B C 1
ATOM 2908 O O . PRO B 1 95 ? -5.242 18.359 -7.379 1 91.5 95 PRO B O 1
ATOM 2911 N N . LYS B 1 96 ? -5.57 19.188 -9.508 1 95.12 96 LYS B N 1
ATOM 2912 C CA . LYS B 1 96 ? -6.684 20.016 -9.062 1 95.12 96 LYS B CA 1
ATOM 2913 C C . LYS B 1 96 ? -7.793 19.172 -8.453 1 95.12 96 LYS B C 1
ATOM 2915 O O . LYS B 1 96 ? -8.133 18.109 -8.977 1 95.12 96 LYS B O 1
ATOM 2920 N N . ASP B 1 97 ? -8.336 19.578 -7.309 1 96.06 97 ASP B N 1
ATOM 2921 C CA . ASP B 1 97 ? -9.453 18.938 -6.617 1 96.06 97 ASP B CA 1
ATOM 2922 C C . ASP B 1 97 ? -9.039 17.594 -6.023 1 96.06 97 ASP B C 1
ATOM 2924 O O . ASP B 1 97 ? -9.891 16.766 -5.695 1 96.06 97 ASP B O 1
ATOM 2928 N N . GLY B 1 98 ? -7.727 17.391 -5.902 1 94.56 98 GLY B N 1
ATOM 2929 C CA . GLY B 1 98 ? -7.258 16.062 -5.551 1 94.56 98 GLY B CA 1
ATOM 2930 C C . GLY B 1 98 ? -6.688 15.984 -4.145 1 94.56 98 GLY B C 1
ATOM 2931 O O . GLY B 1 98 ? -6.258 14.914 -3.701 1 94.56 98 GLY B O 1
ATOM 2932 N N . THR B 1 99 ? -6.676 17.047 -3.422 1 97.38 99 THR B N 1
ATOM 2933 C CA . THR B 1 99 ? -6.043 17.094 -2.109 1 97.38 99 THR B CA 1
ATOM 2934 C C . THR B 1 99 ? -7.012 16.625 -1.026 1 97.38 99 THR B C 1
ATOM 2936 O O . THR B 1 99 ? -8.125 17.125 -0.925 1 97.38 99 THR B O 1
ATOM 2939 N N . MET B 1 100 ? -6.508 15.633 -0.231 1 98.31 100 MET B N 1
ATOM 2940 C CA . MET B 1 100 ? -7.344 15.047 0.815 1 98.31 100 MET B CA 1
ATOM 2941 C C . MET B 1 100 ? -6.664 15.156 2.176 1 98.31 100 MET B C 1
ATOM 2943 O O . MET B 1 100 ? -5.539 14.688 2.352 1 98.31 100 MET B O 1
ATOM 2947 N N . PHE B 1 101 ? -7.375 15.742 3.092 1 98.88 101 PHE B N 1
ATOM 2948 C CA . PHE B 1 101 ? -6.941 15.805 4.484 1 98.88 101 PHE B CA 1
ATOM 2949 C C . PHE B 1 101 ? -7.746 14.844 5.348 1 98.88 101 PHE B C 1
ATOM 2951 O O . PHE B 1 101 ? -8.773 14.328 4.914 1 98.88 101 PHE B O 1
ATOM 2958 N N . TRP B 1 102 ? -7.207 14.594 6.605 1 98.56 102 TRP B N 1
ATOM 2959 C CA . TRP B 1 102 ? -7.957 13.727 7.504 1 98.56 102 TRP B CA 1
ATOM 2960 C C . TRP B 1 102 ? -7.633 14.039 8.961 1 98.56 102 TRP B C 1
ATOM 2962 O O . TRP B 1 102 ? -6.578 14.602 9.266 1 98.56 102 TRP B O 1
ATOM 2972 N N . SER B 1 103 ? -8.586 13.758 9.812 1 97.81 103 SER B N 1
ATOM 2973 C CA . SER B 1 103 ? -8.438 13.789 11.266 1 97.81 103 SER B CA 1
ATOM 2974 C C . SER B 1 103 ? -9.188 12.641 11.922 1 97.81 103 SER B C 1
ATOM 2976 O O . SER B 1 103 ? -10.422 12.633 11.953 1 97.81 103 SER B O 1
ATOM 2978 N N . GLY B 1 104 ? -8.414 11.688 12.391 1 96.06 104 GLY B N 1
ATOM 2979 C CA . GLY B 1 104 ? -9.016 10.555 13.078 1 96.06 104 GLY B CA 1
ATOM 2980 C C . GLY B 1 104 ? -9.57 9.508 12.133 1 96.06 104 GLY B C 1
ATOM 2981 O O . GLY B 1 104 ? -10.328 8.625 12.547 1 96.06 104 GLY B O 1
ATOM 2982 N N . THR B 1 105 ? -9.227 9.586 10.867 1 97.12 105 THR B N 1
ATOM 2983 C CA . THR B 1 105 ? -9.781 8.672 9.875 1 97.12 105 THR B CA 1
ATOM 2984 C C . THR B 1 105 ? -8.688 8.18 8.93 1 97.12 105 THR B C 1
ATOM 2986 O O . THR B 1 105 ? -8.93 7.961 7.742 1 97.12 105 THR B O 1
ATOM 2989 N N . LYS B 1 106 ? -7.523 8.078 9.422 1 95.69 106 LYS B N 1
ATOM 2990 C CA . LYS B 1 106 ? -6.328 7.816 8.625 1 95.69 106 LYS B CA 1
ATOM 2991 C C . LYS B 1 106 ? -6.543 6.633 7.688 1 95.69 106 LYS B C 1
ATOM 2993 O O . LYS B 1 106 ? -6.371 6.758 6.473 1 95.69 106 LYS B O 1
ATOM 2998 N N . ASP B 1 107 ? -6.969 5.543 8.227 1 92.5 107 ASP B N 1
ATOM 2999 C CA . ASP B 1 107 ? -7.043 4.312 7.445 1 92.5 107 ASP B CA 1
ATOM 3000 C C . ASP B 1 107 ? -8.008 4.457 6.273 1 92.5 107 ASP B C 1
ATOM 3002 O O . ASP B 1 107 ? -7.684 4.078 5.145 1 92.5 107 ASP B O 1
ATOM 3006 N N . VAL B 1 108 ? -9.109 5.016 6.559 1 94.5 108 VAL B N 1
ATOM 3007 C CA . VAL B 1 108 ? -10.125 5.18 5.523 1 94.5 108 VAL B CA 1
ATOM 3008 C C . VAL B 1 108 ? -9.641 6.184 4.477 1 94.5 108 VAL B C 1
ATOM 3010 O O . VAL B 1 108 ? -9.695 5.914 3.275 1 94.5 108 VAL B O 1
ATOM 3013 N N . ALA B 1 109 ? -9.148 7.305 4.926 1 96.31 109 ALA B N 1
ATOM 3014 C CA . ALA B 1 109 ? -8.695 8.359 4.023 1 96.31 109 ALA B CA 1
ATOM 3015 C C . ALA B 1 109 ? -7.559 7.875 3.137 1 96.31 109 ALA B C 1
ATOM 3017 O O . ALA B 1 109 ? -7.559 8.109 1.926 1 96.31 109 ALA B O 1
ATOM 3018 N N . LEU B 1 110 ? -6.633 7.195 3.705 1 95.44 110 LEU B N 1
ATOM 3019 C CA . LEU B 1 110 ? -5.5 6.707 2.926 1 95.44 110 LEU B CA 1
ATOM 3020 C C . LEU B 1 110 ? -5.949 5.652 1.917 1 95.44 110 LEU B C 1
ATOM 3022 O O . LEU B 1 110 ? -5.41 5.578 0.811 1 95.44 110 LEU B O 1
ATOM 3026 N N . THR B 1 111 ? -6.875 4.855 2.344 1 94.12 111 THR B N 1
ATOM 3027 C CA . THR B 1 111 ? -7.395 3.842 1.432 1 94.12 111 THR B CA 1
ATOM 3028 C C . THR B 1 111 ? -8.062 4.496 0.222 1 94.12 111 THR B C 1
ATOM 3030 O O . THR B 1 111 ? -7.77 4.137 -0.921 1 94.12 111 THR B O 1
ATOM 3033 N N . ILE B 1 112 ? -8.852 5.461 0.47 1 93.69 112 ILE B N 1
ATOM 3034 C CA . ILE B 1 112 ? -9.539 6.148 -0.612 1 93.69 112 ILE B CA 1
ATOM 3035 C C . ILE B 1 112 ? -8.523 6.82 -1.533 1 93.69 112 ILE B C 1
ATOM 3037 O O . ILE B 1 112 ? -8.609 6.699 -2.758 1 93.69 112 ILE B O 1
ATOM 3041 N N . SER B 1 113 ? -7.602 7.449 -0.952 1 93.12 113 SER B N 1
ATOM 3042 C CA . SER B 1 113 ? -6.551 8.117 -1.716 1 93.12 113 SER B CA 1
ATOM 3043 C C . SER B 1 113 ? -5.773 7.129 -2.572 1 93.12 113 SER B C 1
ATOM 3045 O O . SER B 1 113 ? -5.508 7.387 -3.748 1 93.12 113 SER B O 1
ATOM 3047 N N . SER B 1 114 ? -5.426 6.031 -2.012 1 91 114 SER B N 1
ATOM 3048 C CA . SER B 1 114 ? -4.625 5.035 -2.715 1 91 114 SER B CA 1
ATOM 3049 C C . SER B 1 114 ? -5.406 4.414 -3.869 1 91 114 SER B C 1
ATOM 3051 O O . SER B 1 114 ? -4.832 4.098 -4.914 1 91 114 SER B O 1
ATOM 3053 N N . LEU B 1 115 ? -6.66 4.285 -3.742 1 89.94 115 LEU B N 1
ATOM 3054 C CA . LEU B 1 115 ? -7.48 3.605 -4.738 1 89.94 115 LEU B CA 1
ATOM 3055 C C . LEU B 1 115 ? -7.887 4.562 -5.852 1 89.94 115 LEU B C 1
ATOM 3057 O O . LEU B 1 115 ? -8.398 4.137 -6.891 1 89.94 115 LEU B O 1
ATOM 3061 N N . SER B 1 116 ? -7.57 5.785 -5.691 1 86 116 SER B N 1
ATOM 3062 C CA . SER B 1 116 ? -8.031 6.789 -6.641 1 86 116 SER B CA 1
ATOM 3063 C C . SER B 1 116 ? -7.129 6.848 -7.867 1 86 116 SER B C 1
ATOM 3065 O O . SER B 1 116 ? -7.41 7.578 -8.82 1 86 116 SER B O 1
ATOM 3067 N N . HIS B 1 117 ? -6.105 6.172 -7.949 1 79.38 117 HIS B N 1
ATOM 3068 C CA . HIS B 1 117 ? -5.18 6.059 -9.07 1 79.38 117 HIS B CA 1
ATOM 3069 C C . HIS B 1 117 ? -4.672 7.426 -9.508 1 79.38 117 HIS B C 1
ATOM 3071 O O . HIS B 1 117 ? -4.695 7.75 -10.695 1 79.38 117 HIS B O 1
ATOM 3077 N N . GLY B 1 118 ? -4.406 8.25 -8.555 1 81.19 118 GLY B N 1
ATOM 3078 C CA . GLY B 1 118 ? -3.713 9.492 -8.852 1 81.19 118 GLY B CA 1
ATOM 3079 C C . GLY B 1 118 ? -4.641 10.688 -8.945 1 81.19 118 GLY B C 1
ATOM 3080 O O . GLY B 1 118 ? -4.203 11.797 -9.25 1 81.19 118 GLY B O 1
ATOM 3081 N N . SER B 1 119 ? -5.879 10.5 -8.656 1 87 119 SER B N 1
ATOM 3082 C CA . SER B 1 119 ? -6.793 11.633 -8.688 1 87 119 SER B CA 1
ATOM 3083 C C . SER B 1 119 ? -6.848 12.336 -7.34 1 87 119 SER B C 1
ATOM 3085 O O . SER B 1 119 ? -7.156 13.531 -7.266 1 87 119 SER B O 1
ATOM 3087 N N . ASN B 1 120 ? -6.613 11.586 -6.34 1 92 120 ASN B N 1
ATOM 3088 C CA . ASN B 1 120 ? -6.645 12.125 -4.984 1 92 120 ASN B CA 1
ATOM 3089 C C . ASN B 1 120 ? -5.41 11.719 -4.191 1 92 120 ASN B C 1
ATOM 3091 O O . ASN B 1 120 ? -4.934 10.586 -4.309 1 92 120 ASN B O 1
ATOM 3095 N N . PHE B 1 121 ? -5 12.664 -3.383 1 93.94 121 PHE B N 1
ATOM 3096 C CA . PHE B 1 121 ? -3.807 12.375 -2.596 1 93.94 121 PHE B CA 1
ATOM 3097 C C . PHE B 1 121 ? -3.996 12.805 -1.146 1 93.94 121 PHE B C 1
ATOM 3099 O O . PHE B 1 121 ? -4.398 13.945 -0.878 1 93.94 121 PHE B O 1
ATOM 3106 N N . SER B 1 122 ? -3.791 11.883 -0.274 1 96.62 122 SER B N 1
ATOM 3107 C CA . SER B 1 122 ? -3.396 12.258 1.079 1 96.62 122 SER B CA 1
ATOM 3108 C C . SER B 1 122 ? -1.889 12.477 1.175 1 96.62 122 SER B C 1
ATOM 3110 O O . SER B 1 122 ? -1.134 12 0.323 1 96.62 122 SER B O 1
ATOM 3112 N N . LEU B 1 123 ? -1.526 13.18 2.18 1 97.12 123 LEU B N 1
ATOM 3113 C CA . LEU B 1 123 ? -0.111 13.484 2.355 1 97.12 123 LEU B CA 1
ATOM 3114 C C . LEU B 1 123 ? 0.728 12.211 2.33 1 97.12 123 LEU B C 1
ATOM 3116 O O . LEU B 1 123 ? 1.742 12.141 1.632 1 97.12 123 LEU B O 1
ATOM 3120 N N . GLU B 1 124 ? 0.271 11.172 2.984 1 96.69 124 GLU B N 1
ATOM 3121 C CA . GLU B 1 124 ? 1.02 9.93 3.148 1 96.69 124 GLU B CA 1
ATOM 3122 C C . GLU B 1 124 ? 1.158 9.188 1.821 1 96.69 124 GLU B C 1
ATOM 3124 O O . GLU B 1 124 ? 2 8.297 1.687 1 96.69 124 GLU B O 1
ATOM 3129 N N . ASN B 1 125 ? 0.302 9.57 0.895 1 93.75 125 ASN B N 1
ATOM 3130 C CA . ASN B 1 125 ? 0.345 8.914 -0.404 1 93.75 125 ASN B CA 1
ATOM 3131 C C . ASN B 1 125 ? 1.09 9.75 -1.438 1 93.75 125 ASN B C 1
ATOM 3133 O O . ASN B 1 125 ? 1.085 9.43 -2.627 1 93.75 125 ASN B O 1
ATOM 3137 N N . THR B 1 126 ? 1.685 10.836 -1.07 1 94.44 126 THR B N 1
ATOM 3138 C CA . THR B 1 126 ? 2.646 11.57 -1.883 1 94.44 126 THR B CA 1
ATOM 3139 C C . THR B 1 126 ? 4.059 11.031 -1.67 1 94.44 126 THR B C 1
ATOM 3141 O O . THR B 1 126 ? 4.293 10.234 -0.762 1 94.44 126 THR B O 1
ATOM 3144 N N . LEU B 1 127 ? 4.945 11.531 -2.525 1 95.12 127 LEU B N 1
ATOM 3145 C CA . LEU B 1 127 ? 6.34 11.125 -2.371 1 95.12 127 LEU B CA 1
ATOM 3146 C C . LEU B 1 127 ? 6.859 11.484 -0.982 1 95.12 127 LEU B C 1
ATOM 3148 O O . LEU B 1 127 ? 7.488 10.656 -0.319 1 95.12 127 LEU B O 1
ATOM 3152 N N . LEU B 1 128 ? 6.559 12.688 -0.489 1 96.06 128 LEU B N 1
ATOM 3153 C CA . LEU B 1 128 ? 7.012 13.188 0.803 1 96.06 128 LEU B CA 1
ATOM 3154 C C . LEU B 1 128 ? 6.516 12.297 1.937 1 96.06 128 LEU B C 1
ATOM 3156 O O . LEU B 1 128 ? 7.312 11.805 2.738 1 96.06 128 LEU B O 1
ATOM 3160 N N . GLY B 1 129 ? 5.258 12.094 1.955 1 96.44 129 GLY B N 1
ATOM 3161 C CA . GLY B 1 129 ? 4.668 11.328 3.039 1 96.44 129 GLY B CA 1
ATOM 3162 C C . GLY B 1 129 ? 4.973 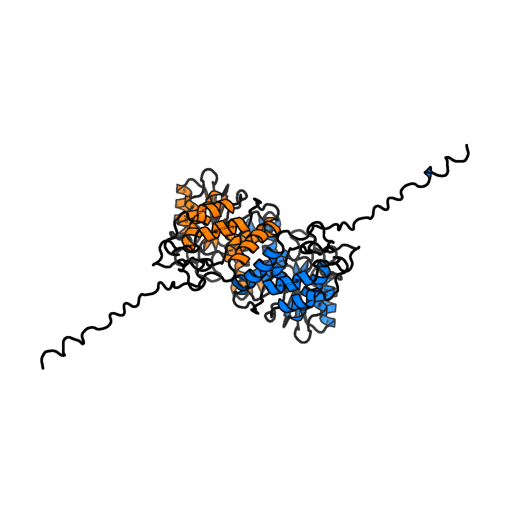9.844 2.955 1 96.44 129 GLY B C 1
ATOM 3163 O O . GLY B 1 129 ? 5.281 9.211 3.965 1 96.44 129 GLY B O 1
ATOM 3164 N N . TYR B 1 130 ? 4.91 9.273 1.771 1 95.31 130 TYR B N 1
ATOM 3165 C CA . TYR B 1 130 ? 5.109 7.848 1.552 1 95.31 130 TYR B CA 1
ATOM 3166 C C . TYR B 1 130 ? 6.484 7.406 2.047 1 95.31 130 TYR B C 1
ATOM 3168 O O . TYR B 1 130 ? 6.625 6.324 2.623 1 95.31 130 TYR B O 1
ATOM 3176 N N . THR B 1 131 ? 7.426 8.195 1.857 1 97.25 131 THR B N 1
ATOM 3177 C CA . THR B 1 131 ? 8.82 7.871 2.125 1 97.25 131 THR B CA 1
ATOM 3178 C C . THR B 1 131 ? 9.047 7.637 3.615 1 97.25 131 THR B C 1
ATOM 3180 O O . THR B 1 131 ? 9.883 6.816 4 1 97.25 131 THR B O 1
ATOM 3183 N N . VAL B 1 132 ? 8.148 8.242 4.492 1 98.06 132 VAL B N 1
ATOM 3184 C CA . VAL B 1 132 ? 8.508 8.18 5.902 1 98.06 132 VAL B CA 1
ATOM 3185 C C . VAL B 1 132 ? 7.312 7.707 6.723 1 98.06 132 VAL B C 1
ATOM 3187 O O . VAL B 1 132 ? 7.41 7.539 7.941 1 98.06 132 VAL B O 1
ATOM 3190 N N . ASN B 1 133 ? 6.207 7.48 6.051 1 96.69 133 ASN B N 1
ATOM 3191 C CA . ASN B 1 133 ? 4.98 7.121 6.754 1 96.69 133 ASN B CA 1
ATOM 3192 C C . ASN B 1 133 ? 5.18 5.883 7.629 1 96.69 133 ASN B C 1
ATOM 3194 O O . ASN B 1 133 ? 5.703 4.871 7.168 1 96.69 133 ASN B O 1
ATOM 3198 N N . GLY B 1 134 ? 4.77 6.043 8.883 1 94.75 134 GLY B N 1
ATOM 3199 C CA . GLY B 1 134 ? 4.809 4.906 9.789 1 94.75 134 GLY B CA 1
ATOM 3200 C C . GLY B 1 134 ? 6.168 4.695 10.43 1 94.75 134 GLY B C 1
ATOM 3201 O O . GLY B 1 134 ? 6.34 3.789 11.242 1 94.75 134 GLY B O 1
ATOM 3202 N N . LEU B 1 135 ? 7.082 5.52 10.133 1 96.94 135 LEU B N 1
ATOM 3203 C CA . LEU B 1 135 ? 8.422 5.383 10.688 1 96.94 135 LEU B CA 1
ATOM 3204 C C . LEU B 1 135 ? 8.602 6.273 11.914 1 96.94 135 LEU B C 1
ATOM 3206 O O . LEU B 1 135 ? 7.926 7.293 12.047 1 96.94 135 LEU B O 1
ATOM 3210 N N . THR B 1 136 ? 9.445 5.828 12.773 1 96.06 136 THR B N 1
ATOM 3211 C CA . THR B 1 136 ? 9.922 6.629 13.891 1 96.06 136 THR B CA 1
ATOM 3212 C C . THR B 1 136 ? 11.406 6.953 13.734 1 96.06 136 THR B C 1
ATOM 3214 O O . THR B 1 136 ? 12.195 6.094 13.336 1 96.06 136 THR B O 1
ATOM 3217 N N . TRP B 1 137 ? 11.727 8.172 14.094 1 97.12 137 TRP B N 1
ATOM 3218 C CA . TRP B 1 137 ? 13.133 8.539 14.031 1 97.12 137 TRP B CA 1
ATOM 3219 C C . TRP B 1 137 ? 13.445 9.68 15 1 97.12 137 TRP B C 1
ATOM 3221 O O . TRP B 1 137 ? 12.57 10.5 15.297 1 97.12 137 TRP B O 1
ATOM 3231 N N . CYS B 1 138 ? 14.617 9.664 15.516 1 96.56 138 CYS B N 1
ATOM 3232 C CA . CYS B 1 138 ? 15.164 10.789 16.266 1 96.56 138 CYS B CA 1
ATOM 3233 C C . CYS B 1 138 ? 16.672 10.672 16.406 1 96.56 138 CYS B C 1
ATOM 3235 O O . CYS B 1 138 ? 17.25 9.648 16.031 1 96.56 138 CYS B O 1
ATOM 3237 N N . GLY B 1 139 ? 17.297 11.836 16.766 1 95.5 139 GLY B N 1
ATOM 3238 C CA . GLY B 1 139 ? 18.734 11.867 16.938 1 95.5 139 GLY B CA 1
ATOM 3239 C C . GLY B 1 139 ? 19.188 11.633 18.359 1 95.5 139 GLY B C 1
ATOM 3240 O O . GLY B 1 139 ? 18.359 11.578 19.281 1 95.5 139 GLY B O 1
ATOM 3241 N N . LYS B 1 140 ? 20.359 11.359 18.5 1 91.12 140 LYS B N 1
ATOM 3242 C CA . LYS B 1 140 ? 21.062 11.367 19.781 1 91.12 140 LYS B CA 1
ATOM 3243 C C . LYS B 1 140 ? 22.391 12.109 19.688 1 91.12 140 LYS B C 1
ATOM 3245 O O . LYS B 1 140 ? 23.094 12.016 18.672 1 91.12 140 LYS B O 1
ATOM 3250 N N . GLU B 1 141 ? 22.531 12.781 20.844 1 85.62 141 GLU B N 1
ATOM 3251 C CA . GLU B 1 141 ? 23.734 13.594 20.875 1 85.62 141 GLU B CA 1
ATOM 3252 C C . GLU B 1 141 ? 24.984 12.719 21.062 1 85.62 141 GLU B C 1
ATOM 3254 O O . GLU B 1 141 ? 25.406 12.469 22.188 1 85.62 141 GLU B O 1
ATOM 3259 N N . THR B 1 142 ? 25.438 12.078 20.109 1 80.94 142 THR B N 1
ATOM 3260 C CA . THR B 1 142 ? 26.672 11.312 20.141 1 80.94 142 THR B CA 1
ATOM 3261 C C . THR B 1 142 ? 27.531 11.633 18.922 1 80.94 142 THR B C 1
ATOM 3263 O O . THR B 1 142 ? 27.016 11.961 17.859 1 80.94 142 THR B O 1
ATOM 3266 N N . VAL B 1 143 ? 28.781 11.648 19.219 1 73.25 143 VAL B N 1
ATOM 3267 C CA . VAL B 1 143 ? 29.719 11.93 18.141 1 73.25 143 VAL B CA 1
ATOM 3268 C C . VAL B 1 143 ? 30 10.656 17.344 1 73.25 143 VAL B C 1
ATOM 3270 O O . VAL B 1 143 ? 30.344 10.711 16.172 1 73.25 143 VAL B O 1
ATOM 3273 N N . ASN B 1 144 ? 29.672 9.578 18 1 80.69 144 ASN B N 1
ATOM 3274 C CA . ASN B 1 144 ? 29.969 8.312 17.344 1 80.69 144 ASN B CA 1
ATOM 3275 C C . ASN B 1 144 ? 28.719 7.719 16.672 1 80.69 144 ASN B C 1
ATOM 3277 O O . ASN B 1 144 ? 27.594 7.965 17.109 1 80.69 144 ASN B O 1
ATOM 3281 N N . GLY B 1 145 ? 28.984 7.09 15.453 1 87.38 145 GLY B N 1
ATOM 3282 C CA . GLY B 1 145 ? 27.891 6.41 14.773 1 87.38 145 GLY B CA 1
ATOM 3283 C C . GLY B 1 145 ? 27.156 7.301 13.789 1 87.38 145 GLY B C 1
ATOM 3284 O O . GLY B 1 145 ? 27.688 8.312 13.336 1 87.38 145 GLY B O 1
ATOM 3285 N N . ASP B 1 146 ? 25.906 6.934 13.461 1 93.06 146 ASP B N 1
ATOM 3286 C CA . ASP B 1 146 ? 25.172 7.668 12.438 1 93.06 146 ASP B CA 1
ATOM 3287 C C . ASP B 1 146 ? 24.312 8.766 13.062 1 93.06 146 ASP B C 1
ATOM 3289 O O . ASP B 1 146 ? 23.641 9.516 12.352 1 93.06 146 ASP B O 1
ATOM 3293 N N . GLY B 1 147 ? 24.406 8.836 14.477 1 96.31 147 GLY B N 1
ATOM 3294 C CA . GLY B 1 147 ? 23.703 9.906 15.18 1 96.31 147 GLY B CA 1
ATOM 3295 C C . GLY B 1 147 ? 22.219 9.656 15.328 1 96.31 147 GLY B C 1
ATOM 3296 O O . GLY B 1 147 ? 21.469 10.539 15.758 1 96.31 147 GLY B O 1
ATOM 3297 N N . ILE B 1 148 ? 21.719 8.5 14.945 1 97.12 148 ILE B N 1
ATOM 3298 C CA . ILE B 1 148 ? 20.312 8.125 15.047 1 97.12 148 ILE B CA 1
ATOM 3299 C C . ILE B 1 148 ? 20.094 7.34 16.344 1 97.12 148 ILE B C 1
ATOM 3301 O O . ILE B 1 148 ? 20.875 6.465 16.688 1 97.12 148 ILE B O 1
ATOM 3305 N N . ASN B 1 149 ? 19.109 7.672 17.094 1 95.62 149 ASN B N 1
ATOM 3306 C CA . ASN B 1 149 ? 18.797 7.004 18.359 1 95.62 149 ASN B CA 1
ATOM 3307 C C . ASN B 1 149 ? 17.859 5.816 18.156 1 95.62 149 ASN B C 1
ATOM 3309 O O . ASN B 1 149 ? 16.656 5.996 18 1 95.62 149 ASN B O 1
ATOM 3313 N N . TYR B 1 150 ? 18.375 4.66 18.188 1 94.69 150 TYR B N 1
ATOM 3314 C CA . TYR B 1 150 ? 17.578 3.465 17.969 1 94.69 150 TYR B CA 1
ATOM 3315 C C . TYR B 1 150 ? 17.047 2.914 19.281 1 94.69 150 TYR B C 1
ATOM 3317 O O . TYR B 1 150 ? 16.266 1.95 19.281 1 94.69 150 TYR B O 1
ATOM 3325 N N . ASP B 1 151 ? 17.328 3.568 20.359 1 92.88 151 ASP B N 1
ATOM 3326 C CA . ASP B 1 151 ? 16.922 3.07 21.672 1 92.88 151 ASP B CA 1
ATOM 3327 C C . ASP B 1 151 ? 15.594 3.703 22.109 1 92.88 151 ASP B C 1
ATOM 3329 O O . ASP B 1 151 ? 14.688 3.006 22.562 1 92.88 151 ASP B O 1
ATOM 3333 N N . ASN B 1 152 ? 15.539 5.039 22.031 1 92.06 152 ASN B N 1
ATOM 3334 C CA . ASN B 1 152 ? 14.336 5.73 22.469 1 92.06 152 ASN B CA 1
ATOM 3335 C C . ASN B 1 152 ? 14.18 7.082 21.781 1 92.06 152 ASN B C 1
ATOM 3337 O O . ASN B 1 152 ? 15.156 7.793 21.562 1 92.06 152 ASN B O 1
ATOM 3341 N N . CYS B 1 153 ? 12.977 7.371 21.453 1 93.88 153 CYS B N 1
ATOM 3342 C CA . CYS B 1 153 ? 12.586 8.664 20.906 1 93.88 153 CYS B CA 1
ATOM 3343 C C . CYS B 1 153 ? 11.438 9.266 21.719 1 93.88 153 CYS B C 1
ATOM 3345 O O . CYS B 1 153 ? 10.656 8.539 22.328 1 93.88 153 CYS B O 1
ATOM 3347 N N . PRO B 1 154 ? 11.445 10.625 21.75 1 90.81 154 PRO B N 1
ATOM 3348 C CA . PRO B 1 154 ? 10.242 11.211 22.344 1 90.81 154 PRO B CA 1
ATOM 3349 C C . PRO B 1 154 ? 8.969 10.844 21.562 1 90.81 154 PRO B C 1
ATOM 3351 O O . PRO B 1 154 ? 8.992 10.75 20.344 1 90.81 154 PRO B O 1
ATOM 3354 N N . SER B 1 155 ? 7.957 10.609 22.328 1 84.38 155 SER B N 1
ATOM 3355 C CA . SER B 1 155 ? 6.676 10.375 21.672 1 84.38 155 SER B CA 1
ATOM 3356 C C . SER B 1 155 ? 6.125 11.664 21.062 1 84.38 155 SER B C 1
ATOM 3358 O O . SER B 1 155 ? 6.539 12.758 21.438 1 84.38 155 SER B O 1
ATOM 3360 N N . PHE B 1 156 ? 5.238 11.461 20.203 1 78.12 156 PHE B N 1
ATOM 3361 C CA . PHE B 1 156 ? 4.621 12.578 19.5 1 78.12 156 PHE B CA 1
ATOM 3362 C C . PHE B 1 156 ? 3.959 13.531 20.484 1 78.12 156 PHE B C 1
ATOM 3364 O O . PHE B 1 156 ? 4.035 14.75 20.312 1 78.12 156 PHE B O 1
ATOM 3371 N N . ASP B 1 157 ? 3.422 12.992 21.531 1 74.5 157 ASP B N 1
ATOM 3372 C CA . ASP B 1 157 ? 2.656 13.781 22.484 1 74.5 157 ASP B CA 1
ATOM 3373 C C . ASP B 1 157 ? 3.41 13.922 23.812 1 74.5 157 ASP B C 1
ATOM 3375 O O . ASP B 1 157 ? 2.801 14.133 24.859 1 74.5 157 ASP B O 1
ATOM 3379 N N . ASP B 1 158 ? 4.664 13.836 23.656 1 80.44 158 ASP B N 1
ATOM 3380 C CA . ASP B 1 158 ? 5.445 13.977 24.891 1 80.44 158 ASP B CA 1
ATOM 3381 C C . ASP B 1 158 ? 5.352 15.398 25.438 1 80.44 158 ASP B C 1
ATOM 3383 O O . ASP B 1 158 ? 5.824 16.344 24.797 1 80.44 158 ASP B O 1
ATOM 3387 N N . PRO B 1 159 ? 4.742 15.562 26.516 1 79.25 159 PRO B N 1
ATOM 3388 C CA . PRO B 1 159 ? 4.555 16.906 27.062 1 79.25 159 PRO B CA 1
ATOM 3389 C C . PRO B 1 159 ? 5.875 17.578 27.469 1 79.25 159 PRO B C 1
ATOM 3391 O O . PRO B 1 159 ? 5.938 18.797 27.594 1 79.25 159 PRO B O 1
ATOM 3394 N N . ASN B 1 160 ? 6.871 16.75 27.656 1 82.44 160 ASN B N 1
ATOM 3395 C CA . ASN B 1 160 ? 8.156 17.281 28.078 1 82.44 160 ASN B CA 1
ATOM 3396 C C . ASN B 1 160 ? 9.047 17.625 26.891 1 82.44 160 ASN B C 1
ATOM 3398 O O . ASN B 1 160 ? 10.18 18.094 27.062 1 82.44 160 ASN B O 1
ATOM 3402 N N . CYS B 1 161 ? 8.531 17.438 25.766 1 87.75 161 CYS B N 1
ATOM 3403 C CA . CYS B 1 161 ? 9.266 17.703 24.531 1 87.75 161 CYS B CA 1
ATOM 3404 C C . CYS B 1 161 ? 8.453 18.578 23.578 1 87.75 161 CYS B C 1
ATOM 3406 O O . CYS B 1 161 ? 7.664 18.078 22.781 1 87.75 161 CYS B O 1
ATOM 3408 N N . ARG B 1 162 ? 8.641 19.781 23.641 1 76.31 162 ARG B N 1
ATOM 3409 C CA . ARG B 1 162 ? 7.789 20.734 22.938 1 76.31 162 ARG B CA 1
ATOM 3410 C C . ARG B 1 162 ? 8.078 20.734 21.438 1 76.31 162 ARG B C 1
ATOM 3412 O O . ARG B 1 162 ? 7.211 21.078 20.641 1 76.31 162 ARG B O 1
ATOM 3419 N N . SER B 1 163 ? 9.281 20.406 21.062 1 86.69 163 SER B N 1
ATOM 3420 C CA . SER B 1 163 ? 9.664 20.422 19.656 1 86.69 163 SER B CA 1
ATOM 3421 C C . SER B 1 163 ? 10.273 19.094 19.234 1 86.69 163 SER B C 1
ATOM 3423 O O . SER B 1 163 ? 11.445 19.047 18.859 1 86.69 163 SER B O 1
ATOM 3425 N N . SER B 1 164 ? 9.398 18.141 19.359 1 91.25 164 SER B N 1
ATOM 3426 C CA . SER B 1 164 ? 9.891 16.812 19 1 91.25 164 SER B CA 1
ATOM 3427 C C . SER B 1 164 ? 10.125 16.703 17.5 1 91.25 164 SER B C 1
ATOM 3429 O O . SER B 1 164 ? 9.477 17.391 16.703 1 91.25 164 SER B O 1
ATOM 3431 N N . VAL B 1 165 ? 11.008 15.891 17.125 1 94.38 165 VAL B N 1
ATOM 3432 C CA . VAL B 1 165 ? 11.414 15.688 15.742 1 94.38 165 VAL B CA 1
ATOM 3433 C C . VAL B 1 165 ? 10.203 15.305 14.898 1 94.38 165 VAL B C 1
ATOM 3435 O O . VAL B 1 165 ? 9.984 15.852 13.82 1 94.38 165 VAL B O 1
ATOM 3438 N N . SER B 1 166 ? 9.398 14.438 15.383 1 93.06 166 SER B N 1
ATOM 3439 C CA . SER B 1 166 ? 8.227 13.977 14.648 1 93.06 166 SER B CA 1
ATOM 3440 C C . SER B 1 166 ? 7.211 15.102 14.461 1 93.06 166 SER B C 1
ATOM 3442 O O . SER B 1 166 ? 6.652 15.273 13.375 1 93.06 166 SER B O 1
ATOM 3444 N N . SER B 1 167 ? 6.977 15.867 15.516 1 93.19 167 SER B N 1
ATOM 3445 C CA . SER B 1 167 ? 6.031 16.969 15.438 1 93.19 167 SER B CA 1
ATOM 3446 C C . SER B 1 167 ? 6.492 18.031 14.43 1 93.19 167 SER B C 1
ATOM 3448 O O . SER B 1 167 ? 5.691 18.531 13.641 1 93.19 167 SER B O 1
ATOM 3450 N N . VAL B 1 168 ? 7.742 18.328 14.469 1 95.44 168 VAL B N 1
ATOM 3451 C CA . VAL B 1 168 ? 8.289 19.328 13.57 1 95.44 168 VAL B CA 1
ATOM 3452 C C . VAL B 1 168 ? 8.18 18.844 12.125 1 95.44 168 VAL B C 1
ATOM 3454 O O . VAL B 1 168 ? 7.785 19.594 11.234 1 95.44 168 VAL B O 1
ATOM 3457 N N . PHE B 1 169 ? 8.5 17.641 11.891 1 97.25 169 PHE B N 1
ATOM 3458 C CA . PHE B 1 169 ? 8.43 17.094 10.539 1 97.25 169 PHE B CA 1
ATOM 3459 C C . PHE B 1 169 ? 7 17.172 10 1 97.25 169 PHE B C 1
ATOM 3461 O O . PHE B 1 169 ? 6.766 17.703 8.914 1 97.25 169 PHE B O 1
ATOM 3468 N N . TRP B 1 170 ? 6.09 16.656 10.742 1 96.62 170 TRP B N 1
ATOM 3469 C CA . TRP B 1 170 ? 4.723 16.531 10.242 1 96.62 170 TRP B CA 1
ATOM 3470 C C . TRP B 1 170 ? 4.055 17.891 10.141 1 96.62 170 TRP B C 1
ATOM 3472 O O . TRP B 1 170 ? 3.174 18.109 9.305 1 96.62 170 TRP B O 1
ATOM 3482 N N . THR B 1 171 ? 4.477 18.781 10.953 1 96.31 171 THR B N 1
ATOM 3483 C CA . THR B 1 171 ? 4.008 20.156 10.781 1 96.31 171 THR B CA 1
ATOM 3484 C C . THR B 1 171 ? 4.453 20.703 9.43 1 96.31 171 THR B C 1
ATOM 3486 O O . THR B 1 171 ? 3.633 21.219 8.664 1 96.31 171 THR B O 1
ATOM 3489 N N . GLU B 1 172 ? 5.742 20.547 9.156 1 97.75 172 GLU B N 1
ATOM 3490 C CA . GLU B 1 172 ? 6.285 21.031 7.891 1 97.75 172 GLU B CA 1
ATOM 3491 C C . GLU B 1 172 ? 5.664 20.297 6.703 1 97.75 172 GLU B C 1
ATOM 3493 O O . GLU B 1 172 ? 5.32 20.922 5.695 1 97.75 172 GLU B O 1
ATOM 3498 N N . ALA B 1 173 ? 5.559 19.016 6.816 1 98.06 173 ALA B N 1
ATOM 3499 C CA . ALA B 1 173 ? 4.977 18.203 5.746 1 98.06 173 ALA B CA 1
ATOM 3500 C C . ALA B 1 173 ? 3.525 18.609 5.484 1 98.06 173 ALA B C 1
ATOM 3502 O O . ALA B 1 173 ? 3.117 18.766 4.332 1 98.06 173 ALA B O 1
ATOM 3503 N N . SER B 1 174 ? 2.764 18.781 6.555 1 97.81 174 SER B N 1
ATOM 3504 C CA . SER B 1 174 ? 1.357 19.156 6.438 1 97.81 174 SER B CA 1
ATOM 3505 C C . SER B 1 174 ? 1.205 20.531 5.812 1 97.81 174 SER B C 1
ATOM 3507 O O . SER B 1 174 ? 0.326 20.75 4.977 1 97.81 174 SER B O 1
ATOM 3509 N N . LYS B 1 175 ? 2.02 21.422 6.27 1 98.06 175 LYS B N 1
ATOM 3510 C CA . LYS B 1 175 ? 2.008 22.766 5.719 1 98.06 175 LYS B CA 1
ATOM 3511 C C . LYS B 1 175 ? 2.295 22.75 4.219 1 98.06 175 LYS B C 1
ATOM 3513 O O . LYS B 1 175 ? 1.542 23.328 3.43 1 98.06 175 LYS B O 1
ATOM 3518 N N . THR B 1 176 ? 3.371 22.109 3.861 1 97.06 176 THR B N 1
ATOM 3519 C CA . THR B 1 176 ? 3.795 22.031 2.469 1 97.06 176 THR B CA 1
ATOM 3520 C C . THR B 1 176 ? 2.715 21.375 1.613 1 97.06 176 THR B C 1
ATOM 3522 O O . THR B 1 176 ? 2.443 21.828 0.497 1 97.06 176 THR B O 1
ATOM 3525 N N . PHE B 1 177 ? 2.127 20.406 2.117 1 97.31 177 PHE B N 1
ATOM 3526 C CA . PHE B 1 177 ? 1.06 19.672 1.435 1 97.31 177 PHE B CA 1
ATOM 3527 C C . PHE B 1 177 ? -0.144 20.578 1.199 1 97.31 177 PHE B C 1
ATOM 3529 O O . PHE B 1 177 ? -0.673 20.641 0.088 1 97.31 177 PHE B O 1
ATOM 3536 N N . ALA B 1 178 ? -0.542 21.266 2.207 1 98.38 178 ALA B N 1
ATOM 3537 C CA . ALA B 1 178 ? -1.69 22.156 2.117 1 98.38 178 ALA B CA 1
ATOM 3538 C C . ALA B 1 178 ? -1.449 23.266 1.084 1 98.38 178 ALA B C 1
ATOM 3540 O O . ALA B 1 178 ? -2.355 23.625 0.328 1 98.38 178 ALA B O 1
ATOM 3541 N N . MET B 1 179 ? -0.272 23.672 1.025 1 97.44 179 MET B N 1
ATOM 3542 C CA . MET B 1 179 ? 0.074 24.781 0.143 1 97.44 179 MET B CA 1
ATOM 3543 C C . MET B 1 179 ? 0.008 24.359 -1.319 1 97.44 179 MET B C 1
ATOM 3545 O O . MET B 1 179 ? -0.032 25.203 -2.215 1 97.44 179 MET B O 1
ATOM 3549 N N . GLN B 1 180 ? -0.012 23.078 -1.578 1 95.75 180 GLN B N 1
ATOM 3550 C CA . GLN B 1 180 ? -0.047 22.578 -2.951 1 95.75 180 GLN B CA 1
ATOM 3551 C C . GLN B 1 180 ? -1.483 22.422 -3.443 1 95.75 180 GLN B C 1
ATOM 3553 O O . GLN B 1 180 ? -1.717 22.234 -4.637 1 95.75 180 GLN B O 1
ATOM 3558 N N . ALA B 1 181 ? -2.41 22.562 -2.594 1 97.81 181 ALA B N 1
ATOM 3559 C CA . ALA B 1 181 ? -3.807 22.297 -2.932 1 97.81 181 ALA B CA 1
ATOM 3560 C C . ALA B 1 181 ? -4.348 23.344 -3.898 1 97.81 181 ALA B C 1
ATOM 3562 O O . ALA B 1 181 ? -4.023 24.531 -3.783 1 97.81 181 ALA B O 1
ATOM 3563 N N . THR B 1 182 ? -5.109 22.891 -4.871 1 98 182 THR B N 1
ATOM 3564 C CA . THR B 1 182 ? -5.844 23.766 -5.781 1 98 182 THR B CA 1
ATOM 3565 C C . THR B 1 182 ? -7.262 23.25 -6.004 1 98 182 THR B C 1
ATOM 3567 O O . THR B 1 182 ? -7.52 22.047 -5.879 1 98 182 THR B O 1
ATOM 3570 N N . GLY B 1 183 ? -8.195 24.188 -6.25 1 98.38 183 GLY B N 1
A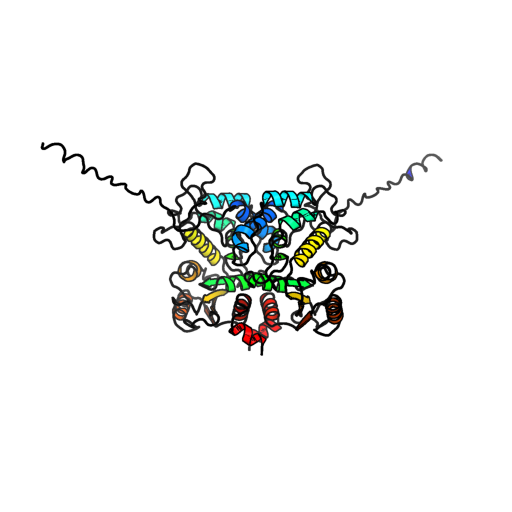TOM 3571 C CA . GLY B 1 183 ? -9.578 23.797 -6.449 1 98.38 183 GLY B CA 1
ATOM 3572 C C . GLY B 1 183 ? -10.297 23.453 -5.156 1 98.38 183 GLY B C 1
ATOM 3573 O O . GLY B 1 183 ? -10.266 24.234 -4.199 1 98.38 183 GLY B O 1
ATOM 3574 N N . SER B 1 184 ? -10.922 22.359 -5.168 1 98.5 184 SER B N 1
ATOM 3575 C CA . SER B 1 184 ? -11.594 21.891 -3.959 1 98.5 184 SER B CA 1
ATOM 3576 C C . SER B 1 184 ? -10.727 20.891 -3.203 1 98.5 184 SER B C 1
ATOM 3578 O O . SER B 1 184 ? -9.945 20.156 -3.811 1 98.5 184 SER B O 1
ATOM 3580 N N . VAL B 1 185 ? -10.898 20.906 -1.951 1 98.69 185 VAL B N 1
ATOM 3581 C CA . VAL B 1 185 ? -10.195 19.922 -1.135 1 98.69 185 VAL B CA 1
ATOM 3582 C C . VAL B 1 185 ? -11.195 19.125 -0.304 1 98.69 185 VAL B C 1
ATOM 3584 O O . VAL B 1 185 ? -12.312 19.578 -0.052 1 98.69 185 VAL B O 1
ATOM 3587 N N . ASP B 1 186 ? -10.789 17.922 0.031 1 98.5 186 ASP B N 1
ATOM 3588 C CA . ASP B 1 186 ? -11.594 17.094 0.915 1 98.5 186 ASP B CA 1
ATOM 3589 C C . ASP B 1 186 ? -10.969 16.984 2.301 1 98.5 186 ASP B C 1
ATOM 3591 O O . ASP B 1 186 ? -9.742 16.953 2.432 1 98.5 186 ASP B O 1
ATOM 3595 N N . VAL B 1 187 ? -11.805 16.922 3.299 1 98.88 187 VAL B N 1
ATOM 3596 C CA . VAL B 1 187 ? -11.336 16.609 4.645 1 98.88 187 VAL B CA 1
ATOM 3597 C C . VAL B 1 187 ? -12.227 15.539 5.266 1 98.88 187 VAL B C 1
ATOM 3599 O O . VAL B 1 187 ? -13.445 15.695 5.324 1 98.88 187 VAL B O 1
ATOM 3602 N N . PHE B 1 188 ? -11.57 14.445 5.684 1 98.69 188 PHE B N 1
ATOM 3603 C CA . PHE B 1 188 ? -12.234 13.312 6.312 1 98.69 188 PHE B CA 1
ATOM 3604 C C . PHE B 1 188 ? -12.102 13.383 7.828 1 98.69 188 PHE B C 1
ATOM 3606 O O . PHE B 1 188 ? -11 13.281 8.367 1 98.69 188 PHE B O 1
ATOM 3613 N N . LEU B 1 189 ? -13.242 13.492 8.477 1 98.81 189 LEU B N 1
ATOM 3614 C CA . LEU B 1 189 ? -13.242 13.695 9.922 1 98.81 189 LEU B CA 1
ATOM 3615 C C . LEU B 1 189 ? -13.961 12.562 10.633 1 98.81 189 LEU B C 1
ATOM 3617 O O . LEU B 1 189 ? -14.922 12 10.102 1 98.81 189 LEU B O 1
ATOM 3621 N N . ASN B 1 190 ? -13.523 12.273 11.844 1 98.5 190 ASN B N 1
ATOM 3622 C CA . ASN B 1 190 ? -14.133 11.203 12.625 1 98.5 190 ASN B CA 1
ATOM 3623 C C . ASN B 1 190 ? -15.281 11.727 13.492 1 98.5 190 ASN B C 1
ATOM 3625 O O . ASN B 1 190 ? -15.039 12.305 14.547 1 98.5 190 ASN B O 1
ATOM 3629 N N . GLY B 1 191 ? -16.406 11.43 13.133 1 98.5 191 GLY B N 1
ATOM 3630 C CA . GLY B 1 191 ? -17.578 11.906 13.844 1 98.5 191 GLY B CA 1
ATOM 3631 C C . GLY B 1 191 ? -17.844 11.148 15.133 1 98.5 191 GLY B C 1
ATOM 3632 O O . GLY B 1 191 ? -18.719 11.523 15.914 1 98.5 191 GLY B O 1
ATOM 3633 N N . SER B 1 192 ? -17.078 10.094 15.359 1 97.69 192 SER B N 1
ATOM 3634 C CA . SER B 1 192 ? -17.234 9.305 16.578 1 97.69 192 SER B CA 1
ATOM 3635 C C . SER B 1 192 ? -16.188 9.672 17.625 1 97.69 192 SER B C 1
ATOM 3637 O O . SER B 1 192 ? -16.203 9.125 18.734 1 97.69 192 SER B O 1
ATOM 3639 N N . ASP B 1 193 ? -15.297 10.578 17.281 1 97.25 193 ASP B N 1
ATOM 3640 C CA . ASP B 1 193 ? -14.273 11.008 18.234 1 97.25 193 ASP B CA 1
ATOM 3641 C C . ASP B 1 193 ? -14.898 11.781 19.406 1 97.25 193 ASP B C 1
ATOM 3643 O O . ASP B 1 193 ? -15.539 12.812 19.188 1 97.25 193 ASP B O 1
ATOM 3647 N N . PRO B 1 194 ? -14.641 11.281 20.656 1 95.69 194 PRO B N 1
ATOM 3648 C CA . PRO B 1 194 ? -15.258 11.961 21.797 1 95.69 194 PRO B CA 1
ATOM 3649 C C . PRO B 1 194 ? -14.766 13.391 21.969 1 95.69 194 PRO B C 1
ATOM 3651 O O . PRO B 1 194 ? -15.43 14.203 22.625 1 95.69 194 PRO B O 1
ATOM 3654 N N . ARG B 1 195 ? -13.742 13.805 21.438 1 95.81 195 ARG B N 1
ATOM 3655 C CA . ARG B 1 195 ? -13.195 15.156 21.547 1 95.81 195 ARG B CA 1
ATOM 3656 C C . ARG B 1 195 ? -13.781 16.078 20.484 1 95.81 195 ARG B C 1
ATOM 3658 O O . ARG B 1 195 ? -13.531 17.281 20.484 1 95.81 195 ARG B O 1
ATOM 3665 N N . GLY B 1 196 ? -14.578 15.367 19.531 1 97.69 196 GLY B N 1
ATOM 3666 C CA . GLY B 1 196 ? -15.125 16.078 18.375 1 97.69 196 GLY B CA 1
ATOM 3667 C C . GLY B 1 196 ? -14.438 15.719 17.078 1 97.69 196 GLY B C 1
ATOM 3668 O O . GLY B 1 196 ? -13.242 15.398 17.062 1 97.69 196 GLY B O 1
ATOM 3669 N N . ALA B 1 197 ? -15.234 15.875 16 1 98.31 197 ALA B N 1
ATOM 3670 C CA . ALA B 1 197 ? -14.703 15.539 14.68 1 98.31 197 ALA B CA 1
ATOM 3671 C C . ALA B 1 197 ? -13.633 16.531 14.25 1 98.31 197 ALA B C 1
ATOM 3673 O O . ALA B 1 197 ? -12.594 16.156 13.703 1 98.31 197 ALA B O 1
ATOM 3674 N N . PHE B 1 198 ? -13.961 17.797 14.477 1 98.56 198 PHE B N 1
ATOM 3675 C CA . PHE B 1 198 ? -12.992 18.859 14.227 1 98.56 198 PHE B CA 1
ATOM 3676 C C . PHE B 1 198 ? -12.281 19.25 15.508 1 98.56 198 PHE B C 1
ATOM 3678 O O . PHE B 1 198 ? -12.766 20.109 16.25 1 98.56 198 PHE B O 1
ATOM 3685 N N . ARG B 1 199 ? -11.133 18.672 15.625 1 96.56 199 ARG B N 1
ATOM 3686 C CA . ARG B 1 199 ? -10.344 18.969 16.812 1 96.56 199 ARG B CA 1
ATOM 3687 C C . ARG B 1 199 ? -9.492 20.219 16.609 1 96.56 199 ARG B C 1
ATOM 3689 O O . ARG B 1 199 ? -8.727 20.297 15.648 1 96.56 199 ARG B O 1
ATOM 3696 N N . GLU B 1 200 ? -9.547 21.047 17.547 1 93.44 200 GLU B N 1
ATOM 3697 C CA . GLU B 1 200 ? -8.914 22.359 17.406 1 93.44 200 GLU B CA 1
ATOM 3698 C C . GLU B 1 200 ? -7.391 22.25 17.453 1 93.44 200 GLU B C 1
ATOM 3700 O O . GLU B 1 200 ? -6.684 23.125 16.953 1 93.44 200 GLU B O 1
ATOM 3705 N N . ASN B 1 201 ? -6.934 21.188 18 1 92.25 201 ASN B N 1
ATOM 37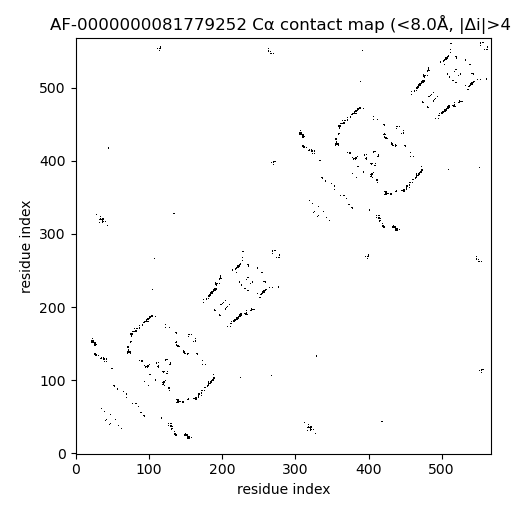06 C CA . ASN B 1 201 ? -5.488 21 18.109 1 92.25 201 ASN B CA 1
ATOM 3707 C C . ASN B 1 201 ? -4.965 20.031 17.047 1 92.25 201 ASN B C 1
ATOM 3709 O O . ASN B 1 201 ? -3.811 19.609 17.109 1 92.25 201 ASN B O 1
ATOM 3713 N N . SER B 1 202 ? -5.824 19.656 16.094 1 95.56 202 SER B N 1
ATOM 3714 C CA . SER B 1 202 ? -5.418 18.766 15.016 1 95.56 202 SER B CA 1
ATOM 3715 C C . SER B 1 202 ? -4.516 19.469 14.008 1 95.56 202 SER B C 1
ATOM 3717 O O . SER B 1 202 ? -4.469 20.703 13.969 1 95.56 202 SER B O 1
ATOM 3719 N N . PHE B 1 203 ? -3.811 18.656 13.234 1 96.62 203 PHE B N 1
ATOM 3720 C CA . PHE B 1 203 ? -3 19.219 12.164 1 96.62 203 PHE B CA 1
ATOM 3721 C C . PHE B 1 203 ? -3.869 19.969 11.164 1 96.62 203 PHE B C 1
ATOM 3723 O O . PHE B 1 203 ? -3.463 21 10.633 1 96.62 203 PHE B O 1
ATOM 3730 N N . PHE B 1 204 ? -5.047 19.453 10.914 1 98.56 204 PHE B N 1
ATOM 3731 C CA . PHE B 1 204 ? -5.906 20.141 9.961 1 98.56 204 PHE B CA 1
ATOM 3732 C C . PHE B 1 204 ? -6.27 21.531 10.461 1 98.56 204 PHE B C 1
ATOM 3734 O O . PHE B 1 204 ? -6.16 22.516 9.727 1 98.56 204 PHE B O 1
ATOM 3741 N N . ALA B 1 205 ? -6.613 21.594 11.695 1 98.19 205 ALA B N 1
ATOM 3742 C CA . ALA B 1 205 ? -7.09 22.844 12.266 1 98.19 205 ALA B CA 1
ATOM 3743 C C . ALA B 1 205 ? -5.953 23.859 12.398 1 98.19 205 ALA B C 1
ATOM 3745 O O . ALA B 1 205 ? -6.141 25.047 12.164 1 98.19 205 ALA B O 1
ATOM 3746 N N . THR B 1 206 ? -4.801 23.375 12.758 1 97.31 206 THR B N 1
ATOM 3747 C CA . THR B 1 206 ? -3.76 24.297 13.195 1 97.31 206 THR B CA 1
ATOM 3748 C C . THR B 1 206 ? -2.754 24.547 12.078 1 97.31 206 THR B C 1
ATOM 3750 O O . THR B 1 206 ? -2.059 25.562 12.078 1 97.31 206 THR B O 1
ATOM 3753 N N . VAL B 1 207 ? -2.697 23.656 11.156 1 98.25 207 VAL B N 1
ATOM 3754 C CA . VAL B 1 207 ? -1.628 23.766 10.172 1 98.25 207 VAL B CA 1
ATOM 3755 C C . VAL B 1 207 ? -2.223 23.781 8.766 1 98.25 207 VAL B C 1
ATOM 3757 O O . VAL B 1 207 ? -2 24.734 8 1 98.25 207 VAL B O 1
ATOM 3760 N N . GLU B 1 208 ? -3.012 22.844 8.391 1 98.75 208 GLU B N 1
ATOM 3761 C CA . GLU B 1 208 ? -3.412 22.625 7.008 1 98.75 208 GLU B CA 1
ATOM 3762 C C . GLU B 1 208 ? -4.441 23.656 6.559 1 98.75 208 GLU B C 1
ATOM 3764 O O . GLU B 1 208 ? -4.223 24.375 5.578 1 98.75 208 GLU B O 1
ATOM 3769 N N . LEU B 1 209 ? -5.453 23.812 7.309 1 98.75 209 LEU B N 1
ATOM 3770 C CA . LEU B 1 209 ? -6.508 24.75 6.934 1 98.75 209 LEU B CA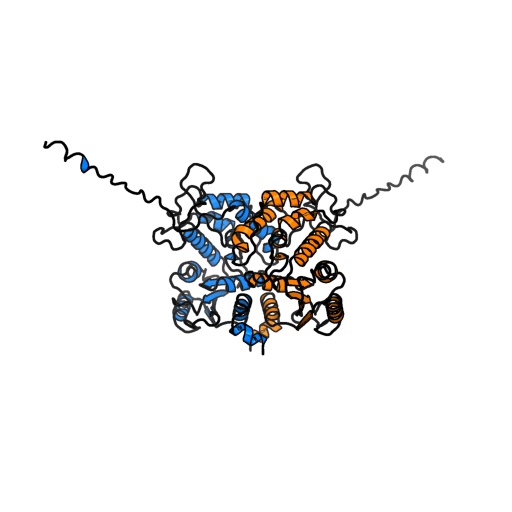 1
ATOM 3771 C C . LEU B 1 209 ? -5.965 26.172 6.836 1 98.75 209 LEU B C 1
ATOM 3773 O O . LEU B 1 209 ? -6.172 26.859 5.832 1 98.75 209 LEU B O 1
ATOM 3777 N N . PRO B 1 210 ? -5.191 26.609 7.805 1 98.44 210 PRO B N 1
ATOM 3778 C CA . PRO B 1 210 ? -4.688 27.984 7.734 1 98.44 210 PRO B CA 1
ATOM 3779 C C . PRO B 1 210 ? -3.719 28.203 6.574 1 98.44 210 PRO B C 1
ATOM 3781 O O . PRO B 1 210 ? -3.49 29.344 6.16 1 98.44 210 PRO B O 1
ATOM 3784 N N . ASN B 1 211 ? -3.16 27.172 6.047 1 98.38 211 ASN B N 1
ATOM 3785 C CA . ASN B 1 211 ? -2.131 27.359 5.027 1 98.38 211 ASN B CA 1
ATOM 3786 C C . ASN B 1 211 ? -2.662 27.047 3.631 1 98.38 211 ASN B C 1
ATOM 3788 O O . ASN B 1 211 ? -1.9 27.031 2.662 1 98.38 211 ASN B O 1
ATOM 3792 N N . LEU B 1 212 ? -3.939 26.766 3.484 1 98.69 212 LEU B N 1
ATOM 3793 C CA . LEU B 1 212 ? -4.551 26.734 2.16 1 98.69 212 LEU B CA 1
ATOM 3794 C C . LEU B 1 212 ? -4.473 28.094 1.494 1 98.69 212 LEU B C 1
ATOM 3796 O O . LEU B 1 212 ? -4.766 29.125 2.123 1 98.69 212 LEU B O 1
ATOM 3800 N N . ASN B 1 213 ? -3.986 28.094 0.294 1 98 213 ASN B N 1
ATOM 3801 C CA . ASN B 1 213 ? -4.012 29.328 -0.486 1 98 213 ASN B CA 1
ATOM 3802 C C . ASN B 1 213 ? -5.41 29.625 -1.012 1 98 213 ASN B C 1
ATOM 3804 O O . ASN B 1 213 ? -5.84 29.047 -2.014 1 98 213 ASN B O 1
ATOM 3808 N N . THR B 1 214 ? -6.031 30.578 -0.431 1 97.88 214 THR B N 1
ATOM 3809 C CA . THR B 1 214 ? -7.438 30.844 -0.713 1 97.88 214 THR B CA 1
ATOM 3810 C C . THR B 1 214 ? -7.609 31.422 -2.115 1 97.88 214 THR B C 1
ATOM 3812 O O . THR B 1 214 ? -8.727 31.5 -2.633 1 97.88 214 THR B O 1
ATOM 3815 N N . ALA B 1 215 ? -6.551 31.828 -2.73 1 98 215 ALA B N 1
ATOM 3816 C CA . ALA B 1 215 ? -6.609 32.219 -4.129 1 98 215 ALA B CA 1
ATOM 3817 C C . ALA B 1 215 ? -6.723 31.016 -5.051 1 98 215 ALA B C 1
ATOM 3819 O O . ALA B 1 215 ? -7.16 31.141 -6.199 1 98 215 ALA B O 1
ATOM 3820 N N . LEU B 1 216 ? -6.324 29.922 -4.562 1 98.25 216 LEU B N 1
ATOM 3821 C CA . LEU B 1 216 ? -6.254 28.734 -5.398 1 98.25 216 LEU B CA 1
ATOM 3822 C C . LEU B 1 216 ? -7.277 27.703 -4.949 1 98.25 216 LEU B C 1
ATOM 3824 O O . LEU B 1 216 ? -7.652 26.812 -5.723 1 98.25 216 LEU B O 1
ATOM 3828 N N . VAL B 1 217 ? -7.637 27.719 -3.705 1 98.69 217 VAL B N 1
ATOM 3829 C CA . VAL B 1 217 ? -8.609 26.812 -3.133 1 98.69 217 VAL B CA 1
ATOM 3830 C C . VAL B 1 217 ? -9.906 27.547 -2.828 1 98.69 217 VAL B C 1
ATOM 3832 O O . VAL B 1 217 ? -9.914 28.5 -2.045 1 98.69 217 VAL B O 1
ATOM 3835 N N . ASN B 1 218 ? -11 27.016 -3.385 1 98.38 218 ASN B N 1
ATOM 3836 C CA . ASN B 1 218 ? -12.234 27.781 -3.229 1 98.38 218 ASN B CA 1
ATOM 3837 C C . ASN B 1 218 ? -13.297 26.984 -2.471 1 98.38 218 ASN B C 1
ATOM 3839 O O . ASN B 1 218 ? -14.328 27.547 -2.084 1 98.38 218 ASN B O 1
ATOM 3843 N N . ARG B 1 219 ? -13.008 25.703 -2.227 1 98.75 219 ARG B N 1
ATOM 3844 C CA . ARG B 1 219 ? -14.039 24.891 -1.589 1 98.75 219 ARG B CA 1
ATOM 3845 C C . ARG B 1 219 ? -13.422 23.797 -0.722 1 98.75 219 ARG B C 1
ATOM 3847 O O . ARG B 1 219 ? -12.43 23.188 -1.11 1 98.75 219 ARG B O 1
ATOM 3854 N N . VAL B 1 220 ? -14.094 23.547 0.403 1 98.88 220 VAL B N 1
ATOM 3855 C CA . VAL B 1 220 ? -13.75 22.422 1.278 1 98.88 220 VAL B CA 1
ATOM 3856 C C . VAL B 1 220 ? -14.93 21.469 1.382 1 98.88 220 VAL B C 1
ATOM 3858 O O . VAL B 1 220 ? -16.016 21.859 1.822 1 98.88 220 VAL B O 1
ATOM 3861 N N . ASN B 1 221 ? -14.719 20.25 0.937 1 98.75 221 ASN B N 1
ATOM 3862 C CA . ASN B 1 221 ? -15.703 19.188 1.124 1 98.75 221 ASN B CA 1
ATOM 3863 C C . ASN B 1 221 ? -15.453 18.406 2.416 1 98.75 221 ASN B C 1
ATOM 3865 O O . ASN B 1 221 ? -14.438 17.719 2.551 1 98.75 221 ASN B O 1
ATOM 3869 N N . ILE B 1 222 ? -16.406 18.562 3.301 1 98.81 222 ILE B N 1
ATOM 3870 C CA . ILE B 1 222 ? -16.312 17.938 4.613 1 98.81 222 ILE B CA 1
ATOM 3871 C C . ILE B 1 222 ? -16.969 16.562 4.57 1 98.81 222 ILE B C 1
ATOM 3873 O O . ILE B 1 222 ? -18.141 16.438 4.215 1 98.81 222 ILE B O 1
ATOM 3877 N N . ILE B 1 223 ? -16.219 15.516 4.898 1 98.5 223 ILE B N 1
ATOM 3878 C CA . ILE B 1 223 ? -16.75 14.156 4.984 1 98.5 223 ILE B CA 1
ATOM 3879 C C . ILE B 1 223 ? -16.641 13.656 6.422 1 98.5 223 ILE B C 1
ATOM 3881 O O . ILE B 1 223 ? -15.547 13.469 6.949 1 98.5 223 ILE B O 1
ATOM 3885 N N . VAL B 1 224 ? -17.75 13.438 7.027 1 98.56 224 VAL B N 1
ATOM 3886 C CA . VAL B 1 224 ? -17.812 12.961 8.406 1 98.56 224 VAL B CA 1
ATOM 3887 C C . VAL B 1 224 ? -18.062 11.461 8.422 1 98.56 224 VAL B C 1
ATOM 3889 O O . VAL B 1 224 ? -19.094 10.992 7.922 1 98.56 224 VAL B O 1
ATOM 3892 N N . ILE B 1 225 ? -17.109 10.734 9.031 1 97.81 225 ILE B N 1
ATOM 3893 C CA . ILE B 1 225 ? -17.156 9.273 9.062 1 97.81 225 ILE B CA 1
ATOM 3894 C C . ILE B 1 225 ? -17.359 8.805 10.5 1 97.81 225 ILE B C 1
ATOM 3896 O O . ILE B 1 225 ? -16.656 9.25 11.414 1 97.81 225 ILE B O 1
ATOM 3900 N N . HIS B 1 226 ? -18.266 7.902 10.68 1 96.19 226 HIS B N 1
ATOM 3901 C CA . HIS B 1 226 ? -18.5 7.328 12 1 96.19 226 HIS B CA 1
ATOM 3902 C C . HIS B 1 226 ? -17.984 5.895 12.07 1 96.19 226 HIS B C 1
ATOM 3904 O O . HIS B 1 226 ? -18.062 5.148 11.094 1 96.19 226 HIS B O 1
ATOM 3910 N N . ASN B 1 227 ? -17.391 5.586 13.281 1 91.81 227 ASN B N 1
ATOM 3911 C CA . ASN B 1 227 ? -17.016 4.199 13.523 1 91.81 227 ASN B CA 1
ATOM 3912 C C . ASN B 1 227 ? -18.203 3.26 13.438 1 91.81 227 ASN B C 1
ATOM 3914 O O . ASN B 1 227 ? -19.297 3.604 13.891 1 91.81 227 ASN B O 1
ATOM 3918 N N . LEU B 1 228 ? -17.766 2.074 12.969 1 86 228 LEU B N 1
ATOM 3919 C CA . LEU B 1 228 ? -18.828 1.074 12.969 1 86 228 LEU B CA 1
ATOM 3920 C C . LEU B 1 228 ? -19.297 0.785 14.383 1 86 228 LEU B C 1
ATOM 3922 O O . LEU B 1 228 ? -18.5 0.502 15.273 1 86 228 LEU B O 1
ATOM 3926 N N . TYR B 1 229 ? -20.391 1.106 14.734 1 78.69 229 TYR B N 1
ATOM 3927 C CA . TYR B 1 229 ? -21.031 0.896 16.031 1 78.69 229 TYR B CA 1
ATOM 3928 C C . TYR B 1 229 ? -20.5 1.884 17.062 1 78.69 229 TYR B C 1
ATOM 3930 O O . TYR B 1 229 ? -20.609 1.645 18.266 1 78.69 229 TYR B O 1
ATOM 3938 N N . GLY B 1 230 ? -19.766 2.754 16.641 1 85.31 230 GLY B N 1
ATOM 3939 C CA . GLY B 1 230 ? -19.312 3.77 17.562 1 85.31 230 GLY B CA 1
ATOM 3940 C C . GLY B 1 230 ? -20.328 4.855 17.828 1 85.31 230 GLY B C 1
ATOM 3941 O O . GLY B 1 230 ? -21.359 4.918 17.156 1 85.31 230 GLY B O 1
ATOM 3942 N N . PRO B 1 231 ? -20.062 5.586 18.766 1 93.56 231 PRO B N 1
ATOM 3943 C CA . PRO B 1 231 ? -21 6.684 19.062 1 93.56 231 PRO B CA 1
ATOM 3944 C C . PRO B 1 231 ? -21.016 7.75 17.969 1 93.56 231 PRO B C 1
ATOM 3946 O O . PRO B 1 231 ? -20.016 7.938 17.266 1 93.56 231 PRO B O 1
ATOM 3949 N N . VAL B 1 232 ? -22.156 8.305 17.812 1 96.62 232 VAL B N 1
ATOM 3950 C CA . VAL B 1 232 ? -22.312 9.453 16.938 1 96.62 232 VAL B CA 1
ATOM 3951 C C . VAL B 1 232 ? -22.172 10.742 17.734 1 96.62 232 VAL B C 1
ATOM 3953 O O . VAL B 1 232 ? -23.078 11.117 18.484 1 96.62 232 VAL B O 1
ATOM 3956 N N . ILE B 1 233 ? -21.062 11.359 17.594 1 97.81 233 ILE B N 1
ATOM 3957 C CA . ILE B 1 233 ? -20.75 12.539 18.391 1 97.81 233 ILE B CA 1
ATOM 3958 C C . ILE B 1 233 ? -21 13.797 17.562 1 97.81 233 ILE B C 1
ATOM 3960 O O . ILE B 1 233 ? -21.734 14.695 17.984 1 97.81 233 ILE B O 1
ATOM 3964 N N . ASP B 1 234 ? -20.422 13.859 16.359 1 98.12 234 ASP B N 1
ATOM 3965 C CA . ASP B 1 234 ? -20.641 14.961 15.438 1 98.12 234 ASP B CA 1
ATOM 3966 C C . ASP B 1 234 ? -21.203 14.469 14.109 1 98.12 234 ASP B C 1
ATOM 3968 O O . ASP B 1 234 ? -20.828 13.391 13.641 1 98.12 234 ASP B O 1
ATOM 3972 N N . THR B 1 235 ? -22.094 15.203 13.578 1 98.25 235 THR B N 1
ATOM 3973 C CA . THR B 1 235 ? -22.594 15.047 12.219 1 98.25 235 THR B CA 1
ATOM 3974 C C . THR B 1 235 ? -22.578 16.391 11.484 1 98.25 235 THR B C 1
ATOM 3976 O O . THR B 1 235 ? -22.297 17.422 12.078 1 98.25 235 THR B O 1
ATOM 3979 N N . CYS B 1 236 ? -22.812 16.312 10.227 1 98.06 236 CYS B N 1
ATOM 3980 C CA . CYS B 1 236 ? -22.938 17.578 9.492 1 98.06 236 CYS B CA 1
ATOM 3981 C C . CYS B 1 236 ? -23.969 18.484 10.133 1 98.06 236 CYS B C 1
ATOM 3983 O O . CYS B 1 236 ? -25.078 18.047 10.469 1 98.06 236 CYS B O 1
ATOM 3985 N N . GLY B 1 237 ? -23.531 19.719 10.391 1 95.25 237 GLY B N 1
ATOM 3986 C CA . GLY B 1 237 ? -24.422 20.734 10.938 1 95.25 237 GLY B CA 1
ATOM 3987 C C . GLY B 1 237 ? -24.484 20.703 12.453 1 95.25 237 GLY B C 1
ATOM 3988 O O . GLY B 1 237 ? -25.312 21.406 13.047 1 95.25 237 GLY B O 1
ATOM 3989 N N . THR B 1 238 ? -23.594 19.922 13.023 1 97.5 238 THR B N 1
ATOM 3990 C CA . THR B 1 238 ? -23.625 19.891 14.484 1 97.5 238 THR B CA 1
ATOM 3991 C C . THR B 1 238 ? -22.219 19.953 15.062 1 97.5 238 THR B C 1
ATOM 3993 O O . THR B 1 238 ? -21.234 19.75 14.352 1 97.5 238 THR B O 1
ATOM 3996 N N . GLY B 1 239 ? -22.172 20.375 16.344 1 97.38 239 GLY B N 1
ATOM 3997 C CA . GLY B 1 239 ? -20.969 20.281 17.156 1 97.38 239 GLY B CA 1
ATOM 3998 C C . GLY B 1 239 ? -19.781 21.016 16.547 1 97.38 239 GLY B C 1
ATOM 3999 O O . GLY B 1 239 ? -19.906 22.188 16.188 1 97.38 239 GLY B O 1
ATOM 4000 N N . THR B 1 240 ? -18.688 20.266 16.531 1 98.56 240 THR B N 1
ATOM 4001 C CA . THR B 1 240 ? -17.453 20.906 16.109 1 98.56 240 THR B CA 1
ATOM 4002 C C . THR B 1 240 ? -17.422 21.109 14.594 1 98.56 240 THR B C 1
ATOM 4004 O O . THR B 1 240 ? -16.609 21.875 14.086 1 98.56 240 THR B O 1
ATOM 4007 N N . ILE B 1 241 ? -18.312 20.5 13.891 1 98.69 241 ILE B N 1
ATOM 4008 C CA . ILE B 1 241 ? -18.406 20.703 12.453 1 98.69 241 ILE B CA 1
ATOM 4009 C C . ILE B 1 241 ? -18.859 22.141 12.164 1 98.69 241 ILE B C 1
ATOM 4011 O O . ILE B 1 241 ? -18.422 22.75 11.188 1 98.69 241 ILE B O 1
ATOM 4015 N N . LEU B 1 242 ? -19.703 22.609 13.039 1 98.31 242 LEU B N 1
ATOM 4016 C CA . LEU B 1 242 ? -20.141 24 12.891 1 98.31 242 LEU B CA 1
ATOM 4017 C C . LEU B 1 242 ? -18.969 24.953 13.016 1 98.31 242 LEU B C 1
ATOM 4019 O O . LEU B 1 242 ? -18.906 25.953 12.289 1 98.31 242 LEU B O 1
ATOM 4023 N N . THR B 1 243 ? -18.141 24.641 13.945 1 98.38 243 THR B N 1
ATOM 4024 C CA . THR B 1 243 ? -16.953 25.438 14.117 1 98.38 243 THR B CA 1
ATOM 4025 C C . THR B 1 243 ? -16.094 25.422 12.852 1 98.38 243 THR B C 1
ATOM 4027 O O . THR B 1 243 ? -15.617 26.469 12.406 1 98.38 243 THR B O 1
ATOM 4030 N N . LEU B 1 244 ? -15.906 24.266 12.266 1 98.69 244 LEU B N 1
ATOM 4031 C CA . LEU B 1 244 ? -15.133 24.141 11.031 1 98.69 244 LEU B CA 1
ATOM 4032 C C . LEU B 1 244 ? -15.781 24.906 9.891 1 98.69 244 LEU B C 1
ATOM 4034 O O . LEU B 1 244 ? -15.102 25.641 9.164 1 98.69 244 LEU B O 1
ATOM 4038 N N . GLN B 1 245 ? -17.047 24.797 9.742 1 98.44 245 GLN B N 1
ATOM 4039 C CA . GLN B 1 245 ? -17.781 25.5 8.703 1 98.44 245 GLN B CA 1
ATOM 4040 C C . GLN B 1 245 ? -17.547 27.016 8.812 1 98.44 245 GLN B C 1
ATOM 4042 O O . GLN B 1 245 ? -17.266 27.672 7.809 1 98.44 245 GLN B O 1
ATOM 4047 N N . SER B 1 246 ? -17.641 27.453 9.992 1 98.19 246 SER B N 1
ATOM 4048 C CA . SER B 1 246 ? -17.438 28.875 10.227 1 98.19 246 SER B CA 1
ATOM 4049 C C . SER B 1 246 ? -16.016 29.297 9.852 1 98.19 246 SER B C 1
ATOM 4051 O O . SER B 1 246 ? -15.812 30.344 9.227 1 98.19 246 SER B O 1
ATOM 4053 N N . ARG B 1 247 ? -15.055 28.5 10.227 1 98.44 247 ARG B N 1
ATOM 4054 C CA . ARG B 1 247 ? -13.656 28.812 9.922 1 98.44 247 ARG B CA 1
ATOM 4055 C C . ARG B 1 247 ? -13.422 28.844 8.414 1 98.44 247 ARG B C 1
ATOM 4057 O O . ARG B 1 247 ? -12.641 29.656 7.918 1 98.44 247 ARG B O 1
ATOM 4064 N N . ILE B 1 248 ? -14.039 27.953 7.691 1 98.69 248 ILE B N 1
ATOM 4065 C CA . ILE B 1 248 ? -13.922 27.891 6.238 1 98.69 248 ILE B CA 1
ATOM 4066 C C . ILE B 1 248 ? -14.531 29.156 5.625 1 98.69 248 ILE B C 1
ATOM 4068 O O . ILE B 1 248 ? -13.906 29.812 4.781 1 98.69 248 ILE B O 1
ATOM 4072 N N . GLU B 1 249 ? -15.672 29.562 6.105 1 98.31 249 GLU B N 1
ATOM 4073 C CA . GLU B 1 249 ? -16.375 30.734 5.602 1 98.31 249 GLU B CA 1
ATOM 4074 C C . GLU B 1 249 ? -15.602 32 5.906 1 98.31 249 GLU B C 1
ATOM 4076 O O . GLU B 1 249 ? -15.531 32.906 5.074 1 98.31 249 GLU B O 1
ATOM 4081 N N . ASP B 1 250 ? -15.094 32 7.047 1 98.19 250 ASP B N 1
ATOM 4082 C CA . ASP B 1 250 ? -14.312 33.188 7.457 1 98.19 250 ASP B CA 1
ATOM 4083 C C . ASP B 1 250 ? -13.133 33.406 6.52 1 98.19 250 ASP B C 1
ATOM 4085 O O . ASP B 1 250 ? -12.656 34.531 6.379 1 98.19 250 ASP B O 1
ATOM 4089 N N . ARG B 1 251 ? -12.68 32.406 5.895 1 98.25 251 ARG B N 1
ATOM 4090 C CA . ARG B 1 251 ? -11.539 32.5 4.992 1 98.25 251 ARG B CA 1
ATOM 4091 C C . ARG B 1 251 ? -11.992 32.719 3.553 1 98.25 251 ARG B C 1
ATOM 4093 O O . ARG B 1 251 ? -11.164 32.781 2.635 1 98.25 251 ARG B O 1
ATOM 4100 N N . GLY B 1 252 ? -13.305 32.719 3.377 1 98.06 252 GLY B N 1
ATOM 4101 C CA . GLY B 1 252 ? -13.859 33.062 2.08 1 98.06 252 GLY B CA 1
ATOM 4102 C C . GLY B 1 252 ? -14.062 31.875 1.172 1 98.06 252 GLY B C 1
ATOM 4103 O O . GLY B 1 252 ? -14.188 32.031 -0.046 1 98.06 252 GLY B O 1
ATOM 4104 N N . MET B 1 253 ? -14.07 30.703 1.685 1 98.62 253 MET B N 1
ATOM 4105 C CA . MET B 1 253 ? -14.25 29.484 0.895 1 98.62 253 MET B CA 1
ATOM 4106 C C . MET B 1 253 ? -15.648 28.906 1.091 1 98.62 253 MET B C 1
ATOM 4108 O O . MET B 1 253 ? -16.266 29.125 2.135 1 98.62 253 MET B O 1
ATOM 4112 N N . ASP B 1 254 ? -16.047 28.172 0.069 1 98.5 254 ASP B N 1
ATOM 4113 C CA . ASP B 1 254 ? -17.297 27.422 0.171 1 98.5 254 ASP B CA 1
ATOM 4114 C C . ASP B 1 254 ? -17.047 26.062 0.848 1 98.5 254 ASP B C 1
ATOM 4116 O O . ASP B 1 254 ? -15.906 25.641 0.999 1 98.5 254 ASP B O 1
ATOM 4120 N N . TRP B 1 255 ? -18.203 25.484 1.276 1 98.44 255 TRP B N 1
ATOM 4121 C CA . TRP B 1 255 ? -18.047 24.156 1.868 1 98.44 255 TRP B CA 1
ATOM 4122 C C . TRP B 1 255 ? -19.266 23.281 1.566 1 98.44 255 TRP B C 1
ATOM 4124 O O . TRP B 1 255 ? -20.328 23.781 1.205 1 98.44 255 TRP B O 1
ATOM 4134 N N . SER B 1 256 ? -19.062 21.984 1.564 1 98.56 256 SER B N 1
ATOM 4135 C CA . SER B 1 256 ? -20.094 20.953 1.612 1 98.56 256 SER B CA 1
ATOM 4136 C C . SER B 1 256 ? -19.828 19.953 2.734 1 98.56 256 SER B C 1
ATOM 4138 O O . SER B 1 256 ? -18.719 19.906 3.283 1 98.56 256 SER B O 1
ATOM 4140 N N . CYS B 1 257 ? -20.891 19.234 3.143 1 98.5 257 CYS B N 1
ATOM 4141 C CA . CYS B 1 257 ? -20.719 18.25 4.215 1 98.5 257 CYS B CA 1
ATOM 4142 C C . CYS B 1 257 ? -21.547 17 3.945 1 98.5 257 CYS B C 1
ATOM 4144 O O . CYS B 1 257 ? -22.719 17.094 3.584 1 98.5 257 CYS B O 1
ATOM 4146 N N . ASP B 1 258 ? -20.938 15.844 4.023 1 97.81 258 ASP B N 1
ATOM 4147 C CA . ASP B 1 258 ? -21.609 14.555 3.846 1 97.81 258 ASP B CA 1
ATOM 4148 C C . ASP B 1 258 ? -21.281 13.602 4.996 1 97.81 258 ASP B C 1
ATOM 4150 O O . ASP B 1 258 ? -20.109 13.484 5.398 1 97.81 258 ASP B O 1
ATOM 4154 N N . ASP B 1 259 ? -22.312 12.945 5.473 1 97.25 259 ASP B N 1
ATOM 4155 C CA . ASP B 1 259 ? -22.125 11.938 6.512 1 97.25 259 ASP B CA 1
ATOM 4156 C C . ASP B 1 259 ? -22.031 10.539 5.906 1 97.25 259 ASP B C 1
ATOM 4158 O O . ASP B 1 259 ? -22.875 10.156 5.082 1 97.25 259 ASP B O 1
ATOM 4162 N N . ASP B 1 260 ? -21.031 9.781 6.246 1 94.12 260 ASP B N 1
ATOM 4163 C CA . ASP B 1 260 ? -20.906 8.344 6.051 1 94.12 260 ASP B CA 1
ATOM 4164 C C . ASP B 1 260 ? -21.172 7.961 4.598 1 94.12 260 ASP B C 1
ATOM 4166 O O . ASP B 1 260 ? -22 7.094 4.324 1 94.12 260 ASP B O 1
ATOM 4170 N N . PRO B 1 261 ? -20.422 8.594 3.695 1 91.12 261 PRO B N 1
ATOM 4171 C CA . PRO B 1 261 ? -20.547 8.055 2.338 1 91.12 261 PRO B CA 1
ATOM 4172 C C . PRO B 1 261 ? -20.359 6.535 2.289 1 91.12 261 PRO B C 1
ATOM 4174 O O . PRO B 1 261 ? -19.594 5.977 3.076 1 91.12 261 PRO B O 1
ATOM 4177 N N . GLU B 1 262 ? -20.969 5.852 1.415 1 85.31 262 GLU B N 1
ATOM 4178 C CA . GLU B 1 262 ? -21.047 4.395 1.351 1 85.31 262 GLU B CA 1
ATOM 4179 C C . GLU B 1 262 ? -19.656 3.768 1.316 1 85.31 262 GLU B C 1
ATOM 4181 O O . GLU B 1 262 ? -19.422 2.75 1.967 1 85.31 262 GLU B O 1
ATOM 4186 N N . GLU B 1 263 ? -18.797 4.387 0.592 1 88.56 263 GLU B N 1
ATOM 4187 C CA . GLU B 1 263 ? -17.469 3.818 0.428 1 88.56 263 GLU B CA 1
ATOM 4188 C C . GLU B 1 263 ? -16.719 3.758 1.761 1 88.56 263 GLU B C 1
ATOM 4190 O O . GLU B 1 263 ? -15.93 2.844 1.995 1 88.56 263 GLU B O 1
ATOM 4195 N N . THR B 1 264 ? -17 4.641 2.645 1 91.69 264 THR B N 1
ATOM 4196 C CA . THR B 1 264 ? -16.312 4.668 3.924 1 91.69 264 THR B CA 1
ATOM 4197 C C . THR B 1 264 ? -16.781 3.529 4.824 1 91.69 264 THR B C 1
ATOM 4199 O O . THR B 1 264 ? -15.977 2.938 5.551 1 91.69 264 THR B O 1
ATOM 4202 N N . LYS B 1 265 ? -18 3.18 4.711 1 87.75 265 LYS B N 1
ATOM 4203 C CA . LYS B 1 265 ? -18.531 2.057 5.469 1 87.75 265 LYS B CA 1
ATOM 4204 C C . LYS B 1 265 ? -17.953 0.733 4.984 1 87.75 265 LYS B C 1
ATOM 4206 O O . LYS B 1 265 ? -17.578 -0.119 5.789 1 87.75 265 LYS B O 1
ATOM 4211 N N . ILE B 1 266 ? -17.906 0.693 3.754 1 86.5 266 ILE B N 1
ATOM 4212 C CA . ILE B 1 266 ? -17.406 -0.543 3.154 1 86.5 266 ILE B CA 1
ATOM 4213 C C . ILE B 1 266 ? -15.938 -0.74 3.512 1 86.5 266 ILE B C 1
ATOM 4215 O O . ILE B 1 266 ? -15.516 -1.85 3.85 1 86.5 266 ILE B O 1
ATOM 4219 N N . ILE B 1 267 ? -15.195 0.315 3.432 1 90.62 267 ILE B N 1
ATOM 4220 C CA . ILE B 1 267 ? -13.781 0.238 3.789 1 90.62 267 ILE B CA 1
ATOM 4221 C C . ILE B 1 267 ? -13.641 -0.2 5.246 1 90.62 267 ILE B C 1
ATOM 4223 O O . ILE B 1 267 ? -12.828 -1.067 5.562 1 90.62 267 ILE B O 1
ATOM 4227 N N . GLN B 1 268 ? -14.469 0.31 6.105 1 90.75 268 GLN B N 1
ATOM 4228 C CA . GLN B 1 268 ? -14.43 -0.087 7.512 1 90.75 268 GLN B CA 1
ATOM 4229 C C . GLN B 1 268 ? -14.812 -1.556 7.68 1 90.75 268 GLN B C 1
ATOM 4231 O O . GLN B 1 268 ? -14.219 -2.266 8.5 1 90.75 268 GLN B O 1
ATOM 4236 N N . CYS B 1 269 ? -15.703 -1.98 6.887 1 87.12 269 CYS B N 1
ATOM 4237 C CA . CYS B 1 269 ? -16.141 -3.369 6.969 1 87.12 269 CYS B CA 1
ATOM 4238 C C . CYS B 1 269 ? -15.055 -4.312 6.465 1 87.12 269 CYS B C 1
ATOM 4240 O O . CYS B 1 269 ? -14.922 -5.434 6.965 1 87.12 269 CYS B O 1
ATOM 4242 N N . LEU B 1 270 ? -14.344 -3.873 5.52 1 85 270 LEU B N 1
ATOM 4243 C CA . LEU B 1 270 ? -13.234 -4.684 5.035 1 85 270 LEU B CA 1
ATOM 4244 C C . LEU B 1 270 ? -12.117 -4.762 6.078 1 85 270 LEU B C 1
ATOM 4246 O O . LEU B 1 270 ? -11.438 -5.781 6.188 1 85 270 LEU B O 1
ATOM 4250 N N . GLN B 1 271 ? -12 -3.785 6.801 1 84.5 271 GLN B N 1
ATOM 4251 C CA . GLN B 1 271 ? -10.977 -3.73 7.844 1 84.5 271 GLN B CA 1
ATOM 4252 C C . GLN B 1 271 ? -11.398 -4.547 9.062 1 84.5 271 GLN B C 1
ATOM 4254 O O . GLN B 1 271 ? -10.555 -5.141 9.742 1 84.5 271 GLN B O 1
ATOM 4259 N N . TYR B 1 272 ? -12.688 -4.527 9.258 1 80.62 272 TYR B N 1
ATOM 4260 C CA . TYR B 1 272 ? -13.25 -5.266 10.383 1 80.62 272 TYR B CA 1
ATOM 4261 C C . TYR B 1 272 ? -14.398 -6.16 9.93 1 80.62 272 TYR B C 1
ATOM 4263 O O . TYR B 1 272 ? -15.555 -5.934 10.297 1 80.62 272 TYR B O 1
ATOM 4271 N N . PRO B 1 273 ? -14.078 -7.227 9.25 1 70.69 273 PRO B N 1
ATOM 4272 C CA . PRO B 1 273 ? -15.102 -8.023 8.578 1 70.69 273 PRO B CA 1
ATOM 4273 C C . PRO B 1 273 ? -16.047 -8.719 9.555 1 70.69 273 PRO B C 1
ATOM 4275 O O . PRO B 1 273 ? -17.188 -9.047 9.203 1 70.69 273 PRO B O 1
ATOM 4278 N N . HIS B 1 274 ? -15.68 -8.945 10.695 1 68.44 274 HIS B N 1
ATOM 4279 C CA . HIS B 1 274 ? -16.5 -9.711 11.625 1 68.44 274 HIS B CA 1
ATOM 4280 C C . HIS B 1 274 ? -17.344 -8.797 12.508 1 68.44 274 HIS B C 1
ATOM 4282 O O . HIS B 1 274 ? -17.969 -9.25 13.469 1 68.44 274 HIS B O 1
ATOM 4288 N N . SER B 1 275 ? -17.328 -7.641 12.078 1 67.06 275 SER B N 1
ATOM 4289 C CA . SER B 1 275 ? -18.203 -6.734 12.805 1 67.06 275 SER B CA 1
ATOM 4290 C C . SER B 1 275 ? -19.672 -6.996 12.453 1 67.06 275 SER B C 1
ATOM 4292 O O . SER B 1 275 ? -19.984 -7.43 11.344 1 67.06 275 SER B O 1
ATOM 4294 N N . TYR B 1 276 ? -20.5 -6.941 13.445 1 61.16 276 TYR B N 1
ATOM 4295 C CA . TYR B 1 276 ? -21.922 -7.234 13.312 1 61.16 276 TYR B CA 1
ATOM 4296 C C . TYR B 1 276 ? -22.516 -6.5 12.117 1 61.16 276 TYR B C 1
ATOM 4298 O O . TYR B 1 276 ? -23.281 -7.082 11.344 1 61.16 276 TYR B O 1
ATOM 4306 N N . GLU B 1 277 ? -22.188 -5.246 11.914 1 62.31 277 GLU B N 1
ATOM 4307 C CA . GLU B 1 277 ? -22.719 -4.418 10.844 1 62.31 277 GLU B CA 1
ATOM 4308 C C . GLU B 1 277 ? -22.297 -4.941 9.477 1 62.31 277 GLU B C 1
ATOM 4310 O O . GLU B 1 277 ? -23.031 -4.785 8.492 1 62.31 277 GLU B O 1
ATOM 4315 N N . CYS B 1 278 ? -21.234 -5.473 9.469 1 69.94 278 CYS B N 1
ATOM 4316 C CA . CYS B 1 278 ? -20.719 -5.953 8.195 1 69.94 278 CYS B CA 1
ATOM 4317 C C . CYS B 1 278 ? -21.281 -7.324 7.855 1 69.94 278 CYS B C 1
ATOM 4319 O O . CYS B 1 278 ? -21.406 -7.672 6.68 1 69.94 278 CYS B O 1
ATOM 4321 N N . GLU B 1 279 ? -21.562 -8.125 8.859 1 60.41 279 GLU B N 1
ATOM 4322 C CA . GLU B 1 279 ? -22.172 -9.445 8.672 1 60.41 279 GLU B CA 1
ATOM 4323 C C . GLU B 1 279 ? -23.609 -9.336 8.211 1 60.41 279 GLU B C 1
ATOM 4325 O O . GLU B 1 279 ? -24.078 -10.148 7.414 1 60.41 279 GLU B O 1
ATOM 4330 N N . LEU B 1 280 ? -24.297 -8.469 8.844 1 47.91 280 LEU B N 1
ATOM 4331 C CA . LEU B 1 280 ? -25.703 -8.344 8.508 1 47.91 280 LEU B CA 1
ATOM 4332 C C . LEU B 1 280 ? -25.891 -7.91 7.055 1 47.91 280 LEU B C 1
ATOM 4334 O O . LEU B 1 280 ? -26.859 -8.297 6.402 1 47.91 280 LEU B O 1
ATOM 4338 N N . GLY B 1 281 ? -25.141 -7.148 6.594 1 44.81 281 GLY B N 1
ATOM 4339 C CA . GLY B 1 281 ? -25.297 -6.805 5.188 1 44.81 281 GLY B CA 1
ATOM 4340 C C . GLY B 1 281 ? -25.031 -7.969 4.254 1 44.81 281 GLY B C 1
ATOM 4341 O O . GLY B 1 281 ? -25.5 -7.98 3.115 1 44.81 281 GLY B O 1
ATOM 4342 N N . ASN B 1 282 ? -24.125 -8.805 4.566 1 43.59 282 ASN B N 1
ATOM 4343 C CA . ASN B 1 282 ? -23.844 -9.992 3.766 1 43.59 282 ASN B CA 1
ATOM 4344 C C . ASN B 1 282 ? -24.969 -11.016 3.857 1 43.59 282 ASN B C 1
ATOM 4346 O O . ASN B 1 282 ? -25.016 -11.977 3.08 1 43.59 282 ASN B O 1
ATOM 4350 N N . GLN B 1 283 ? -25.766 -11.07 4.883 1 36.53 283 GLN B N 1
ATOM 4351 C CA . GLN B 1 283 ? -26.828 -12.047 5.047 1 36.53 283 GLN B CA 1
ATOM 4352 C C . GLN B 1 283 ? -28.109 -11.594 4.344 1 36.53 283 GLN B C 1
ATOM 4354 O O . GLN B 1 283 ? -29.016 -12.391 4.121 1 36.53 283 GLN B O 1
ATOM 4359 N N . ASN B 1 284 ? -28.328 -10.242 4.152 1 31.78 284 ASN B N 1
ATOM 4360 C CA . ASN B 1 284 ? -29.594 -9.961 3.504 1 31.78 284 ASN B CA 1
ATOM 4361 C C . ASN B 1 284 ? -29.469 -9.961 1.984 1 31.78 284 ASN B C 1
ATOM 4363 O O . ASN B 1 284 ? -28.516 -9.398 1.438 1 31.78 284 ASN B O 1
#

Nearest PDB structures (foldseek):
  1isf-assembly1_B  TM=9.196E-01  e=6.403E-27  Homo sapiens
  3i9l-assembly1_B  TM=9.144E-01  e=1.509E-26  Aplysia californica
  3zwn-assembly1_A  TM=9.069E-01  e=1.420E-26  Aplysia californica
  1r0s-assembly1_B  TM=9.011E-01  e=4.955E-25  Aplysia californica
  1zvm-assembly3_C  TM=8.845E-01  e=7.799E-24  Homo sapiens

Foldseek 3Di:
DPPPPVPPPVPPPPPPPVPPFAPAAFWDPPLLVLLLVQLVCCQPPVQPQPQRFDDDADSVVLSVLLCQQFALDDQLDGDLCSCVVSLVRQDGAADAQAEEAEDPQVQLRCVVSSVPRNSHDYLCSGSLNVSQPPTDWHAHNDPDDRRITRGHAHDPPRPVRPRGPVVSSVLSSLLSSLLNYAEEYEYEFEQLDPCGRDHCPDSCNPRRVVNHDCVGYAEYEYEYEYADVGDGRDAPPDDCNVVVCVSCVVSRHYYHYDYHDVSSVVSNCVVVVPDPVNVVVVVD/DPDPVPPPPPPPPPPPPPPPFAPAAFWDPPLLVLLLVQLVCCQPPVQPQPQRFDDDADSVVLSVLLCQQFALHDQLDGDLCSCVVSLVRQDGAADAQAEEAEDPQVQLRCVVSSVVRNRHDYLCSGSLNVSQPPTDWHAHNDPDDRRITRGHAHDPPRPVRPRGPVVSSVLSSLLSSLLNYAEEYEYEFEQLDPCGRDHCPDSCNPRRVVNHDCVGYAEYEYEYEYADVGDGRDAPPDDCNVVVCVSCVVSRHYYHYDYHDVSSVVSNCVVVVPDPVNVVVVVD

pLDDT: mean 87.43, std 18.25, range [28.81, 98.88]

Secondary structure (DSSP, 8-state):
--SSSSGGG-------------SEE-PPTTHHHHHHHHHHHHHHTGGGSTT-------HHHHHHHHHHTTTTS-TTB--TTTTHHHHHHH-----TT-EEEEES-HHHHHHHHHHTTTS-EEGGGSHHHHHHTT----B---SSTTSB-SSEE--TT-TT-TB-HHHHHHHHHHHHHHHT--EEEEEEEETT-TT-SS-TTSHIIIIIHHHS-TTTEEEEEEEEE--TT------TTSHHHHHHHHHHHHTT-EEEEEE--HHHHHHHHHHSTTSHHHHHHHH-/--GGGGGGG-------------SEE-PPTTHHHHHHHHHHHHHHTGGGSTT-------HHHHHHHHHHTTTTS-TTB--TTTTHHHHHHH-----TT-EEEEES-HHHHHHHHHHTTTS-EEGGGSHHHHHHTT----B---SSTTSB-SSEE--TT-TT-TB-HHHHHHHHHHHHHHHT--EEEEEEEETT-TT-SS-TTSHIIIIIHHHS-TTTEEEEEEEEE--TT------TTSHHHHHHHHHHHHTT-EEEEEE--HHHHHHHHHHSTTSHHHHHHHH-

InterPro domains:
  IPR003193 ADP-ribosyl cyclase (CD38/157) [PF02267] (29-278)
  IPR003193 ADP-ribosyl cyclase (CD38/157) [PTHR10912] (8-281)
  IPR003193 ADP-ribosyl cyclase (CD38/157) [cd04759] (26-278)

Organism: Acanthaster planci (NCBI:txid133434)

Radius of gyration: 28.29 Å; Cα contacts (8 Å, |Δi|>4): 1094; chains: 2; bounding box: 68×67×142 Å

Sequence (568 aa):
MLSQSALSMLLDLLVSISLGQHTGKGSTLNLKEIVVGRCWDYQRVIGMEPGRPHNPVDCAKAWAVFTDAFAHKDPCETPPDAFSQFAHMMTVSLPKDGTMFWSGTKDVALTISSLSHGSNFSLENTLLGYTVNGLTWCGKETVNGDGINYDNCPSFDDPNCRSSVSSVFWTEASKTFAMQATGSVDVFLNGSDPRGAFRENSFFATVELPNLNTALVNRVNIIVIHNLYGPVIDTCGTGTILTLQSRIEDRGMDWSCDDDPEETKIIQCLQYPHSYECELGNQNMLSQSALSMLLDLLVSISLGQHTGKGSTLNLKEIVVGRCWDYQRVIGMEPGRPHNPVDCAKAWAVFTDAFAHKDPCETPPDAFSQFAHMMTVSLPKDGTMFWSGTKDVALTISSLSHGSNFSLENTLLGYTVNGLTWCGKETVNGDGINYDNCPSFDDPNCRSSVSSVFWTEASKTFAMQATGSVDVFLNGSDPRGAFRENSFFATVELPNLNTALVNRVNIIVIHNLYGPVIDTCGTGTILTLQSRIEDRGMDWSCDDDPEETKIIQCLQYPHSYECELGNQN

Solvent-accessible surface area (backbone atoms only — not comparable to full-atom values): 29872 Å² total; per-residue (Å²): 134,79,75,69,71,72,66,69,71,71,64,80,77,71,70,71,72,71,69,81,71,39,86,22,69,22,20,43,78,65,48,63,48,26,33,38,5,36,42,47,35,33,65,66,50,65,34,60,41,67,69,35,54,81,70,92,64,63,41,70,58,47,48,53,49,50,42,66,44,35,39,41,27,57,39,50,66,38,55,80,63,45,47,50,66,41,46,59,63,36,58,59,69,59,48,73,52,8,37,38,47,61,37,86,30,59,70,58,50,47,48,53,21,65,38,27,62,40,48,31,36,24,58,56,72,36,66,54,28,45,30,50,62,90,61,46,65,29,15,27,79,44,89,64,82,83,13,60,19,61,74,40,16,73,38,81,79,33,84,89,29,88,27,23,44,59,50,36,42,51,50,50,46,40,32,56,52,25,53,46,41,28,40,34,32,37,35,34,23,15,9,35,36,89,83,34,28,52,37,75,85,35,62,49,58,63,37,22,60,73,39,44,42,62,90,46,29,51,33,40,38,37,35,35,38,58,50,89,88,44,55,83,65,29,48,76,84,28,69,34,43,44,54,49,51,49,56,41,45,74,64,71,28,47,72,50,69,44,66,54,53,68,65,58,53,48,52,51,27,46,48,40,54,84,35,68,76,41,44,54,60,72,72,104,138,76,78,73,72,73,66,71,71,72,66,80,76,70,68,71,72,72,70,83,69,39,86,23,68,22,21,43,78,64,48,63,48,27,35,38,5,36,40,46,34,32,67,67,50,65,35,60,39,68,69,34,53,81,69,93,64,61,41,70,59,49,48,53,48,49,43,65,44,33,39,41,27,58,38,50,67,39,54,78,62,46,47,50,66,39,47,60,66,37,57,58,69,59,48,73,52,9,37,39,46,60,39,85,30,60,70,57,49,47,48,53,20,64,39,27,61,42,50,31,36,25,60,53,71,35,66,56,28,44,29,50,61,90,62,48,64,30,16,27,78,43,91,65,81,83,12,60,20,61,74,38,16,72,39,81,77,34,84,89,30,88,27,23,42,59,49,35,42,51,49,50,48,40,32,57,51,25,51,48,41,27,40,35,32,37,37,34,23,16,7,35,36,91,83,34,26,53,36,74,84,34,62,47,57,64,36,25,61,73,39,43,42,61,90,46,29,50,33,40,38,37,34,35,37,60,50,90,90,44,58,83,65,31,49,78,85,29,68,35,42,44,54,49,52,49,56,41,44,75,64,72,28,46,75,49,69,46,66,53,53,67,64,57,53,47,51,51,25,47,47,39,55,83,36,68,77,42,45,53,59,72,72,104